Protein AF-A0A538MMV6-F1 (afdb_monomer_lite)

Structure (mmCIF, N/CA/C/O backbone):
data_AF-A0A538MMV6-F1
#
_entry.id   AF-A0A538MMV6-F1
#
loop_
_atom_site.group_PDB
_atom_site.id
_atom_site.type_symbol
_atom_site.label_atom_id
_atom_site.label_alt_id
_atom_site.label_comp_id
_atom_site.label_asym_id
_atom_site.label_entity_id
_atom_site.label_seq_id
_atom_site.pdbx_PDB_ins_code
_atom_site.Cartn_x
_atom_site.Cartn_y
_atom_site.Cartn_z
_atom_site.occupancy
_atom_site.B_iso_or_equiv
_atom_site.auth_seq_id
_atom_site.auth_comp_id
_atom_site.auth_asym_id
_atom_site.auth_atom_id
_atom_site.pdbx_PDB_model_num
ATOM 1 N N . MET A 1 1 ? -11.074 50.858 55.723 1.00 39.66 1 MET A N 1
ATOM 2 C CA . MET A 1 1 ? -10.458 49.585 56.155 1.00 39.66 1 MET A CA 1
ATOM 3 C C . MET A 1 1 ? -10.868 48.507 55.163 1.00 39.66 1 MET A C 1
ATOM 5 O O . MET A 1 1 ? -12.049 48.453 54.868 1.00 39.66 1 MET A O 1
ATOM 9 N N . ALA A 1 2 ? -9.859 47.804 54.623 1.00 41.25 2 ALA A N 1
ATOM 10 C CA . ALA A 1 2 ? -9.795 46.541 53.856 1.00 41.25 2 ALA A CA 1
ATOM 11 C C . ALA A 1 2 ? -11.116 45.850 53.423 1.00 41.25 2 ALA A C 1
ATOM 13 O O . ALA A 1 2 ? -12.067 45.794 54.183 1.00 41.25 2 ALA A O 1
ATOM 14 N N . SER A 1 3 ? -11.226 45.196 52.265 1.00 41.00 3 SER A N 1
ATOM 15 C CA . SER A 1 3 ? -10.270 44.227 51.718 1.00 41.00 3 SER A CA 1
ATOM 16 C C . SER A 1 3 ? -10.620 43.873 50.264 1.00 41.00 3 SER A C 1
ATOM 18 O O . SER A 1 3 ? -11.768 43.563 49.951 1.00 41.00 3 SER A O 1
ATOM 20 N N . THR A 1 4 ? -9.614 43.905 49.395 1.00 45.44 4 THR A N 1
ATOM 21 C CA . THR A 1 4 ? -9.597 43.392 48.024 1.00 45.44 4 THR A CA 1
ATOM 22 C C . THR A 1 4 ? -9.346 41.881 48.038 1.00 45.44 4 THR A C 1
ATOM 24 O O . THR A 1 4 ? -8.308 41.423 48.513 1.00 45.44 4 THR A O 1
ATOM 27 N N . ALA A 1 5 ? -10.276 41.089 47.498 1.00 44.16 5 ALA A N 1
ATOM 28 C CA . ALA A 1 5 ? -10.077 39.656 47.289 1.00 44.16 5 ALA A CA 1
ATOM 29 C C . ALA A 1 5 ? -9.192 39.435 46.050 1.00 44.16 5 ALA A C 1
ATOM 31 O O . ALA A 1 5 ? -9.571 39.778 44.931 1.00 44.16 5 ALA A O 1
ATOM 32 N N . GLY A 1 6 ? -7.987 38.910 46.280 1.00 41.41 6 GLY A N 1
ATOM 33 C CA . GLY A 1 6 ? -6.998 38.602 45.254 1.00 41.41 6 GLY A CA 1
ATOM 34 C C . GLY A 1 6 ? -7.354 37.361 44.437 1.00 41.41 6 GLY A C 1
ATOM 35 O O . GLY A 1 6 ? -7.755 36.329 44.972 1.00 41.41 6 GLY A O 1
ATOM 36 N N . VAL A 1 7 ? -7.157 37.481 43.127 1.00 47.50 7 VAL A N 1
ATOM 37 C CA . VAL A 1 7 ? -7.145 36.392 42.150 1.00 47.50 7 VAL A CA 1
ATOM 38 C C . VAL A 1 7 ? -5.883 35.559 42.387 1.00 47.50 7 VAL A C 1
ATOM 40 O O . VAL A 1 7 ? -4.771 36.050 42.200 1.00 47.50 7 VAL A O 1
ATOM 43 N N . ALA A 1 8 ? -6.041 34.311 42.827 1.00 45.50 8 ALA A N 1
ATOM 44 C CA . ALA A 1 8 ? -4.944 33.353 42.901 1.00 45.50 8 ALA A CA 1
ATOM 45 C C . ALA A 1 8 ? -4.601 32.881 41.480 1.00 45.50 8 ALA A C 1
ATOM 47 O O . ALA A 1 8 ? -5.410 32.228 40.825 1.00 45.50 8 ALA A O 1
ATOM 48 N N . GLY A 1 9 ? -3.418 33.263 40.997 1.00 43.53 9 GLY A N 1
ATOM 49 C CA . GLY A 1 9 ? -2.880 32.808 39.720 1.00 43.53 9 GLY A CA 1
ATOM 50 C C . GLY A 1 9 ? -2.487 31.332 39.772 1.00 43.53 9 GLY A C 1
ATOM 51 O O . GLY A 1 9 ? -1.801 30.895 40.697 1.00 43.53 9 GLY A O 1
ATOM 52 N N . GLU A 1 10 ? -2.903 30.574 38.761 1.00 44.91 10 GLU A N 1
ATOM 53 C CA . GLU A 1 10 ? -2.374 29.245 38.466 1.00 44.91 10 GLU A CA 1
ATOM 54 C C . GLU A 1 10 ? -0.875 29.367 38.155 1.00 44.91 10 GLU A C 1
ATOM 56 O O . GLU A 1 10 ? -0.471 29.925 37.135 1.00 44.91 10 GLU A O 1
ATOM 61 N N . ALA A 1 11 ? -0.031 28.881 39.064 1.00 50.28 11 ALA A N 1
ATOM 62 C CA . ALA A 1 11 ? 1.403 28.804 38.843 1.00 50.28 11 ALA A CA 1
ATOM 63 C C . ALA A 1 11 ? 1.700 27.732 37.781 1.00 50.28 11 ALA A C 1
ATOM 65 O O . ALA A 1 11 ? 1.555 26.534 38.024 1.00 50.28 11 ALA A O 1
ATOM 66 N N . GLU A 1 12 ? 2.126 28.181 36.601 1.00 51.47 12 GLU A N 1
ATOM 67 C CA . GLU A 1 12 ? 2.632 27.361 35.501 1.00 51.47 12 GLU A CA 1
ATOM 68 C C . GLU A 1 12 ? 3.826 26.514 35.992 1.00 51.47 12 GLU A C 1
ATOM 70 O O . GLU A 1 12 ? 4.939 27.012 36.183 1.00 51.47 12 GLU A O 1
ATOM 75 N N . HIS A 1 13 ? 3.593 25.226 36.260 1.00 61.59 13 HIS A N 1
ATOM 76 C CA . HIS A 1 13 ? 4.608 24.301 36.767 1.00 61.59 13 HIS A CA 1
ATOM 77 C C . HIS A 1 13 ? 5.616 23.965 35.656 1.00 61.59 13 HIS A C 1
ATOM 79 O O . HIS A 1 13 ? 5.428 23.028 34.880 1.00 61.59 13 HIS A O 1
ATOM 85 N N . ARG A 1 14 ? 6.683 24.763 35.540 1.00 62.09 14 ARG A N 1
ATOM 86 C CA . ARG A 1 14 ? 7.762 24.525 34.572 1.00 62.09 14 ARG A CA 1
ATOM 87 C C . ARG A 1 14 ? 8.626 23.340 35.019 1.00 62.09 14 ARG A C 1
ATOM 89 O O . ARG A 1 14 ? 9.042 23.308 36.178 1.00 62.09 14 ARG A O 1
ATOM 96 N N . PRO A 1 15 ? 8.926 22.376 34.129 1.00 66.38 15 PRO A N 1
ATOM 97 C CA . PRO A 1 15 ? 9.767 21.239 34.476 1.00 66.38 15 PRO A CA 1
ATOM 98 C C . PRO A 1 15 ? 11.187 21.699 34.861 1.00 66.38 15 PRO A C 1
ATOM 100 O O . PRO A 1 15 ? 11.674 22.699 34.324 1.00 66.38 15 PRO A O 1
ATOM 103 N N . PRO A 1 16 ? 11.878 20.974 35.761 1.00 74.50 16 PRO A N 1
ATOM 104 C CA . PRO A 1 16 ? 13.234 21.322 36.168 1.00 74.50 16 PRO A CA 1
ATOM 105 C C . PRO A 1 16 ? 14.185 21.348 34.963 1.00 74.50 16 PRO A C 1
ATOM 107 O O . PRO A 1 16 ? 14.130 20.467 34.102 1.00 74.50 16 PRO A O 1
ATOM 110 N N . ALA A 1 17 ? 15.103 22.321 34.925 1.00 70.38 17 ALA A N 1
ATOM 111 C CA . ALA A 1 17 ? 16.042 22.523 33.814 1.00 70.38 17 ALA A CA 1
ATOM 112 C C . ALA A 1 17 ? 16.860 21.262 33.458 1.00 70.38 17 ALA A C 1
ATOM 114 O O . ALA A 1 17 ? 17.162 21.030 32.290 1.00 70.38 17 ALA A O 1
ATOM 115 N N . GLU A 1 18 ? 17.158 20.407 34.439 1.00 67.81 18 GLU A N 1
ATOM 116 C CA . GLU A 1 18 ? 17.891 19.149 34.245 1.00 67.81 18 GLU A CA 1
ATOM 117 C C . GLU A 1 18 ? 17.113 18.102 33.420 1.00 67.81 18 GLU A C 1
ATOM 119 O O . GLU A 1 18 ? 17.698 17.310 32.679 1.00 67.81 18 GLU A O 1
ATOM 124 N N . VAL A 1 19 ? 15.778 18.106 33.499 1.00 69.88 19 VAL A N 1
ATOM 125 C CA . VAL A 1 19 ? 14.923 17.216 32.695 1.00 69.88 19 VAL A CA 1
ATOM 126 C C . VAL A 1 19 ? 14.933 17.664 31.232 1.00 69.88 19 VAL A C 1
ATOM 128 O O . VAL A 1 19 ? 15.034 16.835 30.324 1.00 69.88 19 VAL A O 1
ATOM 131 N N . VAL A 1 20 ? 14.905 18.980 31.005 1.00 71.62 20 VAL A N 1
ATOM 132 C CA . VAL A 1 20 ? 14.958 19.580 29.665 1.00 71.62 20 VAL A CA 1
ATOM 133 C C . VAL A 1 20 ? 16.303 19.287 28.992 1.00 71.62 20 VAL A C 1
ATOM 135 O O . VAL A 1 20 ? 16.329 18.827 27.851 1.00 71.62 20 VAL A O 1
ATOM 138 N N . THR A 1 21 ? 17.426 19.461 29.696 1.00 72.69 21 THR A N 1
ATOM 139 C CA . THR A 1 21 ? 18.767 19.212 29.133 1.00 72.69 21 THR A CA 1
ATOM 140 C C . THR A 1 21 ? 19.010 17.738 28.804 1.00 72.69 21 THR A C 1
ATOM 142 O O . THR A 1 21 ? 19.522 17.431 27.725 1.00 72.69 21 THR A O 1
ATOM 145 N N . ARG A 1 22 ? 18.586 16.802 29.668 1.00 73.69 22 ARG A N 1
ATOM 146 C CA . ARG A 1 22 ? 18.668 15.355 29.380 1.00 73.69 22 ARG A CA 1
ATOM 147 C C . ARG A 1 22 ? 17.817 14.955 28.174 1.00 73.69 22 ARG A C 1
ATOM 149 O O . ARG A 1 22 ? 18.241 14.108 27.383 1.00 73.69 22 ARG A O 1
ATOM 156 N N . SER A 1 23 ? 16.638 15.559 28.012 1.00 81.19 23 SER A N 1
ATOM 157 C CA . SER A 1 23 ? 15.776 15.300 26.853 1.00 81.19 23 SER A CA 1
ATOM 158 C C . SER A 1 23 ? 16.416 15.794 25.548 1.00 81.19 23 SER A C 1
ATOM 160 O O . SER A 1 23 ? 16.465 15.039 24.572 1.00 81.19 23 SER A O 1
ATOM 162 N N . LEU A 1 24 ? 17.018 16.991 25.561 1.00 86.00 24 LEU A N 1
ATOM 163 C CA . LEU A 1 24 ? 17.742 17.562 24.418 1.00 86.00 24 LEU A CA 1
ATOM 164 C C . LEU A 1 24 ? 18.958 16.722 24.006 1.00 86.00 24 LEU A C 1
ATOM 166 O O . LEU A 1 24 ? 19.117 16.425 22.823 1.00 86.00 24 LEU A O 1
ATOM 170 N N . TRP A 1 25 ? 19.783 16.278 24.959 1.00 88.50 25 TRP A N 1
ATOM 171 C CA . TRP A 1 25 ? 20.940 15.428 24.650 1.00 88.50 25 TRP A CA 1
ATOM 172 C C . TRP A 1 25 ? 20.519 14.093 24.027 1.00 88.50 25 TRP A C 1
ATOM 174 O O . TRP A 1 25 ? 21.090 13.650 23.030 1.00 88.50 25 TRP A O 1
ATOM 184 N N . GLY A 1 26 ? 19.463 13.477 24.572 1.00 89.81 26 GLY A N 1
ATOM 185 C CA . GLY A 1 26 ? 18.877 12.270 23.996 1.00 89.81 26 GLY A CA 1
ATOM 186 C C . GLY A 1 26 ? 18.377 12.492 22.567 1.00 89.81 26 GLY A C 1
ATOM 187 O O . GLY A 1 26 ? 18.625 11.660 21.699 1.00 89.81 26 GLY A O 1
ATOM 188 N N . TYR A 1 27 ? 17.722 13.623 22.298 1.00 93.06 27 TYR A N 1
ATOM 189 C CA . TYR A 1 27 ? 17.276 13.983 20.953 1.00 93.06 27 TYR A CA 1
ATOM 190 C C . TYR A 1 27 ? 18.454 14.154 19.981 1.00 93.06 27 TYR A C 1
ATOM 192 O O . TYR A 1 27 ? 18.432 13.597 18.882 1.00 93.06 27 TYR A O 1
ATOM 200 N N . MET A 1 28 ? 19.503 14.880 20.385 1.00 94.94 28 MET A N 1
ATOM 201 C CA . MET A 1 28 ? 20.702 15.091 19.567 1.00 94.94 28 MET A CA 1
ATOM 202 C C . MET A 1 28 ? 21.406 13.773 19.242 1.00 94.94 28 MET A C 1
ATOM 204 O O . MET A 1 28 ? 21.697 13.510 18.078 1.00 94.94 28 MET A O 1
ATOM 208 N N . TRP A 1 29 ? 21.627 12.915 20.241 1.00 95.81 29 TRP A N 1
ATOM 209 C CA . TRP A 1 29 ? 22.313 11.638 20.041 1.00 95.81 29 TRP A CA 1
ATOM 210 C C . TRP A 1 29 ? 21.556 10.710 19.086 1.00 95.81 29 TRP A C 1
ATOM 212 O O . TRP A 1 29 ? 22.144 10.118 18.183 1.00 95.81 29 TRP A O 1
ATOM 222 N N . LEU A 1 30 ? 20.233 10.625 19.231 1.00 96.94 30 LEU A N 1
ATOM 223 C CA . LEU A 1 30 ? 19.397 9.825 18.336 1.00 96.94 30 LEU A CA 1
ATOM 224 C C . LEU A 1 30 ? 19.310 10.434 16.925 1.00 96.94 30 LEU A C 1
ATOM 226 O O . LEU A 1 30 ? 19.229 9.701 15.939 1.00 96.94 30 LEU A O 1
ATOM 230 N N . SER A 1 31 ? 19.389 11.761 16.804 1.00 97.00 31 SER A N 1
ATOM 231 C CA . SER A 1 31 ? 19.490 12.433 15.503 1.00 97.00 31 SER A CA 1
ATOM 232 C C . SER A 1 31 ? 20.808 12.083 14.807 1.00 97.00 31 SER A C 1
ATOM 234 O O . SER A 1 31 ? 20.792 11.699 13.641 1.00 97.00 31 SER A O 1
ATOM 236 N N . VAL A 1 32 ? 21.934 12.118 15.531 1.00 97.56 32 VAL A N 1
ATOM 237 C CA . VAL A 1 32 ? 23.245 11.680 15.019 1.00 97.56 32 VAL A CA 1
ATOM 238 C C . VAL A 1 32 ? 23.207 10.211 14.604 1.00 97.56 32 VAL A C 1
ATOM 240 O O . VAL A 1 32 ? 23.690 9.878 13.527 1.00 97.56 32 VAL A O 1
ATOM 243 N N . LEU A 1 33 ? 22.583 9.342 15.404 1.00 97.62 33 LEU A N 1
ATOM 244 C CA . LEU A 1 33 ? 22.427 7.923 15.081 1.00 97.62 33 LEU A CA 1
ATOM 245 C C . LEU A 1 33 ? 21.642 7.711 13.776 1.00 97.62 33 LEU A C 1
ATOM 247 O O . LEU A 1 33 ? 22.056 6.927 12.926 1.00 97.62 33 LEU A O 1
ATOM 251 N N . THR A 1 34 ? 20.536 8.437 13.605 1.00 98.06 34 THR A N 1
ATOM 252 C CA . THR A 1 34 ? 19.690 8.374 12.400 1.00 98.06 34 THR A CA 1
ATOM 253 C C . THR A 1 34 ? 20.449 8.868 11.170 1.00 98.06 34 THR A C 1
ATOM 255 O O . THR A 1 34 ? 20.475 8.196 10.144 1.00 98.06 34 THR A O 1
ATOM 258 N N . THR A 1 35 ? 21.126 10.012 11.276 1.00 98.25 35 THR A N 1
ATOM 259 C CA . THR A 1 35 ? 21.921 10.578 10.178 1.00 98.25 35 THR A CA 1
ATOM 260 C C . THR A 1 35 ? 23.116 9.692 9.828 1.00 98.25 35 THR A C 1
ATOM 262 O O . THR A 1 35 ? 23.382 9.453 8.653 1.00 98.25 35 THR A O 1
ATOM 265 N N . GLY A 1 36 ? 23.811 9.155 10.833 1.00 98.25 36 GLY A N 1
ATOM 266 C CA . GLY A 1 36 ? 24.922 8.225 10.644 1.00 98.25 36 GLY A CA 1
ATOM 267 C C . GLY A 1 36 ? 24.486 6.935 9.952 1.00 98.25 36 GLY A C 1
ATOM 268 O O . GLY A 1 36 ? 25.184 6.452 9.068 1.00 98.25 36 GLY A O 1
ATOM 269 N N . ALA A 1 37 ? 23.301 6.418 10.281 1.00 98.44 37 ALA A N 1
ATOM 270 C CA . ALA A 1 37 ? 22.714 5.279 9.587 1.00 98.44 37 ALA A CA 1
ATOM 271 C C . ALA A 1 37 ? 22.396 5.586 8.116 1.00 98.44 37 ALA A C 1
ATOM 273 O O . ALA A 1 37 ? 22.720 4.778 7.251 1.00 98.44 37 ALA A O 1
ATOM 274 N N . VAL A 1 38 ? 21.831 6.759 7.806 1.00 98.44 38 VAL A N 1
ATOM 275 C CA . VAL A 1 38 ? 21.597 7.182 6.412 1.00 98.44 38 VAL A CA 1
ATOM 276 C C . VAL A 1 38 ? 22.912 7.281 5.640 1.00 98.44 38 VAL A C 1
ATOM 278 O O . VAL A 1 38 ? 22.998 6.796 4.515 1.00 98.44 38 VAL A O 1
ATOM 281 N N . PHE A 1 39 ? 23.947 7.868 6.244 1.00 98.19 39 PHE A N 1
ATOM 282 C CA . PHE A 1 39 ? 25.265 7.985 5.624 1.00 98.19 39 PHE A CA 1
ATOM 283 C C . PHE A 1 39 ? 25.905 6.614 5.374 1.00 98.19 39 PHE A C 1
ATOM 285 O O . PHE A 1 39 ? 26.369 6.341 4.268 1.00 98.19 39 PHE A O 1
ATOM 292 N N . LEU A 1 40 ? 25.861 5.724 6.371 1.00 98.38 40 LEU A N 1
ATOM 293 C CA . LEU A 1 40 ? 26.348 4.352 6.247 1.00 98.38 40 LEU A CA 1
ATOM 294 C C . LEU A 1 40 ? 25.600 3.593 5.145 1.00 98.38 40 LEU A C 1
ATOM 296 O O . LEU A 1 40 ? 26.232 2.937 4.322 1.00 98.38 40 LEU A O 1
ATOM 300 N N . TRP A 1 41 ? 24.272 3.713 5.095 1.00 98.25 41 TRP A N 1
ATOM 301 C CA . TRP A 1 41 ? 23.451 3.117 4.043 1.00 98.25 41 TRP A CA 1
ATOM 302 C C . TRP A 1 41 ? 23.826 3.654 2.661 1.00 98.25 41 TRP A C 1
ATOM 304 O O . TRP A 1 41 ? 24.038 2.861 1.752 1.00 98.25 41 TRP A O 1
ATOM 314 N N . ALA A 1 42 ? 23.983 4.971 2.509 1.00 97.56 42 ALA A N 1
ATOM 315 C CA . ALA A 1 42 ? 24.326 5.590 1.231 1.00 97.56 42 ALA A CA 1
ATOM 316 C C . ALA A 1 42 ? 25.697 5.129 0.711 1.00 97.56 42 ALA A C 1
ATOM 318 O O . ALA A 1 42 ? 25.825 4.819 -0.471 1.00 97.56 42 ALA A O 1
ATOM 319 N N . ILE A 1 43 ? 26.699 5.028 1.592 1.00 97.31 43 ILE A N 1
ATOM 320 C CA . ILE A 1 43 ? 28.010 4.461 1.242 1.00 97.31 43 ILE A CA 1
ATOM 321 C C . ILE A 1 43 ? 27.867 2.991 0.849 1.00 97.31 43 ILE A C 1
ATOM 323 O O . ILE A 1 43 ? 28.411 2.583 -0.168 1.00 97.31 43 ILE A O 1
ATOM 327 N N . SER A 1 44 ? 27.086 2.217 1.604 1.00 97.06 44 SER A N 1
ATOM 328 C CA . SER A 1 44 ? 26.884 0.786 1.344 1.00 97.06 44 SER A CA 1
ATOM 329 C C . SER A 1 44 ? 26.335 0.508 -0.059 1.00 97.06 44 SER A C 1
ATOM 331 O O . SER A 1 44 ? 26.612 -0.542 -0.630 1.00 97.06 44 SER A O 1
ATOM 333 N N . LEU A 1 45 ? 25.568 1.436 -0.645 1.00 96.31 45 LEU A N 1
ATOM 334 C CA . LEU A 1 45 ? 25.033 1.261 -1.997 1.00 96.31 45 LEU A CA 1
ATOM 335 C C . LEU A 1 45 ? 26.112 1.267 -3.088 1.00 96.31 45 LEU A C 1
ATOM 337 O O . LEU A 1 45 ? 25.895 0.664 -4.135 1.00 96.31 45 LEU A O 1
ATOM 341 N N . THR A 1 46 ? 27.260 1.918 -2.868 1.00 95.38 46 THR A N 1
ATOM 342 C CA . THR A 1 46 ? 28.338 1.986 -3.874 1.00 95.38 46 THR A CA 1
ATOM 343 C C . THR A 1 46 ? 29.100 0.668 -4.010 1.00 95.38 46 THR A C 1
ATOM 345 O O . THR A 1 46 ? 29.755 0.436 -5.024 1.00 95.38 46 THR A O 1
ATOM 348 N N . GLU A 1 47 ? 28.984 -0.210 -3.013 1.00 94.75 47 GLU A N 1
ATOM 349 C CA . GLU A 1 47 ? 29.608 -1.533 -2.988 1.00 94.75 47 GLU A CA 1
ATOM 350 C C . GLU A 1 47 ? 28.772 -2.596 -3.724 1.00 94.75 47 GLU A C 1
ATOM 352 O O . GLU A 1 47 ? 29.259 -3.702 -3.973 1.00 94.75 47 GLU A O 1
ATOM 357 N N . ILE A 1 48 ? 27.518 -2.287 -4.079 1.00 95.88 48 ILE A N 1
ATOM 358 C CA . ILE A 1 48 ? 26.605 -3.257 -4.689 1.00 95.88 48 ILE A CA 1
ATOM 359 C C . ILE A 1 48 ? 26.948 -3.448 -6.172 1.00 95.88 48 ILE A C 1
ATOM 361 O O . ILE A 1 48 ? 26.728 -2.566 -7.001 1.00 95.88 48 ILE A O 1
ATOM 365 N N . ASP A 1 49 ? 27.418 -4.647 -6.526 1.00 94.69 49 ASP A N 1
ATOM 366 C CA . ASP A 1 49 ? 27.639 -5.067 -7.914 1.00 94.69 49 ASP A CA 1
ATOM 367 C C . ASP A 1 49 ? 26.569 -6.074 -8.355 1.00 94.69 49 ASP A C 1
ATOM 369 O O . ASP A 1 49 ? 26.673 -7.276 -8.092 1.00 94.69 49 ASP A O 1
ATOM 373 N N . LEU A 1 50 ? 25.555 -5.590 -9.080 1.00 93.81 50 LEU A N 1
ATOM 374 C CA . LEU A 1 50 ? 24.444 -6.414 -9.574 1.00 93.81 50 LEU A CA 1
ATOM 375 C C . LEU A 1 50 ? 24.888 -7.568 -10.488 1.00 93.81 50 LEU A C 1
ATOM 377 O O . LEU A 1 50 ? 24.165 -8.551 -10.611 1.00 93.81 50 LEU A O 1
ATOM 381 N N . ARG A 1 51 ? 26.078 -7.503 -11.101 1.00 94.06 51 ARG A N 1
ATOM 382 C CA . ARG A 1 51 ? 26.596 -8.584 -11.965 1.00 94.06 51 ARG A CA 1
ATOM 383 C C . ARG A 1 51 ? 26.967 -9.840 -11.179 1.00 94.06 51 ARG A C 1
ATOM 385 O O . ARG A 1 51 ? 27.135 -10.901 -11.769 1.00 94.06 51 ARG A O 1
ATOM 392 N N . ARG A 1 52 ? 27.123 -9.712 -9.859 1.00 95.38 52 ARG A N 1
ATOM 393 C CA . ARG A 1 52 ? 27.404 -10.818 -8.933 1.00 95.38 52 ARG A CA 1
ATOM 394 C C . ARG A 1 52 ? 26.138 -11.370 -8.280 1.00 95.38 52 ARG A C 1
ATOM 396 O O . ARG A 1 52 ? 26.235 -12.264 -7.442 1.00 95.38 52 ARG A O 1
ATOM 403 N N . MET A 1 53 ? 24.972 -10.817 -8.615 1.00 95.25 53 MET A N 1
ATOM 404 C CA . MET A 1 53 ? 23.701 -11.262 -8.063 1.00 95.25 53 MET A CA 1
ATOM 405 C C . MET A 1 53 ? 23.409 -12.687 -8.528 1.00 95.25 53 MET A C 1
ATOM 407 O O . MET A 1 53 ? 23.490 -12.985 -9.719 1.00 95.25 53 MET A O 1
ATOM 411 N N . ASN A 1 54 ? 23.088 -13.557 -7.577 1.00 94.81 54 ASN A N 1
ATOM 412 C CA . ASN A 1 54 ? 22.672 -14.925 -7.854 1.00 94.81 54 ASN A CA 1
ATOM 413 C C . ASN A 1 54 ? 21.152 -15.063 -7.674 1.00 94.81 54 ASN A C 1
ATOM 415 O O . ASN A 1 54 ? 20.433 -14.082 -7.472 1.00 94.81 54 ASN A O 1
ATOM 419 N N . ASP A 1 55 ? 20.664 -16.295 -7.717 1.00 93.69 55 ASP A N 1
ATOM 420 C CA . ASP A 1 55 ? 19.237 -16.610 -7.661 1.00 93.69 55 ASP A CA 1
ATOM 421 C C . ASP A 1 55 ? 18.565 -16.334 -6.297 1.00 93.69 55 ASP A C 1
ATOM 423 O O . ASP A 1 55 ? 17.341 -16.421 -6.195 1.00 93.69 55 ASP A O 1
ATOM 427 N N . LEU A 1 56 ? 19.315 -15.943 -5.255 1.00 93.44 56 LEU A N 1
ATOM 428 C CA . LEU A 1 56 ? 18.730 -15.372 -4.029 1.00 93.44 56 LEU A CA 1
ATOM 429 C C . LEU A 1 56 ? 18.191 -13.947 -4.264 1.00 93.44 56 LEU A C 1
ATOM 431 O O . LEU A 1 56 ? 17.457 -13.401 -3.437 1.00 93.44 56 LEU A O 1
ATOM 435 N N . GLY A 1 57 ? 18.552 -13.330 -5.390 1.00 91.69 57 GLY A N 1
ATOM 436 C CA . GLY A 1 57 ? 18.212 -11.958 -5.728 1.00 91.69 57 GLY A CA 1
ATOM 437 C C . GLY A 1 57 ? 19.082 -10.949 -4.985 1.00 91.69 57 GLY A C 1
ATOM 438 O O . GLY A 1 57 ? 20.182 -11.253 -4.530 1.00 91.69 57 GLY A O 1
ATOM 439 N N . LEU A 1 58 ? 18.574 -9.722 -4.855 1.00 91.00 58 LEU A N 1
ATOM 440 C CA . LEU A 1 58 ? 19.351 -8.561 -4.407 1.00 91.00 58 LEU A CA 1
ATOM 441 C C . LEU A 1 58 ? 20.091 -8.787 -3.078 1.00 91.00 58 LEU A C 1
ATOM 443 O O . LEU A 1 58 ? 21.205 -8.302 -2.912 1.00 91.00 58 LEU A O 1
ATOM 447 N N . VAL A 1 59 ? 19.505 -9.571 -2.166 1.00 92.81 59 VAL A N 1
ATOM 448 C CA . VAL A 1 59 ? 20.080 -9.922 -0.856 1.00 92.81 59 VAL A CA 1
ATOM 449 C C . VAL A 1 59 ? 21.486 -10.530 -0.960 1.00 92.81 59 VAL A C 1
ATOM 451 O O . VAL A 1 59 ? 22.292 -10.334 -0.054 1.00 92.81 59 VAL A O 1
ATOM 454 N N . SER A 1 60 ? 21.811 -11.207 -2.070 1.00 95.31 60 SER A N 1
ATOM 455 C CA . SER A 1 60 ? 23.097 -11.884 -2.281 1.00 95.31 60 SER A CA 1
ATOM 456 C C . SER A 1 60 ? 24.275 -10.930 -2.478 1.00 95.31 60 SER A C 1
ATOM 458 O O . SER A 1 60 ? 25.425 -11.352 -2.385 1.00 95.31 60 SER A O 1
ATOM 460 N N . VAL A 1 61 ? 23.995 -9.666 -2.800 1.00 96.25 61 VAL A N 1
ATOM 461 C CA . VAL A 1 61 ? 24.998 -8.627 -3.076 1.00 96.25 61 VAL A CA 1
ATOM 462 C C . VAL A 1 61 ? 24.881 -7.434 -2.129 1.00 96.25 61 VAL A C 1
ATOM 464 O O . VAL A 1 61 ? 25.628 -6.470 -2.277 1.00 96.25 61 VAL A O 1
ATOM 467 N N . LEU A 1 62 ? 23.969 -7.480 -1.148 1.00 95.50 62 LEU A N 1
ATOM 468 C CA . LEU A 1 62 ? 23.868 -6.428 -0.139 1.00 95.50 62 LEU A CA 1
ATOM 469 C C . LEU A 1 62 ? 24.994 -6.575 0.898 1.00 95.50 62 LEU A C 1
ATOM 471 O O . LEU A 1 62 ? 25.089 -7.623 1.544 1.00 95.50 62 LEU A O 1
ATOM 475 N N . PRO A 1 63 ? 25.816 -5.537 1.120 1.00 96.44 63 PRO A N 1
ATOM 476 C CA . PRO A 1 63 ? 26.878 -5.591 2.116 1.00 96.44 63 PRO A CA 1
ATOM 477 C C . PRO A 1 63 ? 26.315 -5.579 3.546 1.00 96.44 63 PRO A C 1
ATOM 479 O O . PRO A 1 63 ? 25.245 -5.030 3.824 1.00 96.44 63 PRO A O 1
ATOM 482 N N . GLY A 1 64 ? 27.068 -6.154 4.491 1.00 96.62 64 GLY A N 1
ATOM 483 C CA . GLY A 1 64 ? 26.695 -6.227 5.914 1.00 96.62 64 GLY A CA 1
ATOM 484 C C . GLY A 1 64 ? 26.401 -4.859 6.553 1.00 96.62 64 GLY A C 1
ATOM 485 O O . GLY A 1 64 ? 25.543 -4.735 7.429 1.00 96.62 64 GLY A O 1
ATOM 486 N N . THR A 1 65 ? 27.077 -3.818 6.069 1.00 97.00 65 THR A N 1
ATOM 487 C CA . THR A 1 65 ? 26.922 -2.412 6.468 1.00 97.00 65 THR A CA 1
ATOM 488 C C . THR A 1 65 ? 25.519 -1.866 6.204 1.00 97.00 65 THR A C 1
ATOM 490 O O . THR A 1 65 ? 25.019 -1.069 7.001 1.00 97.00 65 THR A O 1
ATOM 493 N N . LEU A 1 66 ? 24.830 -2.357 5.171 1.00 97.00 66 LEU A N 1
ATOM 494 C CA . LEU A 1 66 ? 23.449 -1.977 4.876 1.00 97.00 66 LEU A CA 1
ATOM 495 C C . LEU A 1 66 ? 22.490 -2.468 5.970 1.00 97.00 66 LEU A C 1
ATOM 497 O O . LEU A 1 66 ? 21.644 -1.708 6.448 1.00 97.00 66 LEU A O 1
ATOM 501 N N . TYR A 1 67 ? 22.652 -3.713 6.425 1.00 97.06 67 TYR A N 1
ATOM 502 C CA . TYR A 1 67 ? 21.859 -4.267 7.528 1.00 97.06 67 TYR A CA 1
ATOM 503 C C . TYR A 1 67 ? 22.168 -3.571 8.853 1.00 97.06 67 TYR A C 1
ATOM 505 O O . TYR A 1 67 ? 21.253 -3.298 9.632 1.00 97.06 67 TYR A O 1
ATOM 513 N N . LEU A 1 68 ? 23.439 -3.226 9.091 1.00 98.19 68 LEU A N 1
ATOM 514 C CA . LEU A 1 68 ? 23.827 -2.414 10.242 1.00 98.19 68 LEU A CA 1
ATOM 515 C C . LEU A 1 68 ? 23.117 -1.055 10.213 1.00 98.19 68 LEU A C 1
ATOM 517 O O . LEU A 1 68 ? 22.546 -0.649 11.221 1.00 98.19 68 LEU A O 1
ATOM 521 N N . ALA A 1 69 ? 23.071 -0.380 9.065 1.00 98.38 69 ALA A N 1
ATOM 522 C CA . ALA A 1 69 ? 22.367 0.890 8.923 1.00 98.38 69 ALA A CA 1
ATOM 523 C C . ALA A 1 69 ? 20.862 0.774 9.247 1.00 98.38 69 ALA A C 1
ATOM 525 O O . ALA A 1 69 ? 20.330 1.579 10.015 1.00 98.38 69 ALA A O 1
ATOM 526 N N . LEU A 1 70 ? 20.185 -0.266 8.744 1.00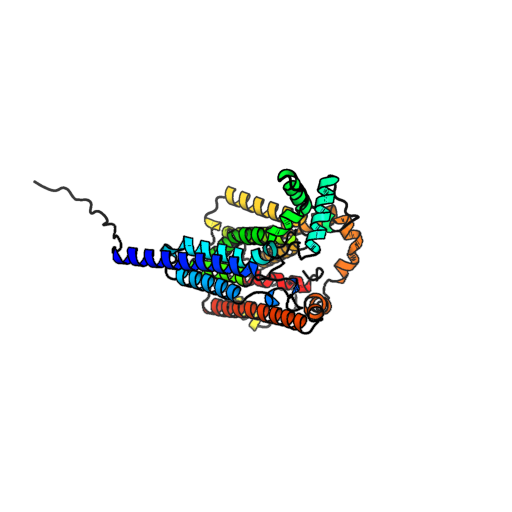 97.75 70 LEU A N 1
ATOM 527 C CA . LEU A 1 70 ? 18.782 -0.550 9.083 1.00 97.75 70 LEU A CA 1
ATOM 528 C C . LEU A 1 70 ? 18.592 -0.826 10.585 1.00 97.75 70 LEU A C 1
ATOM 530 O O . LEU A 1 70 ? 17.625 -0.350 11.190 1.00 97.75 70 LEU A O 1
ATOM 534 N N . ALA A 1 71 ? 19.523 -1.550 11.214 1.00 98.25 71 ALA A N 1
ATOM 535 C CA . ALA A 1 71 ? 19.496 -1.806 12.652 1.00 98.25 71 ALA A CA 1
ATOM 536 C C . ALA A 1 71 ? 19.656 -0.511 13.466 1.00 98.25 71 ALA A C 1
ATOM 538 O O . ALA A 1 71 ? 18.901 -0.290 14.412 1.00 98.25 71 ALA A O 1
ATOM 539 N N . LEU A 1 72 ? 20.574 0.381 13.078 1.00 98.56 72 LEU A N 1
ATOM 540 C CA . LEU A 1 72 ? 20.794 1.668 13.749 1.00 98.56 72 LEU A CA 1
ATOM 541 C C . LEU A 1 72 ? 19.551 2.571 13.680 1.00 98.56 72 LEU A C 1
ATOM 543 O O . LEU A 1 72 ? 19.145 3.131 14.700 1.00 98.56 72 LEU A O 1
ATOM 547 N N . VAL A 1 73 ? 18.895 2.657 12.518 1.00 98.56 73 VAL A N 1
ATOM 548 C CA . VAL A 1 73 ? 17.623 3.388 12.348 1.00 98.56 73 VAL A CA 1
ATOM 549 C C . VAL A 1 73 ? 16.490 2.756 13.161 1.00 98.56 73 VAL A C 1
ATOM 551 O O . VAL A 1 73 ? 15.722 3.467 13.809 1.00 98.56 73 VAL A O 1
ATOM 554 N N . THR A 1 74 ? 16.436 1.425 13.243 1.00 98.50 74 THR A N 1
ATOM 555 C CA . THR A 1 74 ? 15.470 0.717 14.101 1.00 98.50 74 THR A CA 1
ATOM 556 C C . THR A 1 74 ? 15.705 1.001 15.587 1.00 98.50 74 THR A C 1
ATOM 558 O O . THR A 1 74 ? 14.758 1.253 16.335 1.00 98.50 74 THR A O 1
ATOM 561 N N . ILE A 1 75 ? 16.963 1.010 16.036 1.00 98.44 75 ILE A N 1
ATOM 562 C CA . ILE A 1 75 ? 17.332 1.354 17.416 1.00 98.44 75 ILE A CA 1
ATOM 563 C C . ILE A 1 75 ? 16.951 2.808 17.713 1.00 98.44 75 ILE A C 1
ATOM 565 O O . ILE A 1 75 ? 16.322 3.073 18.740 1.00 98.44 75 ILE A O 1
ATOM 569 N N . SER A 1 76 ? 17.273 3.736 16.805 1.00 98.38 76 SER A N 1
ATOM 570 C CA . SER A 1 76 ? 16.897 5.149 16.919 1.00 98.38 76 SER A CA 1
ATOM 571 C C . SER A 1 76 ? 15.386 5.319 17.080 1.00 98.38 76 SER A C 1
ATOM 573 O O . SER A 1 76 ? 14.927 5.991 18.010 1.00 98.38 76 SER A O 1
ATOM 575 N N . PHE A 1 77 ? 14.602 4.641 16.240 1.00 98.50 77 PHE A N 1
ATOM 576 C CA . PHE A 1 77 ? 13.145 4.632 16.316 1.00 98.50 77 PHE A CA 1
ATOM 577 C C . PHE A 1 77 ? 12.644 4.122 17.674 1.00 98.50 77 PHE A C 1
ATOM 579 O O . PHE A 1 77 ? 11.933 4.839 18.381 1.00 98.50 77 PHE A O 1
ATOM 586 N N . CYS A 1 78 ? 13.071 2.929 18.094 1.00 98.06 78 CYS A N 1
ATOM 587 C CA . CYS A 1 78 ? 12.654 2.317 19.357 1.00 98.06 78 CYS A CA 1
ATOM 588 C C . CYS A 1 78 ? 12.995 3.183 20.582 1.00 98.06 78 CYS A C 1
ATOM 590 O O . CYS A 1 78 ? 12.196 3.295 21.515 1.00 98.06 78 CYS A O 1
ATOM 592 N N . LEU A 1 79 ? 14.168 3.824 20.594 1.00 97.31 79 LEU A N 1
ATOM 593 C CA . LEU A 1 79 ? 14.576 4.730 21.672 1.00 97.31 79 LEU A CA 1
ATOM 594 C C . LEU A 1 79 ? 13.829 6.070 21.629 1.00 97.31 79 LEU A C 1
ATOM 596 O O . LEU A 1 79 ? 13.567 6.654 22.685 1.00 97.31 79 LEU A O 1
ATOM 600 N N . SER A 1 80 ? 13.442 6.540 20.442 1.00 97.25 80 SER A N 1
ATOM 601 C CA . SER A 1 80 ? 12.621 7.745 20.274 1.00 97.25 80 SER A CA 1
ATOM 602 C C . SER A 1 80 ? 11.207 7.553 20.826 1.00 97.25 80 SER A C 1
ATOM 604 O O . SER A 1 80 ? 10.652 8.474 21.418 1.00 97.25 80 SER A O 1
ATOM 606 N N . LEU A 1 81 ? 10.652 6.338 20.744 1.00 96.62 81 LEU A N 1
ATOM 607 C CA . LEU A 1 81 ? 9.327 6.025 21.295 1.00 96.62 81 LEU A CA 1
ATOM 608 C C . LEU A 1 81 ? 9.244 6.139 22.827 1.00 96.62 81 LEU A C 1
ATOM 610 O O . LEU A 1 81 ? 8.147 6.317 23.358 1.00 96.62 81 LEU A O 1
ATOM 614 N N . ARG A 1 82 ? 10.369 6.046 23.554 1.00 94.50 82 ARG A N 1
ATOM 615 C CA . ARG A 1 82 ? 10.393 6.123 25.030 1.00 94.50 82 ARG A CA 1
ATOM 616 C C . ARG A 1 82 ? 9.932 7.474 25.574 1.00 94.50 82 ARG A C 1
ATOM 618 O O . ARG A 1 82 ? 9.410 7.514 26.683 1.00 94.50 82 ARG A O 1
ATOM 625 N N . ASP A 1 83 ? 10.097 8.534 24.792 1.00 92.00 83 ASP A N 1
ATOM 626 C CA . ASP A 1 83 ? 9.647 9.892 25.097 1.00 92.00 83 ASP A CA 1
ATOM 627 C C . ASP A 1 83 ? 9.067 10.516 23.822 1.00 92.00 83 ASP A C 1
ATOM 629 O O . ASP A 1 83 ? 9.640 11.402 23.188 1.00 92.00 83 ASP A O 1
ATOM 633 N N . ILE A 1 84 ? 7.954 9.932 23.374 1.00 92.25 84 ILE A N 1
ATOM 634 C CA . ILE A 1 84 ? 7.346 10.268 22.088 1.00 92.25 84 ILE A CA 1
ATOM 635 C C . ILE A 1 84 ? 6.854 11.714 22.022 1.00 92.25 84 ILE A C 1
ATOM 637 O O . ILE A 1 84 ? 6.858 12.291 20.942 1.00 92.25 84 ILE A O 1
ATOM 641 N N . GLU A 1 85 ? 6.447 12.306 23.145 1.00 90.62 85 GLU A N 1
ATOM 642 C CA . GLU A 1 85 ? 5.955 13.685 23.177 1.00 90.62 85 GLU A CA 1
ATOM 643 C C . GLU A 1 85 ? 7.078 14.665 22.835 1.00 90.62 85 GLU A C 1
ATOM 645 O O . GLU A 1 85 ? 6.906 15.499 21.947 1.00 90.62 85 GLU A O 1
ATOM 650 N N . ALA A 1 86 ? 8.262 14.490 23.429 1.00 91.94 86 ALA A N 1
ATOM 651 C CA . ALA A 1 86 ? 9.428 15.309 23.111 1.00 91.94 86 ALA A CA 1
ATOM 652 C C . ALA A 1 86 ? 10.071 14.950 21.757 1.00 91.94 86 ALA A C 1
ATOM 654 O O . ALA A 1 86 ? 10.675 15.798 21.103 1.00 91.94 86 ALA A O 1
ATOM 655 N N . ARG A 1 87 ? 9.970 13.686 21.318 1.00 95.12 87 ARG A N 1
ATOM 656 C CA . ARG A 1 87 ? 10.744 13.146 20.178 1.00 95.12 87 ARG A CA 1
ATOM 657 C C . ARG A 1 87 ? 9.905 12.826 18.948 1.00 95.12 87 ARG A C 1
ATOM 659 O O . ARG A 1 87 ? 10.396 12.178 18.025 1.00 95.12 87 ARG A O 1
ATOM 666 N N . LYS A 1 88 ? 8.654 13.285 18.892 1.00 95.38 88 LYS A N 1
ATOM 667 C CA . LYS A 1 88 ? 7.742 13.019 17.768 1.00 95.38 88 LYS A CA 1
ATOM 668 C C . LYS A 1 88 ? 8.343 13.351 16.395 1.00 95.38 88 LYS A C 1
ATOM 670 O O . LYS A 1 88 ? 8.210 12.507 15.509 1.00 95.38 88 LYS A O 1
ATOM 675 N N . PRO A 1 89 ? 9.041 14.489 16.192 1.00 97.00 89 PRO A N 1
ATOM 676 C CA . PRO A 1 89 ? 9.670 14.775 14.903 1.00 97.00 89 PRO A CA 1
ATOM 677 C C . PRO A 1 89 ? 10.697 13.714 14.497 1.00 97.00 89 PRO A C 1
ATOM 679 O O . PRO A 1 89 ? 10.760 13.332 13.333 1.00 97.00 89 PRO A O 1
ATOM 682 N N . LEU A 1 90 ? 11.446 13.172 15.460 1.00 97.56 90 LEU A N 1
ATOM 683 C CA . LEU A 1 90 ? 12.441 12.135 15.207 1.00 97.56 90 LEU A CA 1
ATOM 684 C C . LEU A 1 90 ? 11.807 10.764 14.936 1.00 97.56 90 LEU A C 1
ATOM 686 O O . LEU A 1 90 ? 12.319 9.999 14.125 1.00 97.56 90 LEU A O 1
ATOM 690 N N . VAL A 1 91 ? 10.665 10.451 15.557 1.00 98.25 91 VAL A N 1
ATOM 691 C CA . VAL A 1 91 ? 9.870 9.258 15.210 1.00 98.25 91 VAL A CA 1
ATOM 692 C C . VAL A 1 91 ? 9.391 9.338 13.757 1.00 98.25 91 VAL A C 1
ATOM 694 O O . VAL A 1 91 ? 9.546 8.372 13.012 1.00 98.25 91 VAL A O 1
ATOM 697 N N . VAL A 1 92 ? 8.874 10.500 13.338 1.00 98.31 92 VAL A N 1
ATOM 698 C CA . VAL A 1 92 ? 8.474 10.752 11.942 1.00 98.31 92 VAL A CA 1
ATOM 699 C C . VAL A 1 92 ? 9.678 10.608 11.012 1.00 98.31 92 VAL A C 1
ATOM 701 O O . VAL A 1 92 ? 9.599 9.873 10.032 1.00 98.31 92 VAL A O 1
ATOM 704 N N . ALA A 1 93 ? 10.800 11.258 11.337 1.00 98.31 93 ALA A N 1
ATOM 705 C CA . ALA A 1 93 ? 12.018 11.199 10.537 1.00 98.31 93 ALA A CA 1
ATOM 706 C C . ALA A 1 93 ? 12.516 9.759 10.362 1.00 98.31 93 ALA A C 1
ATOM 708 O O . ALA A 1 93 ? 12.783 9.351 9.240 1.00 98.31 93 ALA A O 1
ATOM 709 N N . ASN A 1 94 ? 12.559 8.963 11.434 1.00 98.56 94 ASN A N 1
ATOM 710 C CA . ASN A 1 94 ? 12.955 7.557 11.365 1.00 98.56 94 ASN A CA 1
ATOM 711 C C . ASN A 1 94 ? 12.039 6.730 10.447 1.00 98.56 94 ASN A C 1
ATOM 713 O O . ASN A 1 94 ? 12.537 5.899 9.696 1.00 98.56 94 ASN A O 1
ATOM 717 N N . VAL A 1 95 ? 10.719 6.951 10.470 1.00 98.56 95 VAL A N 1
ATOM 718 C CA . VAL A 1 95 ? 9.788 6.260 9.555 1.00 98.56 95 VAL A CA 1
ATOM 719 C C . VAL A 1 95 ? 10.036 6.667 8.105 1.00 98.56 95 VAL A C 1
ATOM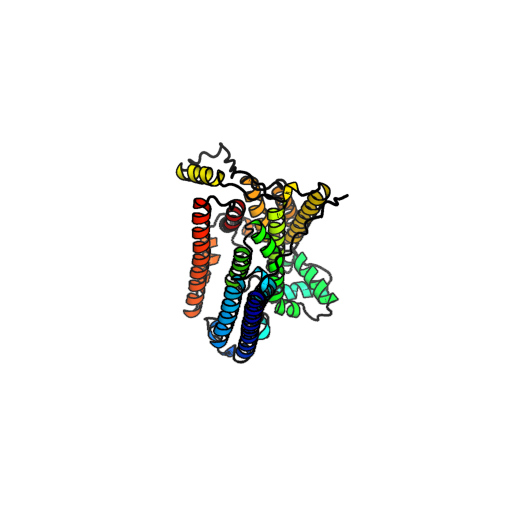 721 O O . VAL A 1 95 ? 10.093 5.805 7.233 1.00 98.56 95 VAL A O 1
ATOM 724 N N . LEU A 1 96 ? 10.213 7.962 7.836 1.00 98.56 96 LEU A N 1
ATOM 725 C CA . LEU A 1 96 ? 10.507 8.444 6.484 1.00 98.56 96 LEU A CA 1
ATOM 726 C C . LEU A 1 96 ? 11.845 7.900 5.973 1.00 98.56 96 LEU A C 1
ATOM 728 O O . LEU A 1 96 ? 11.939 7.484 4.821 1.00 98.56 96 LEU A O 1
ATOM 732 N N . VAL A 1 97 ? 12.853 7.854 6.845 1.00 98.38 97 VAL A N 1
ATOM 733 C CA . VAL A 1 97 ? 14.164 7.265 6.566 1.00 98.38 97 VAL A CA 1
ATOM 734 C C . VAL A 1 97 ? 14.046 5.767 6.308 1.00 98.38 97 VAL A C 1
ATOM 736 O O . VAL A 1 97 ? 14.624 5.300 5.338 1.00 98.38 97 VAL A O 1
ATOM 739 N N . LEU A 1 98 ? 13.264 5.017 7.093 1.00 98.06 98 LEU A N 1
ATOM 740 C CA . LEU A 1 98 ? 13.018 3.594 6.841 1.00 98.06 98 LEU A CA 1
ATOM 741 C C . LEU A 1 98 ? 12.392 3.373 5.459 1.00 98.06 98 LEU A C 1
ATOM 743 O O . LEU A 1 98 ? 12.876 2.540 4.697 1.00 98.06 98 LEU A O 1
ATOM 747 N N . ILE A 1 99 ? 11.335 4.126 5.128 1.00 96.94 99 ILE A N 1
ATOM 748 C CA . ILE A 1 99 ? 10.686 4.058 3.811 1.00 96.94 99 ILE A CA 1
ATOM 749 C C . ILE A 1 99 ? 11.724 4.331 2.720 1.00 96.94 99 ILE A C 1
ATOM 751 O O . ILE A 1 99 ? 11.863 3.559 1.775 1.00 96.94 99 ILE A O 1
ATOM 755 N N . PHE A 1 100 ? 12.503 5.397 2.862 1.00 96.94 100 PHE A N 1
ATOM 756 C CA . PHE A 1 100 ? 13.526 5.715 1.880 1.00 96.94 100 PHE A CA 1
ATOM 757 C C . PHE A 1 100 ? 14.569 4.591 1.762 1.00 96.94 100 PHE A C 1
ATOM 759 O O . PHE A 1 100 ? 14.795 4.080 0.673 1.00 96.94 100 PHE A O 1
ATOM 766 N N . MET A 1 101 ? 15.140 4.129 2.874 1.00 96.62 101 MET A N 1
ATOM 767 C CA . MET A 1 101 ? 16.191 3.108 2.889 1.00 96.62 101 MET A CA 1
ATOM 768 C C . MET A 1 101 ? 15.744 1.758 2.323 1.00 96.62 101 MET A C 1
ATOM 770 O O . MET A 1 101 ? 16.569 1.063 1.741 1.00 96.62 101 MET A O 1
ATOM 774 N N . LEU A 1 102 ? 14.473 1.373 2.481 1.00 94.50 102 LEU A N 1
ATOM 775 C CA . LEU A 1 102 ? 13.948 0.115 1.941 1.00 94.50 102 LEU A CA 1
ATOM 776 C C . LEU A 1 102 ? 13.573 0.230 0.459 1.00 94.50 102 LEU A C 1
ATOM 778 O O . LEU A 1 102 ? 13.913 -0.645 -0.337 1.00 94.50 102 LEU A O 1
ATOM 782 N N . TYR A 1 103 ? 12.884 1.307 0.076 1.00 93.81 103 TYR A N 1
ATOM 783 C CA . TYR A 1 103 ? 12.266 1.424 -1.248 1.00 93.81 103 TYR A CA 1
ATOM 784 C C . TYR A 1 103 ? 13.127 2.192 -2.265 1.00 93.81 103 TYR A C 1
ATOM 786 O O . TYR A 1 103 ? 12.825 2.162 -3.458 1.00 93.81 103 TYR A O 1
ATOM 794 N N . ALA A 1 104 ? 14.218 2.836 -1.831 1.00 93.50 104 ALA A N 1
ATOM 795 C CA . ALA A 1 104 ? 15.154 3.537 -2.712 1.00 93.50 104 ALA A CA 1
ATOM 796 C C . ALA A 1 104 ? 16.322 2.678 -3.221 1.00 93.50 104 ALA A C 1
ATOM 798 O O . ALA A 1 104 ? 17.008 3.104 -4.145 1.00 93.50 104 ALA A O 1
ATOM 799 N N . ILE A 1 105 ? 16.549 1.476 -2.674 1.00 92.81 105 ILE A N 1
ATOM 800 C CA . ILE A 1 105 ? 17.690 0.632 -3.082 1.00 92.81 105 ILE A CA 1
ATOM 801 C C . ILE A 1 105 ? 17.609 0.315 -4.578 1.00 92.81 105 ILE A C 1
ATOM 803 O O . ILE A 1 105 ? 18.523 0.643 -5.328 1.00 92.81 105 ILE A O 1
ATOM 807 N N . ALA A 1 106 ? 16.488 -0.267 -5.017 1.00 88.88 106 ALA A N 1
ATOM 808 C CA . ALA A 1 106 ? 16.281 -0.634 -6.415 1.00 88.88 106 ALA A CA 1
ATOM 809 C C . ALA A 1 106 ? 16.447 0.564 -7.368 1.00 88.88 106 ALA A C 1
ATOM 811 O O . ALA A 1 106 ? 17.294 0.481 -8.247 1.00 88.88 106 ALA A O 1
ATOM 812 N N . PRO A 1 107 ? 15.758 1.712 -7.200 1.00 89.38 107 PRO A N 1
ATOM 813 C CA . PRO A 1 107 ? 15.932 2.825 -8.131 1.00 89.38 107 PRO A CA 1
ATOM 814 C C . PRO A 1 107 ? 17.312 3.485 -8.109 1.00 89.38 107 PRO A C 1
ATOM 816 O O . PRO A 1 107 ? 17.632 4.192 -9.062 1.00 89.38 107 PRO A O 1
ATOM 819 N N . ILE A 1 108 ? 18.120 3.317 -7.061 1.00 92.56 108 ILE A N 1
ATOM 820 C CA . ILE A 1 108 ? 19.483 3.864 -7.025 1.00 92.56 108 ILE A CA 1
ATOM 821 C C . ILE A 1 108 ? 20.470 2.911 -7.702 1.00 92.56 108 ILE A C 1
ATOM 823 O O . ILE A 1 108 ? 21.314 3.361 -8.472 1.00 92.56 108 ILE A O 1
ATOM 827 N N . VAL A 1 109 ? 20.356 1.613 -7.423 1.00 92.25 109 VAL A N 1
ATOM 828 C CA . VAL A 1 109 ? 21.333 0.597 -7.841 1.00 92.25 109 VAL A CA 1
ATOM 829 C C . VAL A 1 109 ? 20.999 0.015 -9.220 1.00 92.25 109 VAL A C 1
ATOM 831 O O . VAL A 1 109 ? 21.890 -0.276 -10.018 1.00 92.25 109 VAL A O 1
ATOM 834 N N . GLU A 1 110 ? 19.714 -0.149 -9.529 1.00 87.94 110 GLU A N 1
ATOM 835 C CA . GLU A 1 110 ? 19.241 -0.646 -10.819 1.00 87.94 110 GLU A CA 1
ATOM 836 C C . GLU A 1 110 ? 19.107 0.516 -11.813 1.00 87.94 110 GLU A C 1
ATOM 838 O O . GLU A 1 110 ? 18.606 1.599 -11.496 1.00 87.94 110 GLU A O 1
ATOM 843 N N . HIS A 1 111 ? 19.553 0.287 -13.049 1.00 83.38 111 HIS A N 1
ATOM 844 C CA . HIS A 1 111 ? 19.482 1.295 -14.110 1.00 83.38 111 HIS A CA 1
ATOM 845 C C . HIS A 1 111 ? 18.086 1.361 -14.743 1.00 83.38 111 HIS A C 1
ATOM 847 O O . HIS A 1 111 ? 17.660 2.425 -15.184 1.00 83.38 111 HIS A O 1
ATOM 853 N N . GLU A 1 112 ? 17.372 0.235 -14.737 1.00 84.00 112 GLU A N 1
ATOM 854 C CA . GLU A 1 112 ? 16.104 0.035 -15.429 1.00 84.00 112 GLU A CA 1
ATOM 855 C C . GLU A 1 112 ? 15.046 -0.553 -14.486 1.00 84.00 112 GLU A C 1
ATOM 857 O O . GLU A 1 112 ? 15.398 -1.287 -13.560 1.00 84.00 112 GLU A O 1
ATOM 862 N N . PRO A 1 113 ? 13.741 -0.302 -14.709 1.00 83.75 113 PRO A N 1
ATOM 863 C CA . PRO A 1 113 ? 12.690 -0.952 -13.936 1.00 83.75 113 PRO A CA 1
ATOM 864 C C . PRO A 1 113 ? 12.745 -2.481 -14.069 1.00 83.75 113 PRO A C 1
ATOM 866 O O . PRO A 1 113 ? 12.541 -3.026 -15.156 1.00 83.75 113 PRO A O 1
ATOM 869 N N . LYS A 1 114 ? 12.929 -3.185 -12.945 1.00 81.25 114 LYS A N 1
ATOM 870 C CA . LYS A 1 114 ? 12.984 -4.660 -12.904 1.00 81.25 114 LYS A CA 1
ATOM 871 C C . LYS A 1 114 ? 11.708 -5.378 -13.347 1.00 81.25 114 LYS A C 1
ATOM 873 O O . LYS A 1 114 ? 11.758 -6.518 -13.797 1.00 81.25 114 LYS A O 1
ATOM 878 N N . LEU A 1 115 ? 10.540 -4.756 -13.168 1.00 85.06 115 LEU A N 1
ATOM 879 C CA . LEU A 1 115 ? 9.259 -5.411 -13.434 1.00 85.06 115 LEU A CA 1
ATOM 880 C C . LEU A 1 115 ? 8.855 -5.223 -14.895 1.00 85.06 115 LEU A C 1
ATOM 882 O O . LEU A 1 115 ? 8.541 -4.113 -15.320 1.00 85.06 115 LEU A O 1
ATOM 886 N N . ALA A 1 116 ? 8.739 -6.327 -15.635 1.00 87.56 116 ALA A N 1
ATOM 887 C CA . ALA A 1 116 ? 8.250 -6.325 -17.018 1.00 87.56 116 ALA A CA 1
ATOM 888 C C . ALA A 1 116 ? 6.868 -5.652 -17.171 1.00 87.56 116 ALA A C 1
ATOM 890 O O . ALA A 1 116 ? 6.560 -5.064 -18.207 1.00 87.56 116 ALA A O 1
ATOM 891 N N . ALA A 1 117 ? 6.028 -5.697 -16.132 1.00 88.56 117 ALA A N 1
ATOM 892 C CA . ALA A 1 117 ? 4.746 -4.993 -16.111 1.00 88.56 117 ALA A CA 1
ATOM 893 C C . ALA A 1 117 ? 4.902 -3.463 -16.222 1.00 88.56 117 ALA A C 1
ATOM 895 O O . ALA A 1 117 ? 4.116 -2.832 -16.924 1.00 88.56 117 ALA A O 1
ATOM 896 N N . ALA A 1 118 ? 5.941 -2.870 -15.621 1.00 89.44 118 ALA A N 1
ATOM 897 C CA . ALA A 1 118 ? 6.191 -1.429 -15.704 1.00 89.44 118 ALA A CA 1
ATOM 898 C C . ALA A 1 118 ? 6.466 -0.974 -17.148 1.00 89.44 118 ALA A C 1
ATOM 900 O O . ALA A 1 118 ? 5.985 0.078 -17.567 1.00 89.44 118 ALA A O 1
ATOM 901 N N . TRP A 1 119 ? 7.168 -1.796 -17.931 1.00 91.81 119 TRP A N 1
ATOM 902 C CA . TRP A 1 119 ? 7.417 -1.543 -19.352 1.00 91.81 119 TRP A CA 1
ATOM 903 C C . TRP A 1 119 ? 6.140 -1.615 -20.190 1.00 91.81 119 TRP A C 1
ATOM 905 O O . TRP A 1 119 ? 5.906 -0.744 -21.027 1.00 91.81 119 TRP A O 1
ATOM 915 N N . ARG A 1 120 ? 5.267 -2.594 -19.918 1.00 92.50 120 ARG A N 1
ATOM 916 C CA . ARG A 1 120 ? 3.938 -2.659 -20.549 1.00 92.50 120 ARG A CA 1
ATOM 917 C C . ARG A 1 120 ? 3.109 -1.414 -20.230 1.00 92.50 120 ARG A C 1
ATOM 919 O O . ARG A 1 120 ? 2.566 -0.802 -21.144 1.00 92.50 120 ARG A O 1
ATOM 926 N N . HIS A 1 121 ? 3.079 -0.981 -18.967 1.00 94.69 121 HIS A N 1
ATOM 927 C CA . HIS A 1 121 ? 2.383 0.246 -18.566 1.00 94.69 121 HIS A CA 1
ATOM 928 C C . HIS A 1 121 ? 2.934 1.490 -19.274 1.00 94.69 121 HIS A C 1
ATOM 930 O O . HIS A 1 121 ? 2.157 2.315 -19.754 1.00 94.69 121 HIS A O 1
ATOM 936 N N . ALA A 1 122 ? 4.261 1.611 -19.382 1.00 94.75 122 ALA A N 1
ATOM 937 C CA . ALA A 1 122 ? 4.896 2.704 -20.112 1.00 94.75 122 ALA A CA 1
ATOM 938 C C . ALA A 1 122 ? 4.513 2.701 -21.602 1.00 94.75 122 ALA A C 1
ATOM 940 O O . ALA A 1 122 ? 4.237 3.766 -22.148 1.00 94.75 122 ALA A O 1
ATOM 941 N N . GLY A 1 123 ? 4.420 1.528 -22.236 1.00 95.56 123 GLY A N 1
ATOM 942 C CA . GLY A 1 123 ? 3.959 1.393 -23.622 1.00 95.56 123 GLY A CA 1
ATOM 943 C C . GLY A 1 123 ? 2.502 1.824 -23.827 1.00 95.56 123 GLY A C 1
ATOM 944 O O . GLY A 1 123 ? 2.200 2.550 -24.772 1.00 95.56 123 GLY A O 1
ATOM 945 N N . VAL A 1 124 ? 1.598 1.452 -22.914 1.00 96.75 124 VAL A N 1
ATOM 946 C CA . VAL A 1 124 ? 0.194 1.909 -22.950 1.00 96.75 124 VAL A CA 1
ATOM 947 C C . VAL A 1 124 ? 0.115 3.433 -22.784 1.00 96.75 124 VAL A C 1
ATOM 949 O O . VAL A 1 124 ? -0.613 4.101 -23.519 1.00 96.75 124 VAL A O 1
ATOM 952 N N . ILE A 1 125 ? 0.900 4.005 -21.864 1.00 97.38 125 ILE A N 1
ATOM 953 C CA . ILE A 1 125 ? 0.971 5.460 -21.652 1.00 97.38 125 ILE A CA 1
ATOM 954 C C . ILE A 1 125 ? 1.535 6.183 -22.878 1.00 97.38 125 ILE A C 1
ATOM 956 O O . ILE A 1 125 ? 0.996 7.220 -23.267 1.00 97.38 125 ILE A O 1
ATOM 960 N N . GLU A 1 126 ? 2.588 5.654 -23.505 1.00 96.81 126 GLU A N 1
ATOM 961 C CA . GLU A 1 126 ? 3.155 6.199 -24.745 1.00 96.81 126 GLU A CA 1
ATOM 962 C C . GLU A 1 126 ? 2.094 6.248 -25.844 1.00 96.81 126 GLU A C 1
ATOM 964 O O . GLU A 1 126 ? 1.880 7.306 -26.436 1.00 96.81 126 GLU A O 1
ATOM 969 N N . TYR A 1 127 ? 1.361 5.148 -26.047 1.00 97.44 127 TYR A N 1
ATOM 970 C CA . TYR A 1 127 ? 0.309 5.076 -27.056 1.00 97.44 127 TYR A CA 1
ATOM 971 C C . TYR A 1 127 ? -0.746 6.167 -26.847 1.00 97.44 127 TYR A C 1
ATOM 973 O O . TYR A 1 127 ? -1.115 6.864 -27.795 1.00 97.44 127 TYR A O 1
ATOM 981 N N . ILE A 1 128 ? -1.214 6.352 -25.609 1.00 97.50 128 ILE A N 1
ATOM 982 C CA . ILE A 1 128 ? -2.195 7.395 -25.273 1.00 97.50 128 ILE A CA 1
ATOM 983 C C . ILE A 1 128 ? -1.588 8.785 -25.482 1.00 97.50 128 ILE A C 1
ATOM 985 O O . ILE A 1 128 ? -2.241 9.660 -26.043 1.00 97.50 128 ILE A O 1
ATOM 989 N N . THR A 1 129 ? -0.333 8.990 -25.081 1.00 97.00 129 THR A N 1
ATOM 990 C CA . THR A 1 129 ? 0.366 10.279 -25.208 1.00 97.00 129 THR A CA 1
ATOM 991 C C . THR A 1 129 ? 0.521 10.689 -26.673 1.00 97.00 129 THR A C 1
ATOM 993 O O . THR A 1 129 ? 0.286 11.849 -27.014 1.00 97.00 129 THR A O 1
ATOM 996 N N . ARG A 1 130 ? 0.886 9.740 -27.544 1.00 96.31 130 ARG A N 1
ATOM 997 C CA . ARG A 1 130 ? 1.115 9.967 -28.975 1.00 96.31 130 ARG A CA 1
ATOM 998 C C . ARG A 1 130 ? -0.177 10.064 -29.777 1.00 96.31 130 ARG A C 1
ATOM 1000 O O . ARG A 1 130 ? -0.258 10.882 -30.687 1.00 96.31 130 ARG A O 1
ATOM 1007 N N . THR A 1 131 ? -1.168 9.222 -29.485 1.00 96.56 131 THR A N 1
ATOM 1008 C CA . THR A 1 131 ? -2.390 9.136 -30.305 1.00 96.56 131 THR A CA 1
ATOM 1009 C C . THR A 1 131 ? -3.567 9.924 -29.744 1.00 96.56 131 THR A C 1
ATOM 1011 O O . THR A 1 131 ? -4.478 10.249 -30.497 1.00 96.56 131 THR A O 1
ATOM 1014 N N . GLY A 1 132 ? -3.590 10.207 -28.440 1.00 95.56 132 GLY A N 1
ATOM 1015 C CA . GLY A 1 132 ? -4.746 10.780 -27.747 1.00 95.56 132 GLY A CA 1
ATOM 1016 C C . GLY A 1 132 ? -5.924 9.815 -27.564 1.00 95.56 132 GLY A C 1
ATOM 1017 O O . GLY A 1 132 ? -6.988 10.247 -27.133 1.00 95.56 132 GLY A O 1
ATOM 1018 N N . HIS A 1 133 ? -5.761 8.528 -27.890 1.00 94.88 133 HIS A N 1
ATOM 1019 C CA . HIS A 1 133 ? -6.843 7.542 -27.896 1.00 94.88 133 HIS A CA 1
ATOM 1020 C C . HIS A 1 133 ? -6.491 6.293 -27.078 1.00 94.88 133 HIS A C 1
ATOM 1022 O O . HIS A 1 133 ? -5.324 5.981 -26.841 1.00 94.88 133 HIS A O 1
ATOM 1028 N N . VAL A 1 134 ? -7.523 5.545 -26.687 1.00 94.94 134 VAL A N 1
ATOM 1029 C CA . VAL A 1 134 ? -7.415 4.196 -26.110 1.00 94.94 134 VAL A CA 1
ATOM 1030 C C . VAL A 1 134 ? -7.781 3.155 -27.168 1.00 94.94 134 VAL A C 1
ATOM 1032 O O . VAL A 1 134 ? -8.600 3.434 -28.045 1.00 94.94 134 VAL A O 1
ATOM 1035 N N . ASN A 1 135 ? -7.186 1.961 -27.114 1.00 94.38 135 ASN A N 1
ATOM 1036 C CA . ASN A 1 135 ? -7.472 0.901 -28.082 1.00 94.38 135 ASN A CA 1
ATOM 1037 C C . ASN A 1 135 ? -7.595 -0.483 -27.415 1.00 94.38 135 ASN A C 1
ATOM 1039 O O . ASN A 1 135 ? -6.606 -1.216 -27.339 1.00 94.38 135 ASN A O 1
ATOM 1043 N N . PRO A 1 136 ? -8.817 -0.880 -27.008 1.00 91.94 136 PRO A N 1
ATOM 1044 C CA . PRO A 1 136 ? -9.096 -2.171 -26.363 1.00 91.94 136 PRO A CA 1
ATOM 1045 C C . PRO A 1 136 ? -8.756 -3.424 -27.188 1.00 91.94 136 PRO A C 1
ATOM 1047 O O . PRO A 1 136 ? -8.865 -4.539 -26.694 1.00 91.94 136 PRO A O 1
ATOM 1050 N N . ARG A 1 137 ? -8.358 -3.283 -28.462 1.00 90.06 137 ARG A N 1
ATOM 1051 C CA . ARG A 1 137 ? -7.931 -4.419 -29.299 1.00 90.06 137 ARG A CA 1
ATOM 1052 C C . ARG A 1 137 ? -6.454 -4.780 -29.143 1.00 90.06 137 ARG A C 1
ATOM 1054 O O . ARG A 1 137 ? -6.044 -5.803 -29.677 1.00 90.06 137 ARG A O 1
ATOM 1061 N N . ILE A 1 138 ? -5.657 -3.931 -28.490 1.00 90.38 138 ILE A N 1
ATOM 1062 C CA . ILE A 1 138 ? -4.213 -4.148 -28.318 1.00 90.38 138 ILE A CA 1
ATOM 1063 C C . ILE A 1 138 ? -3.932 -4.876 -27.005 1.00 90.38 138 ILE A C 1
ATOM 1065 O O . ILE A 1 138 ? -3.218 -5.873 -26.994 1.00 90.38 138 ILE A O 1
ATOM 1069 N N . ASP A 1 139 ? -4.472 -4.358 -25.904 1.00 89.06 139 ASP A N 1
ATOM 1070 C CA . ASP A 1 139 ? -4.204 -4.854 -24.557 1.00 89.06 139 ASP A CA 1
ATOM 1071 C C . ASP A 1 139 ? -5.393 -4.527 -23.639 1.00 89.06 139 ASP A C 1
ATOM 1073 O O . ASP A 1 139 ? -6.015 -3.469 -23.776 1.00 89.06 139 ASP A O 1
ATOM 1077 N N . ALA A 1 140 ? -5.679 -5.419 -22.690 1.00 88.25 140 ALA A N 1
ATOM 1078 C CA . ALA A 1 140 ? -6.748 -5.276 -21.703 1.00 88.25 140 ALA A CA 1
ATOM 1079 C C . ALA A 1 140 ? -6.607 -4.013 -20.839 1.00 88.25 140 ALA A C 1
ATOM 1081 O O . ALA A 1 140 ? -7.597 -3.486 -20.338 1.00 88.25 140 ALA A O 1
ATOM 1082 N N . TYR A 1 141 ? -5.395 -3.476 -20.679 1.00 92.56 141 TYR A N 1
ATOM 1083 C CA . TYR A 1 141 ? -5.182 -2.222 -19.955 1.00 92.56 141 TYR A CA 1
ATOM 1084 C C . TYR A 1 141 ? -5.957 -1.031 -20.539 1.00 92.56 141 TYR A C 1
ATOM 1086 O O . TYR A 1 141 ? -6.281 -0.094 -19.807 1.00 92.56 141 TYR A O 1
ATOM 1094 N N . PHE A 1 142 ? -6.310 -1.060 -21.827 1.00 94.75 142 PHE A N 1
ATOM 1095 C CA . PHE A 1 142 ? -7.128 -0.012 -22.439 1.00 94.75 142 PHE A CA 1
ATOM 1096 C C . PHE A 1 142 ? -8.609 -0.058 -22.030 1.00 94.75 142 PHE A C 1
ATOM 1098 O O . PHE A 1 142 ? -9.293 0.952 -22.192 1.00 94.75 142 PHE A O 1
ATOM 1105 N N . ASP A 1 143 ? -9.097 -1.170 -21.474 1.00 94.31 143 ASP A N 1
ATOM 1106 C CA . ASP A 1 143 ? -10.448 -1.291 -20.907 1.00 94.31 143 ASP A CA 1
ATOM 1107 C C . ASP A 1 143 ? -10.548 -0.680 -19.485 1.00 94.31 143 ASP A C 1
ATOM 1109 O O . ASP A 1 143 ? -11.635 -0.309 -19.027 1.00 94.31 143 ASP A O 1
ATOM 1113 N N . TRP A 1 144 ? -9.404 -0.476 -18.814 1.00 95.88 144 TRP A N 1
ATOM 1114 C CA . TRP A 1 144 ? -9.256 0.280 -17.557 1.00 95.88 144 TRP A CA 1
ATOM 1115 C C . TRP A 1 144 ? -8.232 1.416 -17.714 1.00 95.88 144 TRP A C 1
ATOM 1117 O O . TRP A 1 144 ? -7.182 1.436 -17.065 1.00 95.88 144 TRP A O 1
ATOM 1127 N N . PRO A 1 145 ? -8.504 2.392 -18.599 1.00 96.19 145 PRO A N 1
ATOM 1128 C CA . PRO A 1 145 ? -7.488 3.314 -19.079 1.00 96.19 145 PRO A CA 1
ATOM 1129 C C . PRO A 1 145 ? -7.125 4.404 -18.069 1.00 96.19 145 PRO A C 1
ATOM 1131 O O . PRO A 1 145 ? -6.198 5.170 -18.320 1.00 96.19 145 PRO A O 1
ATOM 1134 N N . GLY A 1 146 ? -7.847 4.523 -16.951 1.00 96.69 146 GLY A N 1
ATOM 1135 C CA . GLY A 1 146 ? -7.765 5.680 -16.069 1.00 96.69 146 GLY A CA 1
ATOM 1136 C C . GLY A 1 146 ? -6.338 5.996 -15.611 1.00 96.69 146 GLY A C 1
ATOM 1137 O O . GLY A 1 146 ? -5.904 7.147 -15.691 1.00 96.69 146 GLY A O 1
ATOM 1138 N N . PHE A 1 147 ? -5.591 4.975 -15.181 1.00 96.94 147 PHE A N 1
ATOM 1139 C CA . PHE A 1 147 ? -4.235 5.163 -14.657 1.00 96.94 147 PHE A CA 1
ATOM 1140 C C . PHE A 1 147 ? -3.286 5.596 -15.770 1.00 96.94 147 PHE A C 1
ATOM 1142 O O . PHE A 1 147 ? -2.449 6.474 -15.579 1.00 96.94 147 PHE A O 1
ATOM 1149 N N . PHE A 1 148 ? -3.459 5.018 -16.955 1.00 97.44 148 PHE A N 1
ATOM 1150 C CA . PHE A 1 148 ? -2.620 5.288 -18.113 1.00 97.44 148 PHE A CA 1
ATOM 1151 C C . PHE A 1 148 ? -2.906 6.666 -18.721 1.00 97.44 148 PHE A C 1
ATOM 1153 O O . PHE A 1 148 ? -1.977 7.355 -19.130 1.00 97.44 148 PHE A O 1
ATOM 1160 N N . ILE A 1 149 ? -4.163 7.121 -18.706 1.00 97.38 149 ILE A N 1
ATOM 1161 C CA . ILE A 1 149 ? -4.531 8.492 -19.088 1.00 97.38 149 ILE A CA 1
ATOM 1162 C C . ILE A 1 149 ? -3.904 9.498 -18.115 1.00 97.38 149 ILE A C 1
ATOM 1164 O O . ILE A 1 149 ? -3.295 10.476 -18.550 1.00 97.38 149 ILE A O 1
ATOM 1168 N N . ALA A 1 150 ? -4.003 9.251 -16.805 1.00 96.94 150 ALA A N 1
ATOM 1169 C CA . ALA A 1 150 ? -3.366 10.100 -15.800 1.00 96.94 150 ALA A CA 1
ATOM 1170 C C . ALA A 1 150 ? -1.834 10.104 -15.950 1.00 96.94 150 ALA A C 1
ATOM 1172 O O . ALA A 1 150 ? -1.212 11.164 -15.897 1.00 96.94 150 ALA A O 1
ATOM 1173 N N . GLY A 1 151 ? -1.233 8.940 -16.210 1.00 96.88 151 GLY A N 1
ATOM 1174 C CA . GLY A 1 151 ? 0.190 8.800 -16.509 1.00 96.88 151 GLY A CA 1
ATOM 1175 C C . GLY A 1 151 ? 0.609 9.618 -17.730 1.00 96.88 151 GLY A C 1
ATOM 1176 O O . GLY A 1 151 ? 1.550 10.397 -17.633 1.00 96.88 151 GLY A O 1
ATOM 1177 N N . ALA A 1 152 ? -0.131 9.526 -18.839 1.00 97.44 152 ALA A N 1
ATOM 1178 C CA . ALA A 1 152 ? 0.118 10.311 -20.051 1.00 97.44 152 ALA A CA 1
ATOM 1179 C C . ALA A 1 152 ? 0.052 11.820 -19.784 1.00 97.44 152 ALA A C 1
ATOM 1181 O O . ALA A 1 152 ? 0.928 12.574 -20.213 1.00 97.44 152 ALA A O 1
ATOM 1182 N N . PHE A 1 153 ? -0.955 12.263 -19.026 1.00 97.06 153 PHE A N 1
ATOM 1183 C CA . PHE A 1 153 ? -1.089 13.660 -18.622 1.00 97.06 153 PHE A CA 1
ATOM 1184 C C . PHE A 1 153 ? 0.111 14.133 -17.790 1.00 97.06 153 PHE A C 1
ATOM 1186 O O . PHE A 1 153 ? 0.722 15.146 -18.127 1.00 97.06 153 PHE A O 1
ATOM 1193 N N . VAL A 1 154 ? 0.489 13.386 -16.746 1.00 96.75 154 VAL A N 1
ATOM 1194 C CA . VAL A 1 154 ? 1.619 13.736 -15.870 1.00 96.75 154 VAL A CA 1
ATOM 1195 C C . VAL A 1 154 ? 2.936 13.740 -16.643 1.00 96.75 154 VAL A C 1
ATOM 1197 O O . VAL A 1 154 ? 3.688 14.704 -16.533 1.00 96.75 154 VAL A O 1
ATOM 1200 N N . THR A 1 155 ? 3.204 12.717 -17.460 1.00 96.12 155 THR A N 1
ATOM 1201 C CA . THR A 1 155 ? 4.407 12.644 -18.304 1.00 96.12 155 THR A CA 1
ATOM 1202 C C . THR A 1 155 ? 4.504 13.859 -19.227 1.00 96.12 155 THR A C 1
ATOM 1204 O O . THR A 1 155 ? 5.557 14.492 -19.287 1.00 96.12 155 THR A O 1
ATOM 1207 N N . LYS A 1 156 ? 3.399 14.240 -19.880 1.00 95.88 156 LYS A N 1
ATOM 1208 C CA . LYS A 1 156 ? 3.358 15.381 -20.802 1.00 95.88 156 LYS A CA 1
ATOM 1209 C C . LYS A 1 156 ? 3.538 16.726 -20.092 1.00 95.88 156 LYS A C 1
ATOM 1211 O O . LYS A 1 156 ? 4.330 17.543 -20.550 1.00 95.88 156 LYS A O 1
ATOM 1216 N N . VAL A 1 157 ? 2.831 16.963 -18.984 1.00 97.12 157 VAL A N 1
ATOM 1217 C CA . VAL A 1 157 ? 2.910 18.232 -18.231 1.00 97.12 157 VAL A CA 1
ATOM 1218 C C . VAL A 1 157 ? 4.271 18.406 -17.558 1.00 97.12 157 VAL A C 1
ATOM 1220 O O . VAL A 1 157 ? 4.789 19.517 -17.512 1.00 97.12 157 VAL A O 1
ATOM 1223 N N . ALA A 1 158 ? 4.881 17.318 -17.084 1.00 95.62 158 ALA A N 1
ATOM 1224 C CA . ALA A 1 158 ? 6.226 17.342 -16.516 1.00 95.62 158 ALA A CA 1
ATOM 1225 C C . ALA A 1 158 ? 7.340 17.460 -17.578 1.00 95.62 158 ALA A C 1
ATOM 1227 O O . ALA A 1 158 ? 8.512 17.512 -17.215 1.00 95.62 158 ALA A O 1
ATOM 1228 N N . GLY A 1 159 ? 7.003 17.476 -18.876 1.00 95.50 159 GLY A N 1
ATOM 1229 C CA . GLY A 1 159 ? 7.983 17.541 -19.964 1.00 95.50 159 GLY A CA 1
ATOM 1230 C C . GLY A 1 159 ? 8.889 16.308 -20.049 1.00 95.50 159 GLY A C 1
ATOM 1231 O O . GLY A 1 159 ? 10.010 16.398 -20.543 1.00 95.50 159 GLY A O 1
ATOM 1232 N N . LEU A 1 160 ? 8.433 15.159 -19.539 1.00 94.44 160 LEU A N 1
ATOM 1233 C CA . LEU A 1 160 ? 9.209 13.923 -19.534 1.00 94.44 160 LEU A CA 1
ATOM 1234 C C . LEU A 1 160 ? 9.110 13.233 -20.897 1.00 94.44 160 LEU A C 1
ATOM 1236 O O . LEU A 1 160 ? 8.022 13.073 -21.444 1.00 94.44 160 LEU A O 1
ATOM 1240 N N . GLY A 1 161 ? 10.241 12.748 -21.416 1.00 91.50 161 GLY A N 1
ATOM 1241 C CA . GLY A 1 161 ? 10.266 11.983 -22.669 1.00 91.50 161 GLY A CA 1
ATOM 1242 C C . GLY A 1 161 ? 9.639 10.587 -22.560 1.00 91.50 161 GLY A C 1
ATOM 1243 O O . GLY A 1 161 ? 9.301 9.987 -23.574 1.00 91.50 161 GLY A O 1
ATOM 1244 N N . SER A 1 162 ? 9.484 10.054 -21.342 1.00 92.69 162 SER A N 1
ATOM 1245 C CA . SER A 1 162 ? 8.903 8.731 -21.104 1.00 92.69 162 SER A CA 1
ATOM 1246 C C . SER A 1 162 ? 8.339 8.593 -19.689 1.00 92.69 162 SER A C 1
ATOM 1248 O O . SER A 1 162 ? 8.868 9.152 -18.726 1.00 92.69 162 SER A O 1
ATOM 1250 N N . ALA A 1 163 ? 7.293 7.775 -19.545 1.00 93.88 163 ALA A N 1
ATOM 1251 C CA . ALA A 1 163 ? 6.748 7.377 -18.248 1.00 93.88 163 ALA A CA 1
ATOM 1252 C C . ALA A 1 163 ? 7.685 6.439 -17.459 1.00 93.88 163 ALA A C 1
ATOM 1254 O O . ALA A 1 163 ? 7.509 6.271 -16.254 1.00 93.88 163 ALA A O 1
ATOM 1255 N N . VAL A 1 164 ? 8.719 5.873 -18.095 1.00 92.38 164 VAL A N 1
ATOM 1256 C CA . VAL A 1 164 ? 9.746 5.050 -17.424 1.00 92.38 164 VAL A CA 1
ATOM 1257 C C . VAL A 1 164 ? 10.454 5.834 -16.311 1.00 92.38 164 VAL A C 1
ATOM 1259 O O . VAL A 1 164 ? 10.741 5.281 -15.250 1.00 92.38 164 VAL A O 1
ATOM 1262 N N . THR A 1 165 ? 10.651 7.145 -16.485 1.00 89.69 165 THR A N 1
ATOM 1263 C CA . THR A 1 165 ? 11.229 8.010 -15.444 1.00 89.69 165 THR A CA 1
ATOM 1264 C C . THR A 1 165 ? 10.354 8.065 -14.189 1.00 89.69 165 THR A C 1
ATOM 1266 O O . THR A 1 165 ? 10.878 8.043 -13.076 1.00 89.69 165 THR A O 1
ATOM 1269 N N . LEU A 1 166 ? 9.025 8.076 -14.354 1.00 91.62 166 LEU A N 1
ATOM 1270 C CA . LEU A 1 166 ? 8.082 7.973 -13.235 1.00 91.62 166 LEU A CA 1
ATOM 1271 C C . LEU A 1 166 ? 8.156 6.583 -12.597 1.00 91.62 166 LEU A C 1
ATOM 1273 O O . LEU A 1 166 ? 8.106 6.457 -11.374 1.00 91.62 166 LEU A O 1
ATOM 1277 N N . ALA A 1 167 ? 8.326 5.546 -13.424 1.00 90.56 167 ALA A N 1
ATOM 1278 C CA . ALA A 1 167 ? 8.362 4.167 -12.965 1.00 90.56 167 ALA A CA 1
ATOM 1279 C C . ALA A 1 167 ? 9.496 3.872 -11.987 1.00 90.56 167 ALA A C 1
ATOM 1281 O O . ALA A 1 167 ? 9.288 3.139 -11.019 1.00 90.56 167 ALA A O 1
ATOM 1282 N N . ARG A 1 168 ? 10.656 4.500 -12.200 1.00 88.88 168 ARG A N 1
ATOM 1283 C CA . ARG A 1 168 ? 11.820 4.394 -11.317 1.00 88.88 168 ARG A CA 1
ATOM 1284 C C . ARG A 1 168 ? 11.487 4.802 -9.879 1.00 88.88 168 ARG A C 1
ATOM 1286 O O . ARG A 1 168 ? 11.768 4.059 -8.949 1.00 88.88 168 ARG A O 1
ATOM 1293 N N . TRP A 1 169 ? 10.843 5.949 -9.685 1.00 91.19 169 TRP A N 1
ATOM 1294 C CA . TRP A 1 169 ? 10.619 6.526 -8.351 1.00 91.19 169 TRP A CA 1
ATOM 1295 C C . TRP A 1 169 ? 9.271 6.162 -7.715 1.00 91.19 169 TRP A C 1
ATOM 1297 O O . TRP A 1 169 ? 9.005 6.534 -6.569 1.00 91.19 169 TRP A O 1
ATOM 1307 N N . ALA A 1 170 ? 8.428 5.413 -8.428 1.00 93.31 170 ALA A N 1
ATOM 1308 C CA . ALA A 1 170 ? 7.094 5.043 -7.971 1.00 93.31 170 ALA A CA 1
ATOM 1309 C C . ALA A 1 170 ? 7.053 4.303 -6.617 1.00 93.31 170 ALA A C 1
ATOM 1311 O O . ALA A 1 170 ? 6.224 4.704 -5.800 1.00 93.31 170 ALA A O 1
ATOM 1312 N N . PRO A 1 171 ? 7.936 3.325 -6.312 1.00 93.56 171 PRO A N 1
ATOM 1313 C CA . PRO A 1 171 ? 7.937 2.649 -5.010 1.00 93.56 171 PRO A CA 1
ATOM 1314 C C . PRO A 1 171 ? 8.024 3.624 -3.834 1.00 93.56 171 PRO A C 1
ATOM 1316 O O . PRO A 1 171 ? 7.195 3.603 -2.925 1.00 93.56 17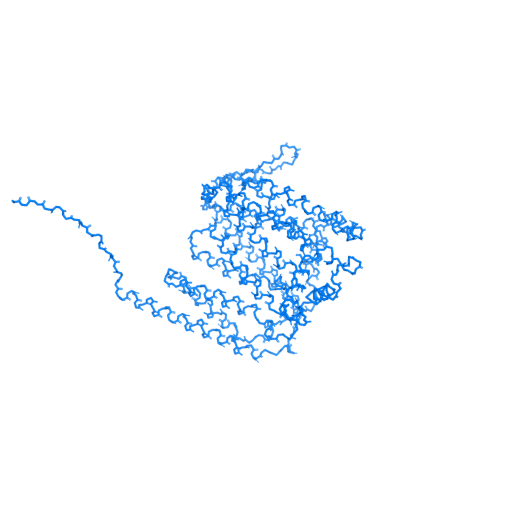1 PRO A O 1
ATOM 1319 N N . ILE A 1 172 ? 8.973 4.561 -3.884 1.00 94.25 172 ILE A N 1
ATOM 1320 C CA . ILE A 1 172 ? 9.143 5.573 -2.837 1.00 94.25 172 ILE A CA 1
ATOM 1321 C C . ILE A 1 172 ? 7.905 6.471 -2.756 1.00 94.25 172 ILE A C 1
ATOM 1323 O O . ILE A 1 172 ? 7.367 6.700 -1.671 1.00 94.25 172 ILE A O 1
ATOM 1327 N N . PHE A 1 173 ? 7.439 6.961 -3.907 1.00 95.50 173 PHE A N 1
ATOM 1328 C CA . PHE A 1 173 ? 6.283 7.848 -3.988 1.00 95.50 173 PHE A CA 1
ATOM 1329 C C . PHE A 1 173 ? 5.030 7.218 -3.368 1.00 95.50 173 PHE A C 1
ATOM 1331 O O . PHE A 1 173 ? 4.402 7.821 -2.496 1.00 95.50 173 PHE A O 1
ATOM 1338 N N . PHE A 1 174 ? 4.689 5.990 -3.762 1.00 96.31 174 PHE A N 1
ATOM 1339 C CA . PHE A 1 174 ? 3.514 5.298 -3.244 1.00 96.31 174 PHE A CA 1
ATOM 1340 C C . PHE A 1 174 ? 3.650 4.967 -1.761 1.00 96.31 174 PHE A C 1
ATOM 1342 O O . PHE A 1 174 ? 2.706 5.203 -1.010 1.00 96.31 174 PHE A O 1
ATOM 1349 N N . ASN A 1 175 ? 4.821 4.521 -1.298 1.00 96.56 175 ASN A N 1
ATOM 1350 C CA . ASN A 1 175 ? 5.003 4.259 0.128 1.00 96.56 175 ASN A CA 1
ATOM 1351 C C . ASN A 1 175 ? 4.873 5.529 0.971 1.00 96.56 175 ASN A C 1
ATOM 1353 O O . ASN A 1 175 ? 4.249 5.470 2.029 1.00 96.56 175 ASN A O 1
ATOM 1357 N N . PHE A 1 176 ? 5.354 6.688 0.510 1.00 97.12 176 PHE A N 1
ATOM 1358 C CA . PHE A 1 176 ? 5.070 7.949 1.201 1.00 97.12 176 PHE A CA 1
ATOM 1359 C C . PHE A 1 176 ? 3.582 8.308 1.175 1.00 97.12 176 PHE A C 1
ATOM 1361 O O . PHE A 1 176 ? 3.044 8.719 2.204 1.00 97.12 176 PHE A O 1
ATOM 1368 N N . LEU A 1 177 ? 2.889 8.103 0.051 1.00 97.19 177 LEU A N 1
ATOM 1369 C CA . LEU A 1 177 ? 1.443 8.327 -0.026 1.00 97.19 177 LEU A CA 1
ATOM 1370 C C . LEU A 1 177 ? 0.651 7.430 0.932 1.00 97.19 177 LEU A C 1
ATOM 1372 O O . LEU A 1 177 ? -0.334 7.890 1.508 1.00 97.19 177 LEU A O 1
ATOM 1376 N N . PHE A 1 178 ? 1.070 6.179 1.138 1.00 97.81 178 PHE A N 1
ATOM 1377 C CA . PHE A 1 178 ? 0.401 5.253 2.058 1.00 97.81 178 PHE A CA 1
ATOM 1378 C C . PHE A 1 178 ? 0.475 5.714 3.523 1.00 97.81 178 PHE A C 1
ATOM 1380 O O . PHE A 1 178 ? -0.404 5.367 4.313 1.00 97.81 178 PHE A O 1
ATOM 1387 N N . LEU A 1 179 ? 1.465 6.535 3.898 1.00 98.12 179 LEU A N 1
ATOM 1388 C CA . LEU A 1 179 ? 1.718 6.908 5.294 1.00 98.12 179 LEU A CA 1
ATOM 1389 C C . LEU A 1 179 ? 0.521 7.621 5.927 1.00 98.12 179 LEU A C 1
ATOM 1391 O O . LEU A 1 179 ? 0.117 7.305 7.047 1.00 98.12 179 LEU A O 1
ATOM 1395 N N . LEU A 1 180 ? -0.063 8.580 5.207 1.00 97.44 180 LEU A N 1
ATOM 1396 C CA . LEU A 1 180 ? -1.173 9.381 5.711 1.00 97.44 180 LEU A CA 1
ATOM 1397 C C . LEU A 1 180 ? -2.432 8.541 6.005 1.00 97.44 180 LEU A C 1
ATOM 1399 O O . LEU A 1 180 ? -2.906 8.590 7.144 1.00 97.44 180 LEU A O 1
ATOM 1403 N N . PRO A 1 181 ? -2.988 7.759 5.055 1.00 98.06 181 PRO A N 1
ATOM 1404 C CA . PRO A 1 181 ? -4.151 6.932 5.347 1.00 98.06 181 PRO A CA 1
ATOM 1405 C C . PRO A 1 181 ? -3.855 5.867 6.409 1.00 98.06 181 PRO A C 1
ATOM 1407 O O . PRO A 1 181 ? -4.704 5.646 7.270 1.00 98.06 181 PRO A O 1
ATOM 1410 N N . LEU A 1 182 ? -2.653 5.275 6.443 1.00 97.69 182 LEU A N 1
ATOM 1411 C CA . LEU A 1 182 ? -2.270 4.330 7.501 1.00 97.69 182 LEU A CA 1
ATOM 1412 C C . LEU A 1 182 ? -2.285 4.977 8.890 1.00 97.69 182 LEU A C 1
ATOM 1414 O O . LEU A 1 182 ? -2.846 4.408 9.826 1.00 97.69 182 LEU A O 1
ATOM 1418 N N . LEU A 1 183 ? -1.737 6.188 9.031 1.00 97.44 183 LEU A N 1
ATOM 1419 C CA . LEU A 1 183 ? -1.785 6.934 10.292 1.00 97.44 183 LEU A CA 1
ATOM 1420 C C . LEU A 1 183 ? -3.224 7.190 10.747 1.00 97.44 183 LEU A C 1
ATOM 1422 O O . LEU A 1 183 ? -3.516 7.071 11.937 1.00 97.44 183 LEU A O 1
ATOM 1426 N N . VAL A 1 184 ? -4.128 7.526 9.822 1.00 95.69 184 VAL A N 1
ATOM 1427 C CA . VAL A 1 184 ? -5.550 7.711 10.144 1.00 95.69 184 VAL A CA 1
ATOM 1428 C C . VAL A 1 184 ? -6.176 6.390 10.596 1.00 95.69 184 VAL A C 1
ATOM 1430 O O . VAL A 1 184 ? -6.786 6.362 11.664 1.00 95.69 184 VAL A O 1
ATOM 1433 N N . ILE A 1 185 ? -5.973 5.298 9.851 1.00 94.62 185 ILE A N 1
ATOM 1434 C CA . ILE A 1 185 ? -6.495 3.956 10.175 1.00 94.62 185 ILE A CA 1
ATOM 1435 C C . ILE A 1 185 ? -6.010 3.482 11.553 1.00 94.62 185 ILE A C 1
ATOM 1437 O O . ILE A 1 185 ? -6.789 2.976 12.361 1.00 94.62 185 ILE A O 1
ATOM 1441 N N . PHE A 1 186 ? -4.726 3.638 11.870 1.00 94.00 186 PHE A N 1
ATOM 1442 C CA . PHE A 1 186 ? -4.208 3.183 13.160 1.00 94.00 186 PHE A CA 1
ATOM 1443 C C . PHE A 1 186 ? -4.663 4.079 14.318 1.00 94.00 186 PHE A C 1
ATOM 1445 O O . PHE A 1 186 ? -4.978 3.571 15.396 1.00 94.00 186 PHE A O 1
ATOM 1452 N N . ARG A 1 187 ? -4.809 5.392 14.097 1.00 92.31 187 ARG A N 1
ATOM 1453 C CA . ARG A 1 187 ? -5.374 6.314 15.100 1.00 92.31 187 ARG A CA 1
ATOM 1454 C C . ARG A 1 187 ? -6.864 6.104 15.354 1.00 92.31 187 ARG A C 1
ATOM 1456 O O . ARG A 1 187 ? -7.347 6.471 16.423 1.00 92.31 187 ARG A O 1
ATOM 1463 N N . THR A 1 188 ? -7.611 5.507 14.423 1.00 88.81 188 THR A N 1
ATOM 1464 C CA . THR A 1 188 ? -8.988 5.074 14.712 1.00 88.81 188 THR A CA 1
ATOM 1465 C C . THR A 1 188 ? -9.022 3.815 15.579 1.00 88.81 188 THR A C 1
ATOM 1467 O O . THR A 1 188 ? -10.044 3.535 16.205 1.00 88.81 188 THR A O 1
ATOM 1470 N N . ALA A 1 189 ? -7.930 3.044 15.637 1.00 86.12 189 ALA A N 1
ATOM 1471 C CA . ALA A 1 189 ? -7.847 1.818 16.428 1.00 86.12 189 ALA A CA 1
ATOM 1472 C C . ALA A 1 189 ? -7.366 2.077 17.863 1.00 86.12 189 ALA A C 1
ATOM 1474 O O . ALA A 1 189 ? -7.820 1.424 18.802 1.00 86.12 189 AL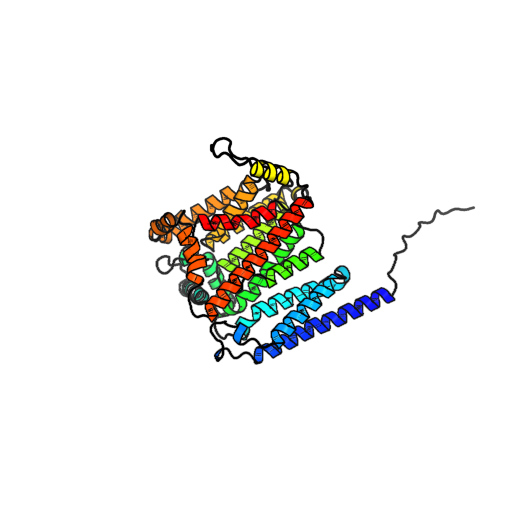A A O 1
ATOM 1475 N N . THR A 1 190 ? -6.441 3.013 18.065 1.00 86.38 190 THR A N 1
ATOM 1476 C CA . THR A 1 190 ? -5.860 3.281 19.385 1.00 86.38 190 THR A CA 1
ATOM 1477 C C . THR A 1 190 ? -5.486 4.749 19.560 1.00 86.38 190 THR A C 1
ATOM 1479 O O . THR A 1 190 ? -5.119 5.427 18.606 1.00 86.38 190 THR A O 1
ATOM 1482 N N . ARG A 1 191 ? -5.568 5.228 20.807 1.00 87.19 191 ARG A N 1
ATOM 1483 C CA . ARG A 1 191 ? -5.077 6.555 21.218 1.00 87.19 191 ARG A CA 1
ATOM 1484 C C . ARG A 1 191 ? -3.609 6.539 21.643 1.00 87.19 191 ARG A C 1
ATOM 1486 O O . ARG A 1 191 ? -3.017 7.597 21.811 1.00 87.19 191 ARG A O 1
ATOM 1493 N N . ASP A 1 192 ? -3.038 5.353 21.838 1.00 91.38 192 ASP A N 1
ATOM 1494 C CA . ASP A 1 192 ? -1.623 5.200 22.157 1.00 91.38 192 ASP A CA 1
ATOM 1495 C C . ASP A 1 192 ? -0.782 5.503 20.910 1.00 91.38 192 ASP A C 1
ATOM 1497 O O . ASP A 1 192 ? -0.680 4.678 19.999 1.00 91.38 192 ASP A O 1
ATOM 1501 N N . GLU A 1 193 ? -0.184 6.696 20.869 1.00 93.19 193 GLU A N 1
ATOM 1502 C CA . GLU A 1 193 ? 0.674 7.122 19.762 1.00 93.19 193 GLU A CA 1
ATOM 1503 C C . GLU A 1 193 ? 1.852 6.158 19.557 1.00 93.19 193 GLU A C 1
ATOM 1505 O O . GLU A 1 193 ? 2.228 5.914 18.413 1.00 93.19 193 GLU A O 1
ATOM 1510 N N . ARG A 1 194 ? 2.404 5.535 20.611 1.00 96.31 194 ARG A N 1
ATOM 1511 C CA . ARG A 1 194 ? 3.502 4.567 20.441 1.00 96.31 194 ARG A CA 1
ATOM 1512 C C . ARG A 1 194 ? 3.032 3.368 19.633 1.00 96.31 194 ARG A C 1
ATOM 1514 O O . ARG A 1 194 ? 3.700 2.976 18.682 1.00 96.31 194 ARG A O 1
ATOM 1521 N N . ALA A 1 195 ? 1.865 2.824 19.970 1.00 94.75 195 ALA A N 1
ATOM 1522 C CA . ALA A 1 195 ? 1.274 1.710 19.238 1.00 94.75 195 ALA A CA 1
ATOM 1523 C C . ALA A 1 195 ? 0.962 2.075 17.776 1.00 94.75 195 ALA A C 1
ATOM 1525 O O . ALA A 1 195 ? 1.197 1.256 16.891 1.00 94.75 195 ALA A O 1
ATOM 1526 N N . VAL A 1 196 ? 0.493 3.303 17.508 1.00 96.56 196 VAL A N 1
ATOM 1527 C CA . VAL A 1 196 ? 0.276 3.806 16.137 1.00 96.56 196 VAL A CA 1
ATOM 1528 C C . VAL A 1 196 ? 1.577 3.790 15.341 1.00 96.56 196 VAL A C 1
ATOM 1530 O O . VAL A 1 196 ? 1.625 3.216 14.256 1.00 96.56 196 VAL A O 1
ATOM 1533 N N . TRP A 1 197 ? 2.644 4.387 15.872 1.00 98.19 197 TRP A N 1
ATOM 1534 C CA . TRP A 1 197 ? 3.916 4.475 15.156 1.00 98.19 197 TRP A CA 1
ATOM 1535 C C . TRP A 1 197 ? 4.601 3.117 15.005 1.00 98.19 197 TRP A C 1
ATOM 1537 O O . TRP A 1 197 ? 5.175 2.853 13.953 1.00 98.19 197 TRP A O 1
ATOM 1547 N N . VAL A 1 198 ? 4.487 2.224 15.994 1.00 97.94 198 VAL A N 1
ATOM 1548 C CA . VAL A 1 198 ? 4.945 0.830 15.867 1.00 97.94 198 VAL A CA 1
ATOM 1549 C C . VAL A 1 198 ? 4.168 0.094 14.775 1.00 97.94 198 VAL A C 1
ATOM 1551 O O . VAL A 1 198 ? 4.779 -0.628 13.995 1.00 97.94 198 VAL A O 1
ATOM 1554 N N . ALA A 1 199 ? 2.851 0.292 14.667 1.00 96.56 199 ALA A N 1
ATOM 1555 C CA . ALA A 1 199 ? 2.053 -0.317 13.604 1.00 96.56 199 ALA A CA 1
ATOM 1556 C C . ALA A 1 199 ? 2.449 0.202 12.211 1.00 96.56 199 ALA A C 1
ATOM 1558 O O . ALA A 1 199 ? 2.565 -0.592 11.281 1.00 96.56 199 ALA A O 1
ATOM 1559 N N . VAL A 1 200 ? 2.721 1.506 12.074 1.00 98.12 200 VAL A N 1
ATOM 1560 C CA . VAL A 1 200 ? 3.252 2.101 10.834 1.00 98.12 200 VAL A CA 1
ATOM 1561 C C . VAL A 1 200 ? 4.621 1.519 10.486 1.00 98.12 200 VAL A C 1
ATOM 1563 O O . VAL A 1 200 ? 4.837 1.098 9.353 1.00 98.12 200 VAL A O 1
ATOM 1566 N N . TRP A 1 201 ? 5.534 1.458 11.457 1.00 98.19 201 TRP A N 1
ATOM 1567 C CA . TRP A 1 201 ? 6.855 0.862 11.269 1.00 98.19 201 TRP A CA 1
ATOM 1568 C C . TRP A 1 201 ? 6.753 -0.588 10.800 1.00 98.19 201 TRP A C 1
ATOM 1570 O O . TRP A 1 201 ? 7.376 -0.977 9.815 1.00 98.19 201 TRP A O 1
ATOM 1580 N N . PHE A 1 202 ? 5.924 -1.376 11.486 1.00 96.38 202 PHE A N 1
ATOM 1581 C CA . PHE A 1 202 ? 5.707 -2.778 11.168 1.00 96.38 202 PHE A CA 1
ATOM 1582 C C . PHE A 1 202 ? 5.064 -2.953 9.792 1.00 96.38 202 PHE A C 1
ATOM 1584 O O . PHE A 1 202 ? 5.472 -3.849 9.063 1.00 96.38 202 PHE A O 1
ATOM 1591 N N . PHE A 1 203 ? 4.125 -2.083 9.399 1.00 96.00 203 PHE A N 1
ATOM 1592 C CA . PHE A 1 203 ? 3.577 -2.077 8.044 1.00 96.00 203 PHE A CA 1
ATOM 1593 C C . PHE A 1 203 ? 4.706 -1.980 7.018 1.00 96.00 203 PHE A C 1
ATOM 1595 O O . PHE A 1 203 ? 4.867 -2.906 6.241 1.00 96.00 203 PHE A O 1
ATOM 1602 N N . TYR A 1 204 ? 5.550 -0.946 7.054 1.00 96.50 204 TYR A N 1
ATOM 1603 C CA . TYR A 1 204 ? 6.605 -0.794 6.042 1.00 96.50 204 TYR A CA 1
ATOM 1604 C C . TYR A 1 204 ? 7.684 -1.871 6.099 1.00 96.50 204 TYR A C 1
ATOM 1606 O O . TYR A 1 204 ? 8.151 -2.297 5.046 1.00 96.50 204 TYR A O 1
ATOM 1614 N N . ALA A 1 205 ? 8.054 -2.320 7.301 1.00 94.31 205 ALA A N 1
ATOM 1615 C CA . ALA A 1 205 ? 9.045 -3.377 7.488 1.00 94.31 205 ALA A CA 1
ATOM 1616 C C . ALA A 1 205 ? 8.545 -4.754 7.024 1.00 94.31 205 ALA A C 1
ATOM 1618 O O . ALA A 1 205 ? 9.357 -5.633 6.749 1.00 94.31 205 ALA A O 1
ATOM 1619 N N . THR A 1 206 ? 7.225 -4.955 6.960 1.00 92.88 206 THR A N 1
ATOM 1620 C CA . THR A 1 206 ? 6.620 -6.230 6.545 1.00 92.88 206 THR A CA 1
ATOM 1621 C C . THR A 1 206 ? 5.854 -6.173 5.234 1.00 92.88 206 THR A C 1
ATOM 1623 O O . THR A 1 206 ? 5.378 -7.200 4.746 1.00 92.88 206 THR A O 1
ATOM 1626 N N . ASN A 1 207 ? 5.765 -4.990 4.636 1.00 89.56 207 ASN A N 1
ATOM 1627 C CA . ASN A 1 207 ? 5.115 -4.794 3.363 1.00 89.56 207 ASN A CA 1
ATOM 1628 C C . ASN A 1 207 ? 5.953 -5.425 2.249 1.00 89.56 207 ASN A C 1
ATOM 1630 O O . ASN A 1 207 ? 7.170 -5.259 2.170 1.00 89.56 207 ASN A O 1
ATOM 1634 N N . TRP A 1 208 ? 5.283 -6.174 1.379 1.00 77.44 208 TRP A N 1
ATOM 1635 C CA . TRP A 1 208 ? 5.948 -6.876 0.296 1.00 77.44 208 TRP A CA 1
ATOM 1636 C C . TRP A 1 208 ? 6.451 -5.883 -0.759 1.00 77.44 208 TRP A C 1
ATOM 1638 O O . TRP A 1 208 ? 5.669 -5.122 -1.331 1.00 77.44 208 TRP A O 1
ATOM 1648 N N . VAL A 1 209 ? 7.758 -5.901 -1.022 1.00 70.38 209 VAL A N 1
ATOM 1649 C CA . VAL A 1 209 ? 8.391 -5.075 -2.058 1.00 70.38 209 VAL A CA 1
ATOM 1650 C C . VAL A 1 209 ? 7.946 -5.544 -3.444 1.00 70.38 209 VAL A C 1
ATOM 1652 O O . VAL A 1 209 ? 8.071 -6.725 -3.768 1.00 70.38 209 VAL A O 1
ATOM 1655 N N . GLY A 1 210 ? 7.496 -4.614 -4.289 1.00 77.00 210 GLY A N 1
ATOM 1656 C CA . GLY A 1 210 ? 7.124 -4.888 -5.679 1.00 77.00 210 GLY A CA 1
ATOM 1657 C C . GLY A 1 210 ? 5.628 -4.814 -5.980 1.00 77.00 210 GLY A C 1
ATOM 1658 O O . GLY A 1 210 ? 5.268 -4.966 -7.140 1.00 77.00 210 GLY A O 1
ATOM 1659 N N . GLN A 1 211 ? 4.769 -4.539 -4.993 1.00 83.88 211 GLN A N 1
ATOM 1660 C CA . GLN A 1 211 ? 3.342 -4.208 -5.204 1.00 83.88 211 GLN A CA 1
ATOM 1661 C C . GLN A 1 211 ? 3.102 -2.702 -5.442 1.00 83.88 211 GLN A C 1
ATOM 1663 O O . GLN A 1 211 ? 2.035 -2.264 -5.856 1.00 83.88 211 GLN A O 1
ATOM 1668 N N . ASP A 1 212 ? 4.123 -1.909 -5.149 1.00 90.75 212 ASP A N 1
ATOM 1669 C CA . ASP A 1 212 ? 4.207 -0.451 -5.107 1.00 90.75 212 ASP A CA 1
ATOM 1670 C C . ASP A 1 212 ? 4.909 0.131 -6.347 1.00 90.75 212 ASP A C 1
ATOM 1672 O O . ASP A 1 212 ? 5.275 1.303 -6.399 1.00 90.75 212 ASP A O 1
ATOM 1676 N N . TYR A 1 213 ? 5.102 -0.696 -7.372 1.00 92.00 213 TYR A N 1
ATOM 1677 C CA . TYR A 1 213 ? 5.617 -0.272 -8.666 1.00 92.00 213 TYR A CA 1
ATOM 1678 C C . TYR A 1 213 ? 4.608 0.592 -9.425 1.00 92.00 213 TYR A C 1
ATOM 1680 O O . TYR A 1 213 ? 3.415 0.614 -9.117 1.00 92.00 213 TYR A O 1
ATOM 1688 N N . PHE A 1 214 ? 5.081 1.285 -10.461 1.00 93.50 214 PHE A N 1
ATOM 1689 C CA . PHE A 1 214 ? 4.257 2.169 -11.283 1.00 93.50 214 PHE A CA 1
ATOM 1690 C C . PHE A 1 214 ? 3.184 1.403 -12.046 1.00 93.50 214 PHE A C 1
ATOM 1692 O O . PHE A 1 214 ? 3.412 0.855 -13.127 1.00 93.50 214 PHE A O 1
ATOM 1699 N N . SER A 1 215 ? 2.017 1.331 -11.419 1.00 93.62 215 SER A N 1
ATOM 1700 C CA . SER A 1 215 ? 0.925 0.461 -11.806 1.00 93.62 215 SER A CA 1
ATOM 1701 C C . SER A 1 215 ? -0.416 1.033 -11.359 1.00 93.62 215 SER A C 1
ATOM 1703 O O . SER A 1 215 ? -0.486 1.742 -10.345 1.00 93.62 215 SER A O 1
ATOM 1705 N N . PRO A 1 216 ? -1.506 0.656 -12.047 1.00 94.88 216 PRO A N 1
ATOM 1706 C CA . PRO A 1 216 ? -2.841 0.950 -11.554 1.00 94.88 216 PRO A CA 1
ATOM 1707 C C . PRO A 1 216 ? -3.113 0.301 -10.188 1.00 94.88 216 PRO A C 1
ATOM 1709 O O . PRO A 1 216 ? -3.919 0.823 -9.415 1.00 94.88 216 PRO A O 1
ATOM 1712 N N . GLN A 1 217 ? -2.432 -0.810 -9.872 1.00 93.12 217 GLN A N 1
ATOM 1713 C CA . GLN A 1 217 ? -2.560 -1.546 -8.611 1.00 93.12 217 GLN A CA 1
ATOM 1714 C C . GLN A 1 217 ? -2.104 -0.694 -7.427 1.00 93.12 217 GLN A C 1
ATOM 1716 O O . GLN A 1 217 ? -2.872 -0.504 -6.485 1.00 93.12 217 GLN A O 1
ATOM 1721 N N . ALA A 1 218 ? -0.898 -0.125 -7.493 1.00 94.75 218 ALA A N 1
ATOM 1722 C CA . ALA A 1 218 ? -0.339 0.687 -6.415 1.00 94.75 218 ALA A CA 1
ATOM 1723 C C . ALA A 1 218 ? -1.196 1.933 -6.124 1.00 94.75 218 ALA A C 1
ATOM 1725 O O . ALA A 1 218 ? -1.501 2.231 -4.964 1.00 94.75 218 ALA A O 1
ATOM 1726 N N . LEU A 1 219 ? -1.664 2.624 -7.173 1.00 96.31 219 LEU A N 1
ATOM 1727 C CA . LEU A 1 219 ? -2.555 3.776 -7.011 1.00 96.31 219 LEU A CA 1
ATOM 1728 C C . LEU A 1 219 ? -3.915 3.368 -6.431 1.00 96.31 219 LEU A C 1
ATOM 1730 O O . LEU A 1 219 ? -4.437 4.034 -5.537 1.00 96.31 219 LEU A O 1
ATOM 1734 N N . SER A 1 220 ? -4.479 2.256 -6.899 1.00 95.81 220 SER A N 1
ATOM 1735 C CA . SER A 1 220 ? -5.758 1.756 -6.389 1.00 95.81 220 SER A CA 1
ATOM 1736 C C . SER A 1 220 ? -5.647 1.267 -4.947 1.00 95.81 220 SER A C 1
ATOM 1738 O O . SER A 1 220 ? -6.589 1.438 -4.177 1.00 95.81 220 SER A O 1
ATOM 1740 N N . PHE A 1 221 ? -4.493 0.734 -4.539 1.00 95.38 221 PHE A N 1
ATOM 1741 C CA . PHE A 1 221 ? -4.221 0.380 -3.150 1.00 95.38 221 PHE A CA 1
ATOM 1742 C C . PHE A 1 221 ? -4.142 1.618 -2.246 1.00 95.38 221 PHE A C 1
ATOM 1744 O O . PHE A 1 221 ? -4.756 1.627 -1.181 1.00 95.38 221 PHE A O 1
ATOM 1751 N N . PHE A 1 222 ? -3.501 2.708 -2.690 1.00 97.50 222 PHE A N 1
ATOM 1752 C CA . PHE A 1 222 ? -3.567 3.994 -1.981 1.00 97.50 222 PHE A CA 1
ATOM 1753 C C . PHE A 1 222 ? -5.017 4.467 -1.804 1.00 97.50 222 PHE A C 1
ATOM 1755 O O . PHE A 1 222 ? -5.431 4.798 -0.692 1.00 97.50 222 PHE A O 1
ATOM 1762 N N . LEU A 1 223 ? -5.803 4.462 -2.884 1.00 98.12 223 LEU A N 1
ATOM 1763 C CA . LEU A 1 223 ? -7.208 4.877 -2.853 1.00 98.12 223 LEU A CA 1
ATOM 1764 C C . LEU A 1 223 ? -8.060 3.965 -1.958 1.00 98.12 223 LEU A C 1
ATOM 1766 O O . LEU A 1 223 ? -8.935 4.453 -1.243 1.00 98.12 223 LEU A O 1
ATOM 1770 N N . TYR A 1 224 ? -7.769 2.664 -1.934 1.00 97.31 224 TYR A N 1
ATOM 1771 C CA . TYR A 1 224 ? -8.376 1.711 -1.010 1.00 97.31 224 TYR A CA 1
ATOM 1772 C C . TYR A 1 224 ? -8.065 2.061 0.448 1.00 97.31 224 TYR A C 1
ATOM 1774 O O . TYR A 1 224 ? -8.989 2.172 1.254 1.00 97.31 224 TYR A O 1
ATOM 1782 N N . LEU A 1 225 ? -6.797 2.308 0.791 1.00 97.50 225 LEU A N 1
ATOM 1783 C CA . LEU A 1 225 ? -6.399 2.726 2.138 1.00 97.50 225 LEU A CA 1
ATOM 1784 C C . LEU A 1 225 ? -7.042 4.063 2.530 1.00 97.50 225 LEU A C 1
ATOM 1786 O O . LEU A 1 225 ? -7.524 4.204 3.651 1.00 97.50 225 LEU A O 1
ATOM 1790 N N . ALA A 1 226 ? -7.106 5.033 1.616 1.00 98.31 226 ALA A N 1
ATOM 1791 C CA . ALA A 1 226 ? -7.765 6.317 1.852 1.00 98.31 226 ALA A CA 1
ATOM 1792 C C . ALA A 1 226 ? -9.275 6.157 2.093 1.00 98.31 226 ALA A C 1
ATOM 1794 O O . ALA A 1 226 ? -9.826 6.768 3.013 1.00 98.31 226 ALA A O 1
ATOM 1795 N N . LEU A 1 227 ? -9.941 5.291 1.325 1.00 97.94 227 LEU A N 1
ATOM 1796 C CA . LEU A 1 227 ? -11.345 4.958 1.537 1.00 97.94 227 LEU A CA 1
ATOM 1797 C C . LEU A 1 227 ? -11.552 4.262 2.888 1.00 97.94 227 LEU A C 1
ATOM 1799 O O . LEU A 1 227 ? -12.458 4.639 3.628 1.00 97.94 227 LEU A O 1
ATOM 1803 N N . LEU A 1 228 ? -10.705 3.296 3.255 1.00 96.12 228 LEU A N 1
ATOM 1804 C CA . LEU A 1 228 ? -10.772 2.653 4.570 1.00 96.12 228 LEU A CA 1
ATOM 1805 C C . LEU A 1 228 ? -10.548 3.654 5.704 1.00 96.12 228 LEU A C 1
ATOM 1807 O O . LEU A 1 228 ? -11.311 3.645 6.664 1.00 96.12 228 LEU A O 1
ATOM 1811 N N . ALA A 1 229 ? -9.559 4.541 5.587 1.00 95.81 229 ALA A N 1
ATOM 1812 C CA . ALA A 1 229 ? -9.314 5.613 6.546 1.00 95.81 229 ALA A CA 1
ATOM 1813 C C . ALA A 1 229 ? -10.564 6.483 6.739 1.00 95.81 229 ALA A C 1
ATOM 1815 O O . ALA A 1 229 ? -10.977 6.739 7.871 1.00 95.81 229 ALA A O 1
ATOM 1816 N N . LEU A 1 230 ? -11.210 6.870 5.634 1.00 95.56 230 LEU A N 1
ATOM 1817 C CA . LEU A 1 230 ? -12.442 7.651 5.649 1.00 95.56 230 LEU A CA 1
ATOM 1818 C C . LEU A 1 230 ? -13.590 6.894 6.332 1.00 95.56 230 LEU A C 1
ATOM 1820 O O . LEU A 1 230 ? -14.267 7.423 7.216 1.00 95.56 230 LEU A O 1
ATOM 1824 N N . LEU A 1 231 ? -13.801 5.632 5.971 1.00 93.38 231 LEU A N 1
ATOM 1825 C CA . LEU A 1 231 ? -14.886 4.830 6.528 1.00 93.38 231 LEU A CA 1
ATOM 1826 C C . LEU A 1 231 ? -14.678 4.530 8.010 1.00 93.38 231 LEU A C 1
ATOM 1828 O O . LEU A 1 231 ? -15.607 4.697 8.798 1.00 93.38 231 LEU A O 1
ATOM 1832 N N . LEU A 1 232 ? -13.469 4.127 8.398 1.00 91.19 232 LEU A N 1
ATOM 1833 C CA . LEU A 1 232 ? -13.121 3.809 9.781 1.00 91.19 232 LEU A CA 1
ATOM 1834 C C . LEU A 1 232 ? -13.217 5.032 10.691 1.00 91.19 232 LEU A C 1
ATOM 1836 O O . LEU A 1 232 ? -13.646 4.907 11.837 1.00 91.19 232 LEU A O 1
ATOM 1840 N N . ARG A 1 233 ? -12.876 6.220 10.180 1.00 90.88 233 ARG A N 1
ATOM 1841 C CA . ARG A 1 233 ? -12.940 7.457 10.958 1.00 90.88 233 ARG A CA 1
ATOM 1842 C C . ARG A 1 233 ? -14.364 7.971 11.147 1.00 90.88 233 ARG A C 1
ATOM 1844 O O . ARG A 1 233 ? -14.704 8.390 12.252 1.00 90.88 233 ARG A O 1
ATOM 1851 N N . TRP A 1 234 ? -15.177 7.955 10.092 1.00 90.81 234 TRP A N 1
ATOM 1852 C CA . TRP A 1 234 ? -16.429 8.724 10.052 1.00 90.81 234 TRP A CA 1
ATOM 1853 C C . TRP A 1 234 ? -17.700 7.894 9.871 1.00 90.81 234 TRP A C 1
ATOM 1855 O O . TRP A 1 234 ? -18.785 8.378 10.183 1.00 90.81 234 TRP A O 1
ATOM 1865 N N . PHE A 1 235 ? -17.594 6.656 9.386 1.00 89.50 235 PHE A N 1
ATOM 1866 C CA . PHE A 1 235 ? -18.754 5.817 9.068 1.00 89.50 235 PHE A CA 1
ATOM 1867 C C . PHE A 1 235 ? -18.778 4.482 9.811 1.00 89.50 235 PHE A C 1
ATOM 1869 O O . PHE A 1 235 ? -19.741 3.732 9.644 1.00 89.50 235 PHE A O 1
ATOM 1876 N N . VAL A 1 236 ? -17.771 4.139 10.617 1.00 83.44 236 VAL A N 1
ATOM 1877 C CA . VAL A 1 236 ? -17.836 2.952 11.476 1.00 83.44 236 VAL A CA 1
ATOM 1878 C C . VAL A 1 236 ? -18.824 3.185 12.605 1.00 83.44 236 VAL A C 1
ATOM 1880 O O . VAL A 1 236 ? -18.786 4.197 13.298 1.00 83.44 236 VAL A O 1
ATOM 1883 N N . ARG A 1 237 ? -19.715 2.210 12.789 1.00 73.62 237 ARG A N 1
ATOM 1884 C CA . ARG A 1 237 ? -20.716 2.220 13.848 1.00 73.62 237 ARG A CA 1
ATOM 1885 C C . ARG A 1 237 ? -20.259 1.404 15.036 1.00 73.62 237 ARG A C 1
ATOM 1887 O O . ARG A 1 237 ? -19.918 0.230 14.914 1.00 73.62 237 ARG A O 1
ATOM 1894 N N . SER A 1 238 ? -20.423 2.007 16.201 1.00 60.16 238 SER A N 1
ATOM 1895 C CA . SER A 1 238 ? -20.165 1.406 17.500 1.00 60.16 238 SER A CA 1
ATOM 1896 C C . SER A 1 238 ? -21.298 0.473 17.937 1.00 60.16 238 SER A C 1
ATOM 1898 O O . SER A 1 238 ? -22.041 0.779 18.866 1.00 60.16 238 SER A O 1
ATOM 1900 N N . ARG A 1 239 ? -21.493 -0.653 17.234 1.00 61.16 239 ARG A N 1
ATOM 1901 C CA . ARG A 1 239 ? -22.509 -1.665 17.581 1.00 61.16 239 ARG A CA 1
ATOM 1902 C C . ARG A 1 239 ? -21.890 -3.054 17.781 1.00 61.16 239 ARG A C 1
ATOM 1904 O O . ARG A 1 239 ? -20.964 -3.406 17.049 1.00 61.16 239 ARG A O 1
ATOM 1911 N N . PRO A 1 240 ? -22.441 -3.870 18.705 1.00 59.16 240 PRO A N 1
ATOM 1912 C CA . PRO A 1 240 ? -22.188 -5.308 18.768 1.00 59.16 240 PRO A CA 1
ATOM 1913 C C . PRO A 1 240 ? -22.176 -5.945 17.381 1.00 59.16 240 PRO A C 1
ATOM 1915 O O . PRO A 1 240 ? -23.049 -5.626 16.567 1.00 59.16 240 PRO A O 1
ATOM 1918 N N . LEU A 1 241 ? -21.223 -6.851 17.130 1.00 61.94 241 LEU A N 1
ATOM 1919 C CA . LEU A 1 241 ? -21.212 -7.709 15.940 1.00 61.94 241 LEU A CA 1
ATOM 1920 C C . LEU A 1 241 ? -22.595 -8.347 15.772 1.00 61.94 241 LEU A C 1
ATOM 1922 O O . LEU A 1 241 ? -22.985 -9.247 16.514 1.00 61.94 241 LEU A O 1
ATOM 1926 N N . GLY A 1 242 ? -23.349 -7.833 14.807 1.00 56.16 242 GLY A N 1
ATOM 1927 C CA . GLY A 1 242 ? -24.712 -8.243 14.522 1.00 56.16 242 GLY A CA 1
ATOM 1928 C C . GLY A 1 242 ? -24.736 -9.013 13.220 1.00 56.16 242 GLY A C 1
ATOM 1929 O O . GLY A 1 242 ? -25.330 -8.535 12.260 1.00 56.16 242 GLY A O 1
ATOM 1930 N N . LEU A 1 243 ? -24.061 -10.166 13.171 1.00 57.25 243 LEU A N 1
ATOM 1931 C CA . LEU A 1 243 ? -24.174 -11.088 12.042 1.00 57.25 243 LEU A CA 1
ATOM 1932 C C . LEU A 1 243 ? -25.630 -11.557 11.963 1.00 57.25 243 LEU A C 1
ATOM 1934 O O . LEU A 1 243 ? -26.064 -12.429 12.717 1.00 57.25 243 LEU A O 1
ATOM 1938 N N . ARG A 1 244 ? -26.404 -10.937 11.069 1.00 52.84 244 ARG A N 1
ATOM 1939 C CA . ARG A 1 244 ? -27.736 -11.412 10.692 1.00 52.84 244 ARG A CA 1
ATOM 1940 C C . ARG A 1 244 ? -27.546 -12.649 9.821 1.00 52.84 244 ARG A C 1
ATOM 1942 O O . ARG A 1 244 ? -27.564 -12.545 8.601 1.00 52.84 244 ARG A O 1
ATOM 1949 N N . LEU A 1 245 ? -27.306 -13.805 10.439 1.00 52.75 245 LEU A N 1
ATOM 1950 C CA . LEU A 1 245 ? -27.348 -15.074 9.717 1.00 52.75 245 LEU A CA 1
ATOM 1951 C C . LEU A 1 245 ? -28.785 -15.252 9.197 1.00 52.75 245 LEU A C 1
ATOM 1953 O O . LEU A 1 245 ? -29.712 -15.248 10.013 1.00 52.75 245 LEU A O 1
ATOM 1957 N N . PRO A 1 246 ? -29.015 -15.338 7.874 1.00 47.34 246 PRO A N 1
ATOM 1958 C CA . PRO A 1 246 ? -30.348 -15.594 7.356 1.00 47.34 246 PRO A CA 1
ATOM 1959 C C . PRO A 1 246 ? -30.832 -16.953 7.891 1.00 47.34 246 PRO A C 1
ATOM 1961 O O . PRO A 1 246 ? -30.118 -17.944 7.744 1.00 47.34 246 PRO A O 1
ATOM 1964 N N . PRO A 1 247 ? -32.039 -17.046 8.477 1.00 47.44 247 PRO A N 1
ATOM 1965 C CA . PRO A 1 247 ? -32.539 -18.277 9.099 1.00 47.44 247 PRO A CA 1
ATOM 1966 C C . PRO A 1 247 ? -32.868 -19.404 8.097 1.00 47.44 247 PRO A C 1
ATOM 1968 O O . PRO A 1 247 ? -33.495 -20.385 8.474 1.00 47.44 247 PRO A O 1
ATOM 1971 N N . ARG A 1 248 ? -32.497 -19.267 6.814 1.00 45.66 248 ARG A N 1
ATOM 1972 C CA . ARG A 1 248 ? -33.007 -20.091 5.704 1.00 45.66 248 ARG A CA 1
ATOM 1973 C C . ARG A 1 248 ? -31.990 -20.995 5.009 1.00 45.66 248 ARG A C 1
ATOM 1975 O O . ARG A 1 248 ? -32.391 -21.763 4.146 1.00 45.66 248 ARG A O 1
ATOM 1982 N N . PHE A 1 249 ? -30.717 -20.970 5.392 1.00 44.97 249 PHE A N 1
ATOM 1983 C CA . PHE A 1 249 ? -29.768 -21.983 4.926 1.00 44.97 249 PHE A CA 1
ATOM 1984 C C . PHE A 1 249 ? -29.585 -22.997 6.050 1.00 44.97 249 PHE A C 1
ATOM 1986 O O . PHE A 1 249 ? -29.025 -22.657 7.088 1.00 44.97 249 PHE A O 1
ATOM 1993 N N . GLY A 1 250 ? -30.107 -24.214 5.859 1.00 46.25 250 GLY A N 1
ATOM 1994 C CA . GLY A 1 250 ? -30.107 -25.339 6.808 1.00 46.25 250 GLY A CA 1
ATOM 1995 C C . GLY A 1 250 ? -28.723 -25.909 7.139 1.00 46.25 250 GLY A C 1
ATOM 1996 O O . GLY A 1 250 ? -28.564 -27.113 7.297 1.00 46.25 250 GLY A O 1
ATOM 1997 N N . ILE A 1 251 ? -27.710 -25.053 7.231 1.00 54.31 251 ILE A N 1
ATOM 1998 C CA . ILE A 1 251 ? -26.369 -25.397 7.670 1.00 54.31 251 ILE A CA 1
ATOM 1999 C C . ILE A 1 251 ? -26.390 -25.329 9.196 1.00 54.31 251 ILE A C 1
ATOM 2001 O O . ILE A 1 251 ? -26.530 -24.253 9.783 1.00 54.31 251 ILE A O 1
ATOM 2005 N N . SER A 1 252 ? -26.265 -26.485 9.846 1.00 54.06 252 SER A N 1
ATOM 2006 C CA . SER A 1 252 ? -26.089 -26.600 11.292 1.00 54.06 252 SER A CA 1
ATOM 2007 C C . SER A 1 252 ? -24.797 -25.889 11.697 1.00 54.06 252 SER A C 1
ATOM 2009 O O . SER A 1 252 ? -23.714 -26.472 11.682 1.00 54.06 252 SER A O 1
ATOM 2011 N N . THR A 1 253 ? -24.890 -24.598 12.012 1.00 58.19 253 THR A N 1
ATOM 2012 C CA . THR A 1 253 ? -23.743 -23.820 12.480 1.00 58.19 253 THR A CA 1
ATOM 2013 C C . THR A 1 253 ? -23.321 -24.371 13.841 1.00 58.19 253 THR A C 1
ATOM 2015 O O . THR A 1 253 ? -24.129 -24.376 14.775 1.00 58.19 253 THR A O 1
ATOM 2018 N N . PRO A 1 254 ? -22.078 -24.866 13.990 1.00 65.12 254 PRO A N 1
ATOM 2019 C CA . PRO A 1 254 ? -21.650 -25.484 15.235 1.00 65.12 254 PRO A CA 1
ATOM 2020 C C . PRO A 1 254 ? -21.821 -24.527 16.420 1.00 65.12 254 PRO A C 1
ATOM 2022 O O . PRO A 1 254 ? -21.490 -23.342 16.337 1.00 65.12 254 PRO A O 1
ATOM 2025 N N . ALA A 1 255 ? -22.293 -25.038 17.559 1.00 62.47 255 ALA A N 1
ATOM 2026 C CA . ALA A 1 255 ? -22.595 -24.220 18.738 1.00 62.47 255 ALA A CA 1
ATOM 2027 C C . ALA A 1 255 ? -21.391 -23.397 19.244 1.00 62.47 255 ALA A C 1
ATOM 2029 O O . ALA A 1 255 ? -21.569 -22.328 19.834 1.00 62.47 255 ALA A O 1
ATOM 2030 N N . TRP A 1 256 ? -20.162 -23.864 18.996 1.00 59.88 256 TRP A N 1
ATOM 2031 C CA . TRP A 1 256 ? -18.941 -23.127 19.320 1.00 59.88 256 TRP A CA 1
ATOM 2032 C C . TRP A 1 256 ? -18.774 -21.867 18.456 1.00 59.88 256 TRP A C 1
ATOM 2034 O O . TRP A 1 256 ? -18.398 -20.829 18.994 1.00 59.88 256 TRP A O 1
ATOM 2044 N N . VAL A 1 257 ? -19.147 -21.904 17.170 1.00 58.78 257 VAL A N 1
ATOM 2045 C CA . VAL A 1 257 ? -19.140 -20.737 16.268 1.00 58.78 257 VAL A CA 1
ATOM 2046 C C . VAL A 1 257 ? -20.132 -19.696 16.773 1.00 58.78 257 VAL A C 1
ATOM 2048 O O . VAL A 1 257 ? -19.779 -18.532 16.957 1.00 58.78 257 VAL A O 1
ATOM 2051 N N . VAL A 1 258 ? -21.354 -20.125 17.101 1.00 59.78 258 VAL A N 1
ATOM 2052 C CA . VAL A 1 258 ? -22.401 -19.241 17.636 1.00 59.78 258 VAL A CA 1
ATOM 2053 C C . VAL A 1 258 ? -21.971 -18.608 18.966 1.00 59.78 258 VAL A C 1
ATOM 2055 O O . VAL A 1 258 ? -22.181 -17.410 19.175 1.00 59.78 258 VAL A O 1
ATOM 2058 N N . ARG A 1 259 ? -21.326 -19.368 19.866 1.00 61.72 259 ARG A N 1
ATOM 2059 C CA . ARG A 1 259 ? -20.777 -18.830 21.126 1.00 61.72 259 ARG A CA 1
ATOM 2060 C C . ARG A 1 259 ? -19.646 -17.836 20.888 1.00 61.72 259 ARG A C 1
ATOM 2062 O O . ARG A 1 259 ? -19.642 -16.790 21.533 1.00 61.72 259 ARG A O 1
ATOM 2069 N N . SER A 1 260 ? -18.720 -18.131 19.981 1.00 60.75 260 SER A N 1
ATOM 2070 C CA . SER A 1 260 ? -17.604 -17.241 19.646 1.00 60.75 260 SER A CA 1
ATOM 2071 C C . SER A 1 260 ? -18.097 -15.928 19.042 1.00 60.75 260 SER A C 1
ATOM 2073 O O . SER A 1 260 ? -17.691 -14.863 19.502 1.00 60.75 260 SER A O 1
ATOM 2075 N N . VAL A 1 261 ? -19.062 -15.982 18.116 1.00 61.34 261 VAL A N 1
ATOM 2076 C CA . VAL A 1 261 ? -19.712 -14.794 17.534 1.00 61.34 261 VAL A CA 1
ATOM 2077 C C . VAL A 1 261 ? -20.451 -13.989 18.606 1.00 61.34 261 VAL A C 1
ATOM 2079 O O . VAL A 1 261 ? -20.274 -12.776 18.697 1.00 61.34 261 VAL A O 1
ATOM 2082 N N . ARG A 1 262 ? -21.224 -14.642 19.486 1.00 61.38 262 ARG A N 1
ATOM 2083 C CA . ARG A 1 262 ? -21.912 -13.964 20.602 1.00 61.38 262 ARG A CA 1
ATOM 2084 C C . ARG A 1 262 ? -20.944 -13.339 21.608 1.00 61.38 262 ARG A C 1
ATOM 2086 O O . ARG A 1 262 ? -21.262 -12.302 22.182 1.00 61.38 262 ARG A O 1
ATOM 2093 N N . ARG A 1 263 ? -19.784 -13.955 21.844 1.00 61.78 263 ARG A N 1
ATOM 2094 C CA . ARG A 1 263 ? -18.738 -13.416 22.726 1.00 61.78 263 ARG A CA 1
ATOM 2095 C C . ARG A 1 263 ? -18.041 -12.218 22.072 1.00 61.78 263 ARG A C 1
ATOM 2097 O O . ARG A 1 263 ? -17.846 -11.212 22.744 1.00 61.78 263 ARG A O 1
ATOM 2104 N N . ALA A 1 264 ? -17.772 -12.287 20.768 1.00 58.06 264 ALA A N 1
ATOM 2105 C CA . ALA A 1 264 ? -17.257 -11.175 19.971 1.00 58.06 264 ALA A CA 1
ATOM 2106 C C . ALA A 1 264 ? -18.238 -9.989 19.905 1.00 58.06 264 ALA A C 1
ATOM 2108 O O . ALA A 1 264 ? -17.825 -8.835 19.941 1.00 58.06 264 ALA A O 1
ATOM 2109 N N . ALA A 1 265 ? -19.547 -10.255 19.899 1.00 56.78 265 ALA A N 1
ATOM 2110 C CA . ALA A 1 265 ? -20.583 -9.225 19.921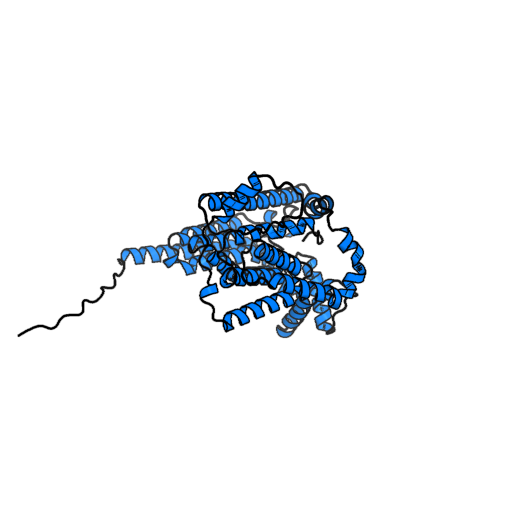 1.00 56.78 265 ALA A CA 1
ATOM 2111 C C . ALA A 1 265 ? -20.639 -8.411 21.230 1.00 56.78 265 ALA A C 1
ATOM 2113 O O . ALA A 1 265 ? -21.238 -7.344 21.252 1.00 56.78 265 ALA A O 1
ATOM 2114 N N . ARG A 1 266 ? -20.008 -8.863 22.321 1.00 54.69 266 ARG A N 1
ATOM 2115 C CA . ARG A 1 266 ? -20.016 -8.159 23.622 1.00 54.69 266 ARG A CA 1
ATOM 2116 C C . ARG A 1 266 ? -18.833 -7.215 23.826 1.00 54.69 266 ARG A C 1
ATOM 2118 O O . ARG A 1 266 ? -18.645 -6.701 24.926 1.00 54.69 266 ARG A O 1
ATOM 2125 N N . ILE A 1 267 ? -18.011 -7.035 22.804 1.00 55.16 267 ILE A N 1
ATOM 2126 C CA . ILE A 1 267 ? -16.824 -6.197 22.876 1.00 55.16 267 ILE A CA 1
ATOM 2127 C C . ILE A 1 267 ? -17.253 -4.715 22.867 1.00 55.16 267 ILE A C 1
ATOM 2129 O O . ILE A 1 267 ? -17.910 -4.296 21.910 1.00 55.16 267 ILE A O 1
ATOM 2133 N N . PRO A 1 268 ? -16.918 -3.923 23.909 1.00 48.72 268 PRO A N 1
ATOM 2134 C CA . PRO A 1 268 ? -17.171 -2.483 23.942 1.00 48.72 268 PRO A CA 1
ATOM 2135 C C . PRO A 1 268 ? -16.445 -1.795 22.790 1.00 48.72 268 PRO A C 1
ATOM 2137 O O . PRO A 1 268 ? -15.378 -2.251 22.392 1.00 48.72 268 PRO A O 1
ATOM 2140 N N . VAL A 1 269 ? -17.029 -0.721 22.252 1.00 55.34 269 VAL A N 1
ATOM 2141 C CA . VAL A 1 269 ? -16.576 -0.080 21.008 1.00 55.34 269 VAL A CA 1
ATOM 2142 C C . VAL A 1 269 ? -15.914 1.279 21.275 1.00 55.34 269 VAL A C 1
ATOM 2144 O O . VAL A 1 269 ? -16.292 1.973 22.216 1.00 55.34 269 VAL A O 1
ATOM 2147 N N . ALA A 1 270 ? -14.939 1.676 20.450 1.00 54.34 270 ALA A N 1
ATOM 2148 C CA . ALA A 1 270 ? -14.381 3.027 20.479 1.00 54.34 270 ALA A CA 1
ATOM 2149 C C . ALA A 1 270 ? -15.452 4.070 20.070 1.00 54.34 270 ALA A C 1
ATOM 2151 O O . ALA A 1 270 ? -16.329 3.750 19.260 1.00 54.34 270 ALA A O 1
ATOM 2152 N N . PRO A 1 271 ? -15.412 5.307 20.599 1.00 55.88 271 PRO A N 1
ATOM 2153 C CA . PRO A 1 271 ? -16.292 6.383 20.144 1.00 55.88 271 PRO A CA 1
ATOM 2154 C C . PRO A 1 271 ? -16.043 6.677 18.658 1.00 55.88 271 PRO A C 1
ATOM 2156 O O . PRO A 1 271 ? -14.903 6.927 18.265 1.00 55.88 271 PRO A O 1
ATOM 2159 N N . SER A 1 272 ? -17.089 6.634 17.832 1.00 63.06 272 SER A N 1
ATOM 2160 C CA . SER A 1 272 ? -17.015 7.045 16.426 1.00 63.06 272 SER A CA 1
ATOM 2161 C C . SER A 1 272 ? -17.115 8.566 16.316 1.00 63.06 272 SER A C 1
ATOM 2163 O O . SER A 1 272 ? -18.013 9.142 16.928 1.00 63.06 272 SER A O 1
ATOM 2165 N N . ALA A 1 273 ? -16.318 9.197 15.450 1.00 69.62 273 ALA A N 1
ATOM 2166 C CA . ALA A 1 273 ? -16.468 10.623 15.134 1.00 69.62 273 ALA A CA 1
ATOM 2167 C C . ALA A 1 273 ? -17.744 10.931 14.309 1.00 69.62 273 ALA A C 1
ATOM 2169 O O . ALA A 1 273 ? -17.966 12.072 13.921 1.00 69.62 273 ALA A O 1
ATOM 2170 N N . GLU A 1 274 ? -18.601 9.934 14.024 1.00 68.06 274 GLU A N 1
ATOM 2171 C CA . GLU A 1 274 ? -19.861 10.120 13.280 1.00 68.06 274 GLU A CA 1
ATOM 2172 C C . GLU A 1 274 ? -20.781 11.149 13.960 1.00 68.06 274 GLU A C 1
ATOM 2174 O O . GLU A 1 274 ? -21.419 11.938 13.268 1.00 68.06 274 GLU A O 1
ATOM 2179 N N . SER A 1 275 ? -20.833 11.180 15.299 1.00 66.38 275 SER A N 1
ATOM 2180 C CA . SER A 1 275 ? -21.674 12.131 16.044 1.00 66.38 275 SER A CA 1
ATOM 2181 C C . SER A 1 275 ? -21.186 13.579 15.967 1.00 66.38 275 SER A C 1
ATOM 2183 O O . SER A 1 275 ? -21.934 14.482 16.321 1.00 66.38 275 SER A O 1
ATOM 2185 N N . GLU A 1 276 ? -19.948 13.799 15.524 1.00 79.19 276 GLU A N 1
ATOM 2186 C CA . GLU A 1 276 ? -19.334 15.125 15.394 1.00 79.19 276 GLU A CA 1
ATOM 2187 C C . GLU A 1 276 ? -19.589 15.746 14.008 1.00 79.19 276 GLU A C 1
ATOM 2189 O O . GLU A 1 276 ? -19.261 16.909 13.782 1.00 79.19 276 GLU A O 1
ATOM 2194 N N . LEU A 1 277 ? -20.166 14.990 13.063 1.00 84.44 277 LEU A N 1
ATOM 2195 C CA . LEU A 1 277 ? -20.348 15.436 11.683 1.00 84.44 277 LEU A CA 1
ATOM 2196 C C . LEU A 1 277 ? -21.624 16.251 11.489 1.00 84.44 277 LEU A C 1
ATOM 2198 O O . LEU A 1 277 ? -22.738 15.781 11.732 1.00 84.44 277 LEU A O 1
ATOM 2202 N N . LEU A 1 278 ? -21.466 17.426 10.883 1.00 90.62 278 LEU A N 1
ATOM 2203 C CA . LEU A 1 278 ? -22.583 18.168 10.311 1.00 90.62 278 LEU A CA 1
ATOM 2204 C C . LEU A 1 278 ? -23.171 17.405 9.106 1.00 90.62 278 LEU A C 1
ATOM 2206 O O . LEU A 1 278 ? -22.428 16.740 8.371 1.00 90.62 278 LEU A O 1
ATOM 2210 N N . PRO A 1 279 ? -24.481 17.541 8.814 1.00 90.94 279 PRO A N 1
ATOM 2211 C CA . PRO A 1 279 ? -25.109 16.872 7.672 1.00 90.94 279 PRO A CA 1
ATOM 2212 C C . PRO A 1 279 ? -24.396 17.132 6.337 1.00 90.94 279 PRO A C 1
ATOM 2214 O O . PRO A 1 279 ? -24.171 16.201 5.566 1.00 90.94 279 PRO A O 1
ATOM 2217 N N . ALA A 1 280 ? -23.962 18.373 6.093 1.00 93.25 280 ALA A N 1
ATOM 2218 C CA . ALA A 1 280 ? -23.230 18.743 4.881 1.00 93.25 280 ALA A CA 1
ATOM 2219 C C . ALA A 1 280 ? -21.860 18.045 4.779 1.00 93.25 280 ALA A C 1
ATOM 2221 O O . ALA A 1 280 ? -21.501 17.549 3.713 1.00 93.25 280 ALA A O 1
ATOM 2222 N N . GLN A 1 281 ? -21.121 17.934 5.890 1.00 93.94 281 GLN A N 1
ATOM 2223 C CA . GLN A 1 281 ? -19.837 17.221 5.925 1.00 93.94 281 GLN A CA 1
ATOM 2224 C C . GLN A 1 281 ? -20.028 15.733 5.629 1.00 93.94 281 GLN A C 1
ATOM 2226 O O . GLN A 1 281 ? -19.266 15.147 4.865 1.00 93.94 281 GLN A O 1
ATOM 2231 N N . ARG A 1 282 ? -21.085 15.125 6.178 1.00 92.44 282 ARG A N 1
ATOM 2232 C CA . ARG A 1 282 ? -21.432 13.729 5.899 1.00 92.44 282 ARG A CA 1
ATOM 2233 C C . ARG A 1 282 ? -21.727 13.499 4.416 1.00 92.44 282 ARG A C 1
ATOM 2235 O O . ARG A 1 282 ? -21.259 12.507 3.859 1.00 92.44 282 ARG A O 1
ATOM 2242 N N . VAL A 1 283 ? -22.487 14.398 3.786 1.00 94.88 283 VAL A N 1
ATOM 2243 C CA . VAL A 1 283 ? -22.770 14.343 2.342 1.00 94.88 283 VAL A CA 1
ATOM 2244 C C . VAL A 1 283 ? -21.481 14.495 1.537 1.00 94.88 283 VAL A C 1
ATOM 2246 O O . VAL A 1 283 ? -21.230 13.679 0.655 1.00 94.88 283 VAL A O 1
ATOM 2249 N N . GLY A 1 284 ? -20.629 15.464 1.883 1.00 96.75 284 GLY A N 1
ATOM 2250 C CA . GLY A 1 284 ? -19.335 15.668 1.228 1.00 96.75 284 GLY A CA 1
ATOM 2251 C C . GLY A 1 284 ? -18.429 14.436 1.308 1.00 96.75 284 GLY A C 1
ATOM 2252 O O . GLY A 1 284 ? -17.922 13.977 0.289 1.00 96.75 284 GLY A O 1
ATOM 2253 N N . LEU A 1 285 ? -18.288 13.830 2.491 1.00 95.94 285 LEU A N 1
ATOM 2254 C CA . LEU A 1 285 ? -17.492 12.610 2.669 1.00 95.94 285 LEU A CA 1
ATOM 2255 C C . LEU A 1 285 ? -18.066 11.413 1.896 1.00 95.94 285 LEU A C 1
ATOM 2257 O O . LEU A 1 285 ? -17.308 10.615 1.349 1.00 95.94 285 LEU A O 1
ATOM 2261 N N . MET A 1 286 ? -19.395 11.289 1.821 1.00 96.69 286 MET A N 1
ATOM 2262 C CA . MET A 1 286 ? -20.042 10.257 1.007 1.00 96.69 286 MET A CA 1
ATOM 2263 C C . MET A 1 286 ? -19.782 10.480 -0.486 1.00 96.69 286 MET A C 1
ATOM 2265 O O . MET A 1 286 ? -19.456 9.531 -1.194 1.00 96.69 286 MET A O 1
ATOM 2269 N N . ALA A 1 287 ? -19.871 11.724 -0.960 1.00 97.88 287 ALA A N 1
ATOM 2270 C CA . ALA A 1 287 ? -19.550 12.072 -2.340 1.00 97.88 287 ALA A CA 1
ATOM 2271 C C . ALA A 1 287 ? -18.091 11.728 -2.672 1.00 97.88 287 ALA A C 1
ATOM 2273 O O . ALA A 1 287 ? -17.837 11.085 -3.687 1.00 97.88 287 ALA A O 1
ATOM 2274 N N . VAL A 1 288 ? -17.146 12.052 -1.780 1.00 98.25 288 VAL A N 1
ATOM 2275 C CA . VAL A 1 288 ? -15.734 11.659 -1.921 1.00 98.25 288 VAL A CA 1
ATOM 2276 C C . VAL A 1 288 ? -15.592 10.139 -2.014 1.00 98.25 288 VAL A C 1
ATOM 2278 O O . VAL A 1 288 ? -14.920 9.653 -2.919 1.00 98.25 288 VAL A O 1
ATOM 2281 N N . ALA A 1 289 ? -16.254 9.373 -1.140 1.00 98.19 289 ALA A N 1
ATOM 2282 C CA . ALA A 1 289 ? -16.214 7.911 -1.197 1.00 98.19 289 ALA A CA 1
ATOM 2283 C C . ALA A 1 289 ? -16.733 7.365 -2.540 1.00 98.19 289 ALA A C 1
ATOM 2285 O O . ALA A 1 289 ? -16.110 6.479 -3.119 1.00 98.19 289 ALA A O 1
ATOM 2286 N N . ILE A 1 290 ? -17.831 7.914 -3.065 1.00 98.44 290 ILE A N 1
ATOM 2287 C CA . ILE A 1 290 ? -18.401 7.513 -4.361 1.00 98.44 290 ILE A CA 1
ATOM 2288 C C . ILE A 1 290 ? -17.460 7.870 -5.519 1.00 98.44 290 ILE A C 1
ATOM 2290 O O . ILE A 1 290 ? -17.263 7.050 -6.414 1.00 98.44 290 ILE A O 1
ATOM 2294 N N . VAL A 1 291 ? -16.838 9.052 -5.490 1.00 98.44 291 VAL A N 1
ATOM 2295 C CA . VAL A 1 291 ? -15.834 9.453 -6.489 1.00 98.44 291 VAL A CA 1
ATOM 2296 C C . VAL A 1 291 ? -14.641 8.504 -6.458 1.00 98.44 291 VAL A C 1
ATOM 2298 O O . VAL A 1 291 ? -14.220 8.033 -7.509 1.00 98.44 291 VAL A O 1
ATOM 2301 N N . VAL A 1 292 ? -14.134 8.156 -5.273 1.00 98.31 292 VAL A N 1
ATOM 2302 C CA . VAL A 1 292 ? -13.040 7.184 -5.136 1.00 98.31 292 VAL A CA 1
ATOM 2303 C C . VAL A 1 292 ? -13.433 5.827 -5.725 1.00 98.31 292 VAL A C 1
ATOM 2305 O O . VAL A 1 292 ? -12.645 5.250 -6.468 1.00 98.31 292 VAL A O 1
ATOM 2308 N N . LEU A 1 293 ? -14.649 5.334 -5.464 1.00 98.25 293 LEU A N 1
ATOM 2309 C CA . LEU A 1 293 ? -15.147 4.086 -6.059 1.00 98.25 293 LEU A CA 1
ATOM 2310 C C . LEU A 1 293 ? -15.174 4.142 -7.591 1.00 98.25 293 LEU A C 1
ATOM 2312 O O . LEU A 1 293 ? -14.715 3.205 -8.241 1.00 98.25 293 LEU A O 1
ATOM 2316 N N . ALA A 1 294 ? -15.686 5.235 -8.161 1.00 97.88 294 ALA A N 1
ATOM 2317 C CA . ALA A 1 294 ? -15.751 5.421 -9.609 1.00 97.88 294 ALA A CA 1
ATOM 2318 C C . ALA A 1 294 ? -14.350 5.500 -10.235 1.00 97.88 294 ALA A C 1
ATOM 2320 O O . ALA A 1 294 ? -14.095 4.870 -11.259 1.00 97.88 294 ALA A O 1
ATOM 2321 N N . VAL A 1 295 ? -13.427 6.220 -9.590 1.00 97.56 295 VAL A N 1
ATOM 2322 C CA . VAL A 1 295 ? -12.026 6.302 -10.017 1.00 97.56 295 VAL A CA 1
ATOM 2323 C C . VAL A 1 295 ? -11.387 4.919 -9.982 1.00 97.56 295 VAL A C 1
ATOM 2325 O O . VAL A 1 295 ? -10.856 4.488 -10.994 1.00 97.56 295 VAL A O 1
ATOM 2328 N N . VAL A 1 296 ? -11.474 4.179 -8.874 1.00 97.50 296 VAL A N 1
ATOM 2329 C CA . VAL A 1 296 ? -10.862 2.843 -8.782 1.00 97.50 296 VAL A CA 1
ATOM 2330 C C . VAL A 1 296 ? -11.444 1.884 -9.828 1.00 97.50 296 VAL A C 1
ATOM 2332 O O . VAL A 1 296 ? -10.680 1.151 -10.453 1.00 97.50 296 VAL A O 1
ATOM 2335 N N . ALA A 1 297 ? -12.756 1.943 -10.092 1.00 96.38 297 ALA A N 1
ATOM 2336 C CA . ALA A 1 297 ? -13.398 1.163 -11.154 1.00 96.38 297 ALA A CA 1
ATOM 2337 C C . ALA A 1 297 ? -12.837 1.464 -12.552 1.00 96.38 297 ALA A C 1
ATOM 2339 O O . ALA A 1 297 ? -12.750 0.554 -13.367 1.00 96.38 297 ALA A O 1
ATOM 2340 N N . ALA A 1 298 ? -12.407 2.702 -12.808 1.00 95.94 298 ALA A N 1
ATOM 2341 C CA . ALA A 1 298 ? -11.783 3.104 -14.067 1.00 95.94 298 ALA A CA 1
ATOM 2342 C C . ALA A 1 298 ? -10.282 2.788 -14.165 1.00 95.94 298 ALA A C 1
ATOM 2344 O O . ALA A 1 298 ? -9.720 2.793 -15.263 1.00 95.94 298 ALA A O 1
ATOM 2345 N N . MET A 1 299 ? -9.620 2.574 -13.025 1.00 93.31 299 MET A N 1
ATOM 2346 C CA . MET A 1 299 ? -8.166 2.411 -12.929 1.00 93.31 299 MET A CA 1
ATOM 2347 C C . MET A 1 299 ? -7.760 0.941 -12.915 1.00 93.31 299 MET A C 1
ATOM 2349 O O . MET A 1 299 ? -6.735 0.594 -13.488 1.00 93.31 299 MET A O 1
ATOM 2353 N N . HIS A 1 300 ? -8.521 0.085 -12.230 1.00 92.00 300 HIS A N 1
ATOM 2354 C CA . HIS A 1 300 ? -8.077 -1.267 -11.919 1.00 92.00 300 HIS A CA 1
ATOM 2355 C C . HIS A 1 300 ? -9.198 -2.292 -12.012 1.00 92.00 300 HIS A C 1
ATOM 2357 O O . HIS A 1 300 ? -10.282 -2.113 -11.462 1.00 92.00 300 HIS A O 1
ATOM 2363 N N . GLN A 1 301 ? -8.882 -3.428 -12.623 1.00 89.12 301 GLN A N 1
ATOM 2364 C CA . GLN A 1 301 ? -9.817 -4.533 -12.828 1.00 89.12 301 GLN A CA 1
ATOM 2365 C C . GLN A 1 301 ? -10.250 -5.227 -11.519 1.00 89.12 301 GLN A C 1
ATOM 2367 O O . GLN A 1 301 ? -11.415 -5.571 -11.368 1.00 89.12 301 GLN A O 1
ATOM 2372 N N . LEU A 1 302 ? -9.339 -5.397 -10.547 1.00 86.38 302 LEU A N 1
ATOM 2373 C CA . LEU A 1 302 ? -9.594 -6.144 -9.296 1.00 86.38 302 LEU A CA 1
ATOM 2374 C C . LEU A 1 302 ? -10.006 -5.333 -8.071 1.00 86.38 302 LEU A C 1
ATOM 2376 O O . LEU A 1 302 ? -10.923 -5.728 -7.354 1.00 86.38 302 LEU A O 1
ATOM 2380 N N . THR A 1 303 ? -9.309 -4.234 -7.770 1.00 91.94 303 THR A N 1
ATOM 2381 C CA . THR A 1 303 ? -9.505 -3.484 -6.525 1.00 91.94 303 THR A CA 1
ATOM 2382 C C . THR A 1 303 ? -10.961 -3.078 -6.251 1.00 91.94 303 THR A C 1
ATOM 2384 O O . THR A 1 303 ? -11.340 -3.112 -5.078 1.00 91.94 303 THR A O 1
ATOM 2387 N N . PRO A 1 304 ? -11.825 -2.786 -7.250 1.00 93.75 304 PRO A N 1
ATOM 2388 C CA . PRO A 1 304 ? -13.251 -2.573 -6.998 1.00 93.75 304 PRO A CA 1
ATOM 2389 C C . PRO A 1 304 ? -13.935 -3.749 -6.284 1.00 93.75 304 PRO A C 1
ATOM 2391 O O . PRO A 1 304 ? -14.744 -3.528 -5.383 1.00 93.75 304 PRO A O 1
ATOM 2394 N N . PHE A 1 305 ? -13.570 -4.995 -6.604 1.00 91.50 305 PHE A N 1
ATOM 2395 C CA . PHE A 1 305 ? -14.093 -6.191 -5.935 1.00 91.50 305 PHE A CA 1
ATOM 2396 C C . PHE A 1 305 ? -13.565 -6.329 -4.504 1.00 91.50 305 PHE A C 1
ATOM 2398 O O . PHE A 1 305 ? -14.329 -6.667 -3.599 1.00 91.50 305 PHE A O 1
ATOM 2405 N N . ALA A 1 306 ? -12.289 -6.008 -4.271 1.00 92.31 306 ALA A N 1
ATOM 2406 C CA . ALA A 1 306 ? -11.717 -5.976 -2.924 1.00 92.31 306 ALA A CA 1
ATOM 2407 C C . ALA A 1 306 ? -12.420 -4.927 -2.040 1.00 92.31 306 ALA A C 1
ATOM 2409 O O . ALA A 1 306 ? -12.799 -5.221 -0.904 1.00 92.31 306 ALA A O 1
ATOM 2410 N N . ILE A 1 307 ? -12.673 -3.731 -2.586 1.00 95.38 307 ILE A N 1
ATOM 2411 C CA . ILE A 1 307 ? -13.450 -2.682 -1.915 1.00 95.38 307 ILE A CA 1
ATOM 2412 C C . ILE A 1 307 ? -14.880 -3.154 -1.644 1.00 95.38 307 ILE A C 1
ATOM 2414 O O . ILE A 1 307 ? -15.370 -3.011 -0.523 1.00 95.38 307 ILE A O 1
ATOM 2418 N N . LEU A 1 308 ? -15.552 -3.726 -2.646 1.00 95.06 308 LEU A N 1
ATOM 2419 C CA . LEU A 1 308 ? -16.914 -4.237 -2.511 1.00 95.06 308 LEU A CA 1
ATOM 2420 C C . LEU A 1 308 ? -17.010 -5.267 -1.382 1.00 95.06 308 LEU A C 1
ATOM 2422 O O . LEU A 1 308 ? -17.921 -5.188 -0.560 1.00 95.06 308 LEU A O 1
ATOM 2426 N N . LEU A 1 309 ? -16.055 -6.191 -1.301 1.00 93.06 309 LEU A N 1
ATOM 2427 C CA . LEU A 1 309 ? -15.997 -7.212 -0.263 1.00 93.06 309 LEU A CA 1
ATOM 2428 C C . LEU A 1 309 ? -15.761 -6.608 1.127 1.00 93.06 309 LEU A C 1
ATOM 2430 O O . LEU A 1 309 ? -16.488 -6.931 2.067 1.00 93.06 309 LEU A O 1
ATOM 2434 N N . ALA A 1 310 ? -14.814 -5.676 1.252 1.00 94.12 310 ALA A N 1
ATOM 2435 C CA . ALA A 1 310 ? -14.563 -4.941 2.491 1.00 94.12 310 ALA A CA 1
ATOM 2436 C C . ALA A 1 310 ? -15.824 -4.195 2.977 1.00 94.12 310 ALA A C 1
ATOM 2438 O O . ALA A 1 310 ? -16.225 -4.317 4.139 1.00 94.12 310 ALA A O 1
ATOM 2439 N N . LEU A 1 311 ? -16.501 -3.479 2.074 1.00 95.00 311 LEU A N 1
ATOM 2440 C CA . LEU A 1 311 ? -17.756 -2.778 2.352 1.00 95.00 311 LEU A CA 1
ATOM 2441 C C . LEU A 1 311 ? -18.878 -3.747 2.744 1.00 95.00 311 LEU A C 1
ATOM 2443 O O . LEU A 1 311 ? -19.586 -3.510 3.725 1.00 95.00 311 LEU A O 1
ATOM 2447 N N . ALA A 1 312 ? -19.045 -4.838 1.995 1.00 93.12 312 ALA A N 1
ATOM 2448 C CA . ALA A 1 312 ? -20.080 -5.834 2.235 1.00 93.12 312 ALA A CA 1
ATOM 2449 C C . ALA A 1 312 ? -19.915 -6.476 3.613 1.00 93.12 312 ALA A C 1
ATOM 2451 O O . ALA A 1 312 ? -20.881 -6.532 4.372 1.00 93.12 312 ALA A O 1
ATOM 2452 N N . VAL A 1 313 ? -18.699 -6.884 3.985 1.00 90.69 313 VAL A N 1
ATOM 2453 C CA . VAL A 1 313 ? -18.428 -7.472 5.303 1.00 90.69 313 VAL A CA 1
ATOM 2454 C C . VAL A 1 313 ? -18.744 -6.475 6.423 1.00 90.69 313 VAL A C 1
ATOM 2456 O O . VAL A 1 313 ? -19.409 -6.845 7.394 1.00 90.69 313 VAL A O 1
ATOM 2459 N N . LEU A 1 314 ? -18.357 -5.200 6.287 1.00 89.94 314 LEU A N 1
ATOM 2460 C CA . LEU A 1 314 ? -18.704 -4.169 7.273 1.00 89.94 314 LEU A CA 1
ATOM 2461 C C . LEU A 1 314 ? -20.223 -3.961 7.393 1.00 89.94 314 LEU A C 1
ATOM 2463 O O . LEU A 1 314 ? -20.735 -3.796 8.503 1.00 89.94 314 LEU A O 1
ATOM 2467 N N . VAL A 1 315 ? -20.965 -3.982 6.282 1.00 90.88 315 VAL A N 1
ATOM 2468 C CA . VAL A 1 315 ? -22.430 -3.825 6.286 1.00 90.88 315 VAL A CA 1
ATOM 2469 C C . VAL A 1 315 ? -23.131 -5.052 6.872 1.00 90.88 315 VAL A C 1
ATOM 2471 O O . VAL A 1 315 ? -23.996 -4.893 7.737 1.00 90.88 315 VAL A O 1
ATOM 2474 N N . LEU A 1 316 ? -22.735 -6.262 6.468 1.00 88.31 316 LEU A N 1
ATOM 2475 C CA . LEU A 1 316 ? -23.296 -7.531 6.950 1.00 88.31 316 LEU A CA 1
ATOM 2476 C C . LEU A 1 316 ? -23.047 -7.741 8.447 1.00 88.31 316 LEU A C 1
ATOM 2478 O O . LEU A 1 316 ? -23.919 -8.235 9.161 1.00 88.31 316 LEU A O 1
ATOM 2482 N N . ALA A 1 317 ? -21.887 -7.306 8.940 1.00 83.38 317 ALA A N 1
ATOM 2483 C CA . ALA A 1 317 ? -21.553 -7.309 10.361 1.00 83.38 317 ALA A CA 1
ATOM 2484 C C . ALA A 1 317 ? -22.149 -6.118 11.139 1.00 83.38 317 ALA A C 1
ATOM 2486 O O . ALA A 1 317 ? -21.949 -6.001 12.355 1.00 83.38 317 ALA A O 1
ATOM 2487 N N . ASN A 1 318 ? -22.879 -5.231 10.450 1.00 82.38 318 ASN A N 1
ATOM 2488 C CA . ASN A 1 318 ? -23.488 -4.017 10.990 1.00 82.38 318 ASN A CA 1
ATOM 2489 C C . ASN A 1 318 ? -22.470 -3.081 11.683 1.00 82.38 318 ASN A C 1
ATOM 2491 O O . ASN A 1 318 ? -22.782 -2.433 12.682 1.00 82.38 318 ASN A O 1
ATOM 2495 N N . GLN A 1 319 ? -21.258 -3.014 11.130 1.00 84.75 319 GLN A N 1
ATOM 2496 C CA . GLN A 1 319 ? -20.129 -2.215 11.613 1.00 84.75 319 GLN A CA 1
ATOM 2497 C C . GLN A 1 319 ? -20.001 -0.858 10.905 1.00 84.75 319 GLN A C 1
ATOM 2499 O O . GLN A 1 319 ? -19.093 -0.098 11.216 1.00 84.75 319 GLN A O 1
ATOM 2504 N N . THR A 1 320 ? -20.897 -0.512 9.973 1.00 88.56 320 THR A N 1
ATOM 2505 C CA . THR A 1 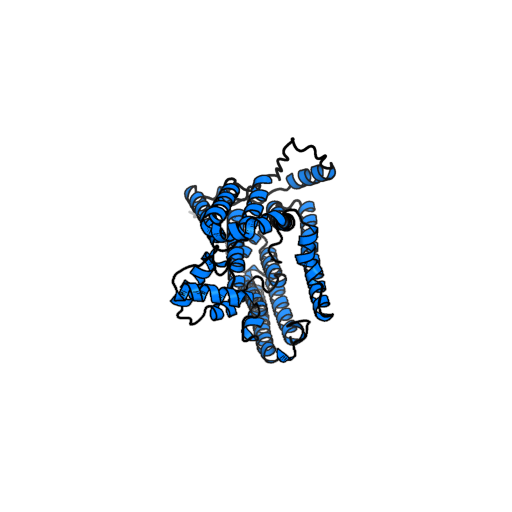320 ? -20.875 0.791 9.284 1.00 88.56 320 THR A CA 1
ATOM 2506 C C . THR A 1 320 ? -22.262 1.419 9.114 1.00 88.56 320 THR A C 1
ATOM 2508 O O . THR A 1 320 ? -23.286 0.730 9.028 1.00 88.56 320 THR A O 1
ATOM 2511 N N . SER A 1 321 ? -22.306 2.752 9.084 1.00 89.19 321 SER A N 1
ATOM 2512 C CA . SER A 1 321 ? -23.477 3.557 8.742 1.00 89.19 321 SER A CA 1
ATOM 2513 C C . SER A 1 321 ? -23.668 3.723 7.235 1.00 89.19 321 SER A C 1
ATOM 2515 O O . SER A 1 321 ? -24.797 3.944 6.795 1.00 89.19 321 SER A O 1
ATOM 2517 N N . ALA A 1 322 ? -22.612 3.538 6.440 1.00 91.81 322 ALA A N 1
ATOM 2518 C CA . ALA A 1 322 ? -22.599 3.689 4.988 1.00 91.81 322 ALA A CA 1
ATOM 2519 C C . ALA A 1 322 ? -23.182 2.463 4.254 1.00 91.81 322 ALA A C 1
ATOM 2521 O O . ALA A 1 322 ? -22.563 1.875 3.371 1.00 91.81 322 ALA A O 1
ATOM 2522 N N . ARG A 1 323 ? -24.402 2.056 4.624 1.00 92.62 323 ARG A N 1
ATOM 2523 C CA . ARG A 1 323 ? -25.020 0.795 4.169 1.00 92.62 323 ARG A CA 1
ATOM 2524 C C . ARG A 1 323 ? -25.293 0.710 2.667 1.00 92.62 323 ARG A C 1
ATOM 2526 O O . ARG A 1 323 ? -25.419 -0.394 2.155 1.00 92.62 323 ARG A O 1
ATOM 2533 N N . GLY A 1 324 ? -25.396 1.851 1.985 1.00 95.19 324 GLY A N 1
ATOM 2534 C CA . GLY A 1 324 ? -25.600 1.909 0.537 1.00 95.19 324 GLY A CA 1
ATOM 2535 C C . GLY A 1 324 ? -24.320 1.732 -0.284 1.00 95.19 324 GLY A C 1
ATOM 2536 O O . GLY A 1 324 ? -24.411 1.391 -1.458 1.00 95.19 324 GLY A O 1
ATOM 2537 N N . LEU A 1 325 ? -23.132 1.916 0.309 1.00 96.19 325 LEU A N 1
ATOM 2538 C CA . LEU A 1 325 ? -21.872 1.880 -0.441 1.00 96.19 325 LEU A CA 1
ATOM 2539 C C . LEU A 1 325 ? -21.574 0.545 -1.137 1.00 96.19 325 LEU A C 1
ATOM 2541 O O . LEU A 1 325 ? -21.106 0.612 -2.269 1.00 96.19 325 LEU A O 1
ATOM 2545 N N . PRO A 1 326 ? -21.852 -0.648 -0.564 1.00 96.81 326 PRO A N 1
ATOM 2546 C CA . PRO A 1 326 ? -21.670 -1.893 -1.308 1.00 96.81 326 PRO A CA 1
ATOM 2547 C C . PRO A 1 326 ? -22.499 -1.928 -2.596 1.00 96.81 326 PRO A C 1
ATOM 2549 O O . PRO A 1 326 ? -21.999 -2.346 -3.632 1.00 96.81 326 PRO A O 1
ATOM 2552 N N . LEU A 1 327 ? -23.749 -1.448 -2.558 1.00 97.56 327 LEU A N 1
ATOM 2553 C CA . LEU A 1 327 ? -24.597 -1.400 -3.750 1.00 97.56 327 LEU A CA 1
ATOM 2554 C C . LEU A 1 327 ? -24.032 -0.425 -4.785 1.00 97.56 327 LEU A C 1
ATOM 2556 O O . LEU A 1 327 ? -23.948 -0.771 -5.956 1.00 97.56 327 LEU A O 1
ATOM 2560 N N . VAL A 1 328 ? -23.599 0.764 -4.358 1.00 97.88 328 VAL A N 1
ATOM 2561 C CA . VAL A 1 328 ? -22.978 1.745 -5.261 1.00 97.88 328 VAL A CA 1
ATOM 2562 C C . VAL A 1 328 ? -21.698 1.186 -5.883 1.00 97.88 328 VAL A C 1
ATOM 2564 O O . VAL A 1 328 ? -21.532 1.267 -7.095 1.00 97.88 328 VAL A O 1
ATOM 2567 N N . ALA A 1 329 ? -20.823 0.569 -5.086 1.00 97.44 329 ALA A N 1
ATOM 2568 C CA . ALA A 1 329 ? -19.603 -0.069 -5.573 1.00 97.44 329 ALA A CA 1
ATOM 2569 C C . ALA A 1 329 ? -19.915 -1.182 -6.586 1.00 97.44 329 ALA A C 1
ATOM 2571 O O . ALA A 1 329 ? -19.291 -1.233 -7.644 1.00 97.44 329 ALA A O 1
ATOM 2572 N N . ALA A 1 330 ? -20.908 -2.030 -6.300 1.00 96.75 330 ALA A N 1
ATOM 2573 C CA . ALA A 1 330 ? -21.343 -3.088 -7.207 1.00 96.75 330 ALA A CA 1
ATOM 2574 C C . ALA A 1 330 ? -21.895 -2.524 -8.523 1.00 96.75 330 ALA A C 1
ATOM 2576 O O . ALA A 1 330 ? -21.505 -2.990 -9.588 1.00 96.75 330 ALA A O 1
ATOM 2577 N N . VAL A 1 331 ? -22.750 -1.498 -8.461 1.00 97.81 331 VAL A N 1
ATOM 2578 C CA . VAL A 1 331 ? -23.327 -0.851 -9.648 1.00 97.81 331 VAL A CA 1
ATOM 2579 C C . VAL A 1 331 ? -22.249 -0.179 -10.490 1.00 97.81 331 VAL A C 1
ATOM 2581 O O . VAL A 1 331 ? -22.222 -0.396 -11.693 1.00 97.81 331 VAL A O 1
ATOM 2584 N N . LEU A 1 332 ? -21.338 0.590 -9.884 1.00 97.50 332 LEU A N 1
ATOM 2585 C CA . LEU A 1 332 ? -20.245 1.245 -10.611 1.00 97.50 332 LEU A CA 1
ATOM 2586 C C . LEU A 1 332 ? -19.314 0.224 -11.271 1.00 97.50 332 LEU A C 1
ATOM 2588 O O . LEU A 1 332 ? -18.974 0.374 -12.441 1.00 97.50 332 LEU A O 1
ATOM 2592 N N . THR A 1 333 ? -18.949 -0.834 -10.544 1.00 94.88 333 THR A N 1
ATOM 2593 C CA . THR A 1 333 ? -18.087 -1.906 -11.064 1.00 94.88 333 THR A CA 1
ATOM 2594 C C . THR A 1 333 ? -18.771 -2.646 -12.211 1.00 94.88 333 THR A C 1
ATOM 2596 O O . THR A 1 333 ? -18.176 -2.821 -13.272 1.00 94.88 333 THR A O 1
ATOM 2599 N N . ALA A 1 334 ? -20.036 -3.038 -12.031 1.00 94.12 334 ALA A N 1
ATOM 2600 C CA . ALA A 1 334 ? -20.812 -3.715 -13.063 1.00 94.12 334 ALA A CA 1
ATOM 2601 C C . ALA A 1 334 ? -20.981 -2.825 -14.297 1.00 94.12 334 ALA A C 1
ATOM 2603 O O . ALA A 1 334 ? -20.672 -3.266 -15.398 1.00 94.12 334 ALA A O 1
ATOM 2604 N N . ALA A 1 335 ? -21.381 -1.564 -14.112 1.00 95.94 335 ALA A N 1
ATOM 2605 C CA . ALA A 1 335 ? -21.544 -0.605 -15.197 1.00 95.94 335 ALA A CA 1
ATOM 2606 C C . ALA A 1 335 ? -20.242 -0.420 -15.985 1.00 95.94 335 ALA A C 1
ATOM 2608 O O . ALA A 1 335 ? -20.273 -0.474 -17.214 1.00 95.94 335 ALA A O 1
ATOM 2609 N N . TRP A 1 336 ? -19.099 -0.277 -15.302 1.00 96.06 336 TRP A N 1
ATOM 2610 C CA . TRP A 1 336 ? -17.803 -0.168 -15.971 1.00 96.06 336 TRP A CA 1
ATOM 2611 C C . TRP A 1 336 ? -17.495 -1.410 -16.807 1.00 96.06 336 TRP A C 1
ATOM 2613 O O . TRP A 1 336 ? -17.172 -1.293 -17.987 1.00 96.06 336 TRP A O 1
ATOM 2623 N N . ILE A 1 337 ? -17.662 -2.602 -16.228 1.00 91.56 337 ILE A N 1
ATOM 2624 C CA . ILE A 1 337 ? -17.367 -3.864 -16.913 1.00 91.56 337 ILE A CA 1
ATOM 2625 C C . ILE A 1 337 ? -18.282 -4.076 -18.128 1.00 91.56 337 ILE A C 1
ATOM 2627 O O . ILE A 1 337 ? -17.818 -4.490 -19.186 1.00 91.56 337 ILE A O 1
ATOM 2631 N N . THR A 1 338 ? -19.576 -3.777 -17.995 1.00 91.12 338 THR A N 1
ATOM 2632 C CA . THR A 1 338 ? -20.571 -4.019 -19.054 1.00 91.12 338 THR A CA 1
ATOM 2633 C C . THR A 1 338 ? -20.623 -2.941 -20.129 1.00 91.12 338 THR A C 1
ATOM 2635 O O . THR A 1 338 ? -21.251 -3.166 -21.159 1.00 91.12 338 THR A O 1
ATOM 2638 N N . PHE A 1 339 ? -20.037 -1.767 -19.882 1.00 91.75 339 PHE A N 1
ATOM 2639 C CA . PHE A 1 339 ? -20.052 -0.651 -20.824 1.00 91.75 339 PHE A CA 1
ATOM 2640 C C . PHE A 1 339 ? -18.648 -0.355 -21.347 1.00 91.75 339 PHE A C 1
ATOM 2642 O O . PHE A 1 339 ? -18.376 -0.577 -22.528 1.00 91.75 339 PHE A O 1
ATOM 2649 N N . MET A 1 340 ? -17.736 0.066 -20.467 1.00 93.25 340 MET A N 1
ATOM 2650 C CA . MET A 1 340 ? -16.377 0.466 -20.844 1.00 93.25 340 MET A CA 1
ATOM 2651 C C . MET A 1 340 ? -15.495 -0.734 -21.198 1.00 93.25 340 MET A C 1
ATOM 2653 O O . MET A 1 340 ? -14.847 -0.709 -22.239 1.00 93.25 340 MET A O 1
ATOM 2657 N N . ALA A 1 341 ? -15.525 -1.804 -20.396 1.00 91.81 341 ALA A N 1
ATOM 2658 C CA . ALA A 1 341 ? -14.690 -2.995 -20.599 1.00 91.81 341 ALA A CA 1
ATOM 2659 C C . ALA A 1 341 ? -15.364 -4.094 -21.445 1.00 91.81 341 ALA A C 1
ATOM 2661 O O . ALA A 1 341 ? -15.050 -5.283 -21.332 1.00 91.81 341 ALA A O 1
ATOM 2662 N N . THR A 1 342 ? -16.333 -3.723 -22.288 1.00 90.44 342 THR A N 1
ATOM 2663 C CA . THR A 1 342 ? -17.110 -4.688 -23.085 1.00 90.44 342 THR A CA 1
ATOM 2664 C C . THR A 1 342 ? -16.227 -5.482 -24.047 1.00 90.44 342 THR A C 1
ATOM 2666 O O . THR A 1 342 ? -16.497 -6.659 -24.303 1.00 90.44 342 THR A O 1
ATOM 2669 N N . ALA A 1 343 ? -15.187 -4.849 -24.601 1.00 88.06 343 ALA A N 1
ATOM 2670 C CA . ALA A 1 343 ? -14.253 -5.504 -25.511 1.00 88.06 343 ALA A CA 1
ATOM 2671 C C . ALA A 1 343 ? -13.493 -6.622 -24.787 1.00 88.06 343 ALA A C 1
ATOM 2673 O O . ALA A 1 343 ? -13.488 -7.759 -25.265 1.00 88.06 343 ALA A O 1
ATOM 2674 N N . TYR A 1 344 ? -12.970 -6.334 -23.591 1.00 87.06 344 TYR A N 1
ATOM 2675 C CA . TYR A 1 344 ? -12.373 -7.348 -22.731 1.00 87.06 344 TYR A CA 1
ATOM 2676 C C . TYR A 1 344 ? -13.356 -8.466 -22.365 1.00 87.06 344 TYR A C 1
ATOM 2678 O O . TYR A 1 344 ? -13.046 -9.646 -22.554 1.00 87.06 344 TYR A O 1
ATOM 2686 N N . LEU A 1 345 ? -14.556 -8.111 -21.886 1.00 86.38 345 LEU A N 1
ATOM 2687 C CA . LEU A 1 345 ? -15.546 -9.075 -21.400 1.00 86.38 345 LEU A CA 1
ATOM 2688 C C . LEU A 1 345 ? -15.951 -10.081 -22.485 1.00 86.38 345 LEU A C 1
ATOM 2690 O O . LEU A 1 345 ? -16.000 -11.278 -22.214 1.00 86.38 345 LEU A O 1
ATOM 2694 N N . LYS A 1 346 ? -16.188 -9.625 -23.722 1.00 86.25 346 LYS A N 1
ATOM 2695 C CA . LYS A 1 346 ? -16.543 -10.510 -24.846 1.00 86.25 346 LYS A CA 1
ATOM 2696 C C . LYS A 1 346 ? -15.444 -11.522 -25.172 1.00 86.25 346 LYS A C 1
ATOM 2698 O O . LYS A 1 346 ? -15.763 -12.652 -25.525 1.00 86.25 346 LYS A O 1
ATOM 2703 N N . GLY A 1 347 ? -14.176 -11.130 -25.045 1.00 82.06 347 GLY A N 1
ATOM 2704 C CA . GLY A 1 347 ? -13.033 -12.010 -25.305 1.00 82.06 347 GLY A CA 1
ATOM 2705 C C . GLY A 1 347 ? -12.707 -12.982 -24.165 1.00 82.06 347 GLY A C 1
ATOM 2706 O O . GLY A 1 347 ? -12.077 -14.005 -24.411 1.00 82.06 347 GLY A O 1
ATOM 2707 N N . HIS A 1 348 ? -13.135 -12.685 -22.932 1.00 81.94 348 HIS A N 1
ATOM 2708 C CA . HIS A 1 348 ? -12.663 -13.384 -21.727 1.00 81.94 348 HIS A CA 1
ATOM 2709 C C . HIS A 1 348 ? -13.779 -13.955 -20.841 1.00 81.94 348 HIS A C 1
ATOM 2711 O O . HIS A 1 348 ? -13.487 -14.464 -19.759 1.00 81.94 348 HIS A O 1
ATOM 2717 N N . LEU A 1 349 ? -15.046 -13.908 -21.268 1.00 80.25 349 LEU A N 1
ATOM 2718 C CA . LEU A 1 349 ? -16.188 -14.346 -20.455 1.00 80.25 349 LEU A CA 1
ATOM 2719 C C . LEU A 1 349 ? -16.043 -15.790 -19.947 1.00 80.25 349 LEU A C 1
ATOM 2721 O O . LEU A 1 349 ? -16.275 -16.047 -18.767 1.00 80.25 349 LEU A O 1
ATOM 2725 N N . SER A 1 350 ? -15.626 -16.719 -20.813 1.00 73.94 350 SER A N 1
ATOM 2726 C CA . SER A 1 350 ? -15.409 -18.126 -20.451 1.00 73.94 350 SER A CA 1
ATOM 2727 C C . SER A 1 350 ? -14.257 -18.296 -19.459 1.00 73.94 350 SER A C 1
ATOM 2729 O O . SER A 1 350 ? -14.387 -19.052 -18.502 1.00 73.94 350 SER A O 1
ATOM 2731 N N . THR A 1 351 ? -13.166 -17.548 -19.630 1.00 73.12 351 THR A N 1
ATOM 2732 C CA . THR A 1 351 ? -12.012 -17.547 -18.719 1.00 73.12 351 THR A CA 1
ATOM 2733 C C . THR A 1 351 ? -12.359 -16.969 -17.347 1.00 73.12 351 THR A C 1
ATOM 2735 O O . THR A 1 351 ? -11.880 -17.466 -16.331 1.00 73.12 351 THR A O 1
ATOM 2738 N N . VAL A 1 352 ? -13.184 -15.919 -17.294 1.00 71.00 352 VAL A N 1
ATOM 2739 C CA . VAL A 1 352 ? -13.618 -15.299 -16.034 1.00 71.00 352 VAL A CA 1
ATOM 2740 C C . VAL A 1 352 ? -14.608 -16.205 -15.303 1.00 71.00 352 VAL A C 1
ATOM 2742 O O . VAL A 1 352 ? -14.428 -16.463 -14.117 1.00 71.00 352 VAL A O 1
ATOM 2745 N N . ALA A 1 353 ? -15.619 -16.728 -16.001 1.00 71.81 353 ALA A N 1
ATOM 2746 C CA . ALA A 1 353 ? -16.623 -17.605 -15.401 1.00 71.81 353 ALA A CA 1
ATOM 2747 C C . ALA A 1 353 ? -16.041 -18.969 -14.993 1.00 71.81 353 ALA A C 1
ATOM 2749 O O . ALA A 1 353 ? -16.380 -19.488 -13.933 1.00 71.81 353 ALA A O 1
ATOM 2750 N N . GLY A 1 354 ? -15.136 -19.524 -15.805 1.00 68.00 354 GLY A N 1
ATOM 2751 C CA . GLY A 1 354 ? -14.549 -20.847 -15.600 1.00 68.00 354 GLY A CA 1
ATOM 2752 C C . GLY A 1 354 ? -13.545 -20.943 -14.452 1.00 68.00 354 GLY A C 1
ATOM 2753 O O . GLY A 1 354 ? -13.179 -22.046 -14.087 1.00 68.00 354 GLY A O 1
ATOM 2754 N N . LYS A 1 355 ? -13.098 -19.826 -13.864 1.00 67.06 355 LYS A N 1
ATOM 2755 C CA . LYS A 1 355 ? -12.156 -19.823 -12.727 1.00 67.06 355 LYS A CA 1
ATOM 2756 C C . LYS A 1 355 ? -12.832 -19.716 -11.357 1.00 67.06 355 LYS A C 1
ATOM 2758 O O . LYS A 1 355 ? -12.175 -19.848 -10.324 1.00 67.06 355 LYS A O 1
ATOM 2763 N N . ILE A 1 356 ? -14.138 -19.459 -11.327 1.00 70.25 356 ILE A N 1
ATOM 2764 C CA . ILE A 1 356 ? -14.890 -19.306 -10.079 1.00 70.25 356 ILE A CA 1
ATOM 2765 C C . ILE A 1 356 ? -15.036 -20.681 -9.415 1.00 70.25 356 ILE A C 1
ATOM 2767 O O . ILE A 1 356 ? -15.535 -21.618 -10.028 1.00 70.25 356 ILE A O 1
ATOM 2771 N N . GLY A 1 357 ? -14.626 -20.803 -8.149 1.00 68.38 357 GLY A N 1
ATOM 2772 C CA . GLY A 1 357 ? -14.766 -22.044 -7.373 1.00 68.38 357 GLY A CA 1
ATOM 2773 C C . GLY A 1 357 ? -13.640 -23.072 -7.554 1.00 68.38 357 GLY A C 1
ATOM 2774 O O . GLY A 1 357 ? -13.630 -24.077 -6.845 1.00 68.38 357 GLY A O 1
ATOM 2775 N N . HIS A 1 358 ? -12.652 -22.806 -8.413 1.00 74.19 358 HIS A N 1
ATOM 2776 C CA . HIS A 1 358 ? -11.492 -23.677 -8.645 1.00 74.19 358 HIS A CA 1
ATOM 2777 C C . HIS A 1 358 ? -10.383 -23.463 -7.599 1.00 74.19 358 HIS A C 1
ATOM 2779 O O . HIS A 1 358 ? -9.258 -23.091 -7.916 1.00 74.19 358 HIS A O 1
ATOM 2785 N N . LEU A 1 359 ? -10.693 -23.688 -6.316 1.00 77.56 359 LEU A N 1
ATOM 2786 C CA . LEU A 1 359 ? -9.787 -23.367 -5.203 1.00 77.56 359 LEU A CA 1
ATOM 2787 C C . LEU A 1 359 ? -8.404 -24.029 -5.328 1.00 77.56 359 LEU A C 1
ATOM 2789 O O . LEU A 1 359 ? -7.399 -23.377 -5.059 1.00 77.56 359 LEU A O 1
ATOM 2793 N N . GLU A 1 360 ? -8.347 -25.301 -5.726 1.00 80.31 360 GLU A N 1
ATOM 2794 C CA . GLU A 1 360 ? -7.084 -26.035 -5.878 1.00 80.31 360 GLU A CA 1
ATOM 2795 C C . GLU A 1 360 ? -6.193 -25.409 -6.955 1.00 80.31 360 GLU A C 1
ATOM 2797 O O . GLU A 1 360 ? -5.030 -25.113 -6.690 1.00 80.31 360 GLU A O 1
ATOM 2802 N N . GLU A 1 361 ? -6.752 -25.127 -8.132 1.00 78.38 361 GLU A N 1
ATOM 2803 C CA . GLU A 1 361 ? -6.033 -24.473 -9.227 1.00 78.38 361 GLU A CA 1
ATOM 2804 C C . GLU A 1 361 ? -5.550 -23.077 -8.812 1.00 78.38 361 GLU A C 1
ATOM 2806 O O . GLU A 1 361 ? -4.394 -22.728 -9.050 1.00 78.38 361 GLU A O 1
ATOM 2811 N N . ASN A 1 362 ? -6.390 -22.316 -8.102 1.00 76.44 362 ASN A N 1
ATOM 2812 C CA . ASN A 1 362 ? -6.047 -20.990 -7.590 1.00 76.44 362 ASN A CA 1
ATOM 2813 C C . ASN A 1 362 ? -4.877 -21.063 -6.602 1.00 76.44 362 ASN A C 1
ATOM 2815 O O . ASN A 1 362 ? -3.941 -20.266 -6.670 1.00 76.44 362 ASN A O 1
ATOM 2819 N N . VAL A 1 363 ? -4.915 -22.002 -5.656 1.00 81.12 363 VAL A N 1
ATOM 2820 C CA . VAL A 1 363 ? -3.828 -22.188 -4.685 1.00 81.12 363 VAL A CA 1
ATOM 2821 C C . VAL A 1 363 ? -2.563 -22.653 -5.401 1.00 81.12 363 VAL A C 1
ATOM 2823 O O . VAL A 1 363 ? -1.477 -22.135 -5.129 1.00 81.12 363 VAL A O 1
ATOM 2826 N N . GLN A 1 364 ? -2.688 -23.565 -6.362 1.00 83.62 364 GLN A N 1
ATOM 2827 C CA . GLN A 1 364 ? -1.557 -24.072 -7.123 1.00 83.62 364 GLN A CA 1
ATOM 2828 C C . GLN A 1 364 ? -0.904 -22.974 -7.970 1.00 83.62 364 GLN A C 1
ATOM 2830 O O . GLN A 1 364 ? 0.317 -22.858 -7.951 1.00 83.62 364 GLN A O 1
ATOM 2835 N N . SER A 1 365 ? -1.664 -22.116 -8.653 1.00 77.62 365 SER A N 1
ATOM 2836 C CA . SER A 1 365 ? -1.103 -21.034 -9.475 1.00 77.62 365 SER A CA 1
ATOM 2837 C C . SER A 1 365 ? -0.448 -19.926 -8.644 1.00 77.62 365 SER A C 1
ATOM 2839 O O . SER A 1 365 ? 0.552 -19.339 -9.061 1.00 77.62 365 SER A O 1
ATOM 2841 N N . ASN A 1 366 ? -1.004 -19.626 -7.465 1.00 77.25 366 ASN A N 1
ATOM 2842 C CA . ASN A 1 366 ? -0.538 -18.532 -6.608 1.00 77.25 366 ASN A CA 1
ATOM 2843 C C . ASN A 1 366 ? 0.602 -18.948 -5.665 1.00 77.25 366 ASN A C 1
ATOM 2845 O O . ASN A 1 366 ? 1.492 -18.146 -5.376 1.00 77.25 366 ASN A O 1
ATOM 2849 N N . VAL A 1 367 ? 0.593 -20.197 -5.193 1.00 81.94 367 VAL A N 1
ATOM 2850 C CA . VAL A 1 367 ? 1.538 -20.703 -4.187 1.00 81.94 367 VAL A CA 1
ATOM 2851 C C . VAL A 1 367 ? 2.403 -21.818 -4.762 1.00 81.94 367 VAL A C 1
ATOM 2853 O O . VAL A 1 367 ? 3.622 -21.667 -4.819 1.00 81.94 367 VAL A O 1
ATOM 2856 N N . GLY A 1 368 ? 1.792 -22.913 -5.220 1.00 82.50 368 GLY A N 1
ATOM 2857 C CA . GLY A 1 368 ? 2.512 -24.128 -5.620 1.00 82.50 368 GLY A CA 1
ATOM 2858 C C . GLY A 1 368 ? 3.498 -23.904 -6.769 1.00 82.50 368 GLY A C 1
ATOM 2859 O O . GLY A 1 368 ? 4.681 -24.210 -6.650 1.00 82.50 368 GLY A O 1
ATOM 2860 N N . ALA A 1 369 ? 3.046 -23.271 -7.850 1.00 81.81 369 ALA A N 1
ATOM 2861 C CA . ALA A 1 369 ? 3.850 -22.960 -9.030 1.00 81.81 369 ALA A CA 1
ATOM 2862 C C . ALA A 1 369 ? 4.978 -21.953 -8.747 1.00 81.81 369 ALA A C 1
ATOM 2864 O O . ALA A 1 369 ? 5.926 -21.847 -9.517 1.00 81.81 369 ALA A O 1
ATOM 2865 N N . ARG A 1 370 ? 4.912 -21.208 -7.635 1.00 83.12 370 ARG A N 1
ATOM 2866 C CA . ARG A 1 370 ? 5.973 -20.270 -7.234 1.00 83.12 370 ARG A CA 1
ATOM 2867 C C . ARG A 1 370 ? 7.119 -20.959 -6.484 1.00 83.12 370 ARG A C 1
ATOM 2869 O O . ARG A 1 370 ? 8.168 -20.341 -6.322 1.00 83.12 370 ARG A O 1
ATOM 2876 N N . LEU A 1 371 ? 6.932 -22.215 -6.060 1.00 87.06 371 LEU A N 1
ATOM 2877 C CA . LEU A 1 371 ? 7.923 -23.045 -5.361 1.00 87.06 371 LEU A CA 1
ATOM 2878 C C . LEU A 1 371 ? 8.769 -23.918 -6.308 1.00 87.06 371 LEU A C 1
ATOM 2880 O O . LEU A 1 371 ? 9.479 -24.815 -5.855 1.00 87.06 371 LEU A O 1
ATOM 2884 N N . SER A 1 372 ? 8.719 -23.670 -7.616 1.00 87.00 372 SER A N 1
ATOM 2885 C CA . SER A 1 372 ? 9.620 -24.270 -8.607 1.00 87.00 372 SER A CA 1
ATOM 2886 C C . SER A 1 372 ? 10.752 -23.314 -8.981 1.00 87.00 372 SER A C 1
ATOM 2888 O O . SER A 1 372 ? 10.556 -22.104 -8.955 1.00 87.00 372 SER A O 1
ATOM 2890 N N . GLY A 1 373 ? 11.907 -23.845 -9.383 1.00 90.38 373 GLY A N 1
ATOM 2891 C CA . GLY A 1 373 ? 13.075 -23.061 -9.797 1.00 90.38 373 GLY A CA 1
ATOM 2892 C C . GLY A 1 373 ? 14.373 -23.638 -9.238 1.00 90.38 373 GLY A C 1
ATOM 2893 O O . GLY A 1 373 ? 14.397 -24.779 -8.761 1.00 90.38 373 GLY A O 1
ATOM 2894 N N . SER A 1 374 ? 15.441 -22.844 -9.275 1.00 94.44 374 SER A N 1
ATOM 2895 C CA . SER A 1 374 ? 16.718 -23.185 -8.644 1.00 94.44 374 SER A CA 1
ATOM 2896 C C . SER A 1 374 ? 16.576 -23.387 -7.125 1.00 94.44 374 SER A C 1
ATOM 2898 O O . SER A 1 374 ? 15.587 -22.949 -6.520 1.00 94.44 374 SER A O 1
ATOM 2900 N N . PRO A 1 375 ? 17.514 -24.102 -6.475 1.00 95.06 375 PRO A N 1
ATOM 2901 C CA . PRO A 1 375 ? 17.520 -24.266 -5.021 1.00 95.06 375 PRO A CA 1
ATOM 2902 C C . PRO A 1 375 ? 17.419 -22.937 -4.257 1.00 95.06 375 PRO A C 1
ATOM 2904 O O . PRO A 1 375 ? 16.630 -22.833 -3.318 1.00 95.06 375 PRO A O 1
ATOM 2907 N N . GLU A 1 376 ? 18.147 -21.917 -4.702 1.00 94.62 376 GLU A N 1
ATOM 2908 C CA . GLU A 1 376 ? 18.175 -20.569 -4.137 1.00 94.62 376 GLU A CA 1
ATOM 2909 C C . GLU A 1 376 ? 16.820 -19.866 -4.282 1.00 94.62 376 GLU A C 1
ATOM 2911 O O . GLU A 1 376 ? 16.283 -19.353 -3.299 1.00 94.62 376 GLU A O 1
ATOM 2916 N N . HIS A 1 377 ? 16.198 -19.920 -5.466 1.00 92.56 377 HIS A N 1
ATOM 2917 C CA . HIS A 1 377 ? 14.856 -19.360 -5.669 1.00 92.56 377 HIS A CA 1
ATOM 2918 C C . HIS A 1 377 ? 13.820 -20.034 -4.760 1.00 92.56 377 HIS A C 1
ATOM 2920 O O . HIS A 1 377 ? 12.986 -19.370 -4.139 1.00 92.56 377 HIS A O 1
ATOM 2926 N N . ARG A 1 378 ? 13.878 -21.367 -4.630 1.00 93.12 378 ARG A N 1
ATOM 2927 C CA . ARG A 1 378 ? 12.978 -22.119 -3.737 1.00 93.12 378 ARG A CA 1
ATOM 2928 C C . ARG A 1 378 ? 13.191 -21.769 -2.268 1.00 93.12 378 ARG A C 1
ATOM 2930 O O . ARG A 1 378 ? 12.218 -21.753 -1.509 1.00 93.12 378 ARG A O 1
ATOM 2937 N N . HIS A 1 379 ? 14.427 -21.477 -1.874 1.00 94.06 379 HIS A N 1
ATOM 2938 C CA . HIS A 1 379 ? 14.745 -21.003 -0.534 1.00 94.06 379 HIS A CA 1
ATOM 2939 C C . HIS A 1 379 ? 14.061 -19.658 -0.256 1.00 94.06 379 HIS A C 1
ATOM 2941 O O . HIS A 1 379 ? 13.245 -19.583 0.663 1.00 94.06 379 HIS A O 1
ATOM 2947 N N . VAL A 1 380 ? 14.254 -18.657 -1.123 1.00 92.56 380 VAL A N 1
ATOM 2948 C CA . VAL A 1 380 ? 13.599 -17.338 -1.010 1.00 92.56 380 VAL A CA 1
ATOM 2949 C C . VAL A 1 380 ? 12.072 -17.459 -1.006 1.00 92.56 380 VAL A C 1
ATOM 2951 O O . VAL A 1 380 ? 11.381 -16.832 -0.199 1.00 92.56 380 VAL A O 1
ATOM 2954 N N . ALA A 1 381 ? 11.511 -18.298 -1.882 1.00 91.25 381 ALA A N 1
ATOM 2955 C CA . ALA A 1 381 ? 10.071 -18.522 -1.935 1.00 91.25 381 ALA A CA 1
ATOM 2956 C C . ALA A 1 381 ? 9.528 -19.137 -0.630 1.00 91.25 381 ALA A C 1
ATOM 2958 O O . ALA A 1 381 ? 8.448 -18.749 -0.177 1.00 91.25 381 ALA A O 1
ATOM 2959 N N . SER A 1 382 ? 10.279 -20.048 -0.005 1.00 91.81 382 SER A N 1
ATOM 2960 C CA . SER A 1 382 ? 9.922 -20.665 1.279 1.00 91.81 382 SER A CA 1
ATOM 2961 C C . SER A 1 382 ? 10.032 -19.673 2.439 1.00 91.81 382 SER A C 1
ATOM 2963 O O . SER A 1 382 ? 9.120 -19.594 3.263 1.00 91.81 382 SER A O 1
ATOM 2965 N N . GLU A 1 383 ? 11.094 -18.862 2.478 1.00 91.75 383 GLU A N 1
ATOM 2966 C CA . GLU A 1 383 ? 11.254 -17.789 3.466 1.00 91.75 383 GLU A CA 1
ATOM 2967 C C . GLU A 1 383 ? 10.109 -16.783 3.392 1.00 91.75 383 GLU A C 1
ATOM 2969 O O . GLU A 1 383 ? 9.538 -16.424 4.420 1.00 91.75 383 GLU A O 1
ATOM 2974 N N . ARG A 1 384 ? 9.691 -16.395 2.181 1.00 89.44 384 ARG A N 1
ATOM 2975 C CA . ARG A 1 384 ? 8.521 -15.532 1.974 1.00 89.44 384 ARG A CA 1
ATOM 2976 C C . ARG A 1 384 ? 7.253 -16.128 2.591 1.00 89.44 384 ARG A C 1
ATOM 2978 O O . ARG A 1 384 ? 6.505 -15.406 3.246 1.00 89.44 384 ARG A O 1
ATOM 2985 N N . LEU A 1 385 ? 7.006 -17.430 2.412 1.00 90.50 385 LEU A N 1
ATOM 2986 C CA . LEU A 1 385 ? 5.844 -18.102 3.011 1.00 90.50 385 LEU A CA 1
ATOM 2987 C C . LEU A 1 385 ? 5.928 -18.127 4.540 1.00 90.50 385 LEU A C 1
ATOM 2989 O O . LEU A 1 385 ? 4.947 -17.799 5.209 1.00 90.50 385 LEU A O 1
ATOM 2993 N N . MET A 1 386 ? 7.098 -18.457 5.093 1.00 93.19 386 MET A N 1
ATOM 2994 C CA . MET A 1 386 ? 7.340 -18.452 6.539 1.00 93.19 386 MET A CA 1
ATOM 2995 C C . MET A 1 386 ? 7.180 -17.055 7.136 1.00 93.19 386 MET A C 1
ATOM 2997 O O . MET A 1 386 ? 6.578 -16.895 8.200 1.00 93.19 386 MET A O 1
ATOM 3001 N N . PHE A 1 387 ? 7.661 -16.035 6.435 1.00 92.38 387 PHE A N 1
ATOM 3002 C CA . PHE A 1 387 ? 7.511 -14.642 6.813 1.00 92.38 387 PHE A CA 1
ATOM 3003 C C . PHE A 1 387 ? 6.036 -14.227 6.845 1.00 92.38 387 PHE A C 1
ATOM 3005 O O . PHE A 1 387 ? 5.551 -13.754 7.875 1.00 92.38 387 PHE A O 1
ATOM 3012 N N . SER A 1 388 ? 5.284 -14.483 5.768 1.00 90.81 388 SER A N 1
ATOM 3013 C CA . SER A 1 388 ? 3.842 -14.213 5.727 1.00 90.81 388 SER A CA 1
ATOM 3014 C C . SER A 1 388 ? 3.083 -14.962 6.826 1.00 90.81 388 SER A C 1
ATOM 3016 O O . SER A 1 388 ? 2.253 -14.364 7.512 1.00 90.81 388 SER A O 1
ATOM 3018 N N . ALA A 1 389 ? 3.391 -16.243 7.049 1.00 92.88 389 ALA A N 1
ATOM 3019 C CA . ALA A 1 389 ? 2.791 -17.038 8.118 1.00 92.88 389 ALA A CA 1
ATOM 3020 C C . ALA A 1 389 ? 3.106 -16.463 9.508 1.00 92.88 389 ALA A C 1
ATOM 3022 O O . ALA A 1 389 ? 2.227 -16.421 10.368 1.00 92.88 389 ALA A O 1
ATOM 3023 N N . SER A 1 390 ? 4.324 -15.960 9.717 1.00 94.56 390 SER A N 1
ATOM 3024 C CA . SER A 1 390 ? 4.743 -15.330 10.973 1.00 94.56 390 SER A CA 1
ATOM 3025 C C . SER A 1 390 ? 3.989 -14.025 11.233 1.00 94.56 390 SER A C 1
ATOM 3027 O O . SER A 1 390 ? 3.487 -13.815 12.337 1.00 94.56 390 SER A O 1
ATOM 3029 N N . VAL A 1 391 ? 3.832 -13.174 10.212 1.00 93.56 391 VAL A N 1
ATOM 3030 C CA . VAL A 1 391 ? 3.055 -11.926 10.305 1.00 93.56 391 VAL A CA 1
ATOM 3031 C C . VAL A 1 391 ? 1.588 -12.217 10.636 1.00 93.56 391 VAL A C 1
ATOM 3033 O O . VAL A 1 391 ? 1.033 -11.629 11.568 1.00 93.56 391 VAL A O 1
ATOM 3036 N N . TRP A 1 392 ? 0.969 -13.178 9.945 1.00 92.00 392 TRP A N 1
ATOM 3037 C CA . TRP A 1 392 ? -0.402 -13.604 10.242 1.00 92.00 392 TRP A CA 1
ATOM 3038 C C . TRP A 1 392 ? -0.535 -14.260 11.619 1.00 92.00 392 TRP A C 1
ATOM 3040 O O . TRP A 1 392 ? -1.512 -14.005 12.325 1.00 92.00 392 TRP A O 1
ATOM 3050 N N . GLY A 1 393 ? 0.456 -15.047 12.041 1.00 94.38 393 GLY A N 1
ATOM 3051 C CA . GLY A 1 393 ? 0.523 -15.640 13.375 1.00 94.38 393 GLY A CA 1
ATOM 3052 C C . GLY A 1 393 ? 0.554 -14.578 14.475 1.00 94.38 393 GLY A C 1
ATOM 3053 O O . GLY A 1 393 ? -0.230 -14.649 15.422 1.00 94.38 393 GLY A O 1
ATOM 3054 N N . LEU A 1 394 ? 1.380 -13.538 14.322 1.00 93.50 394 LEU A N 1
ATOM 3055 C CA . LEU A 1 394 ? 1.403 -12.386 15.229 1.00 93.50 394 LEU A CA 1
ATOM 3056 C C . LEU A 1 394 ? 0.058 -11.645 15.244 1.00 93.50 394 LEU A C 1
ATOM 3058 O O . LEU A 1 394 ? -0.448 -11.314 16.319 1.00 93.50 394 LEU A O 1
ATOM 3062 N N . GLY A 1 395 ? -0.563 -11.448 14.078 1.00 91.38 395 GLY A N 1
ATOM 3063 C CA . GLY A 1 395 ? -1.908 -10.878 13.965 1.00 91.38 395 GLY A CA 1
ATOM 3064 C C . GLY A 1 395 ? -2.972 -11.705 14.698 1.00 91.38 395 GLY A C 1
ATOM 3065 O O . GLY A 1 395 ? -3.812 -11.152 15.415 1.00 91.38 395 GLY A O 1
ATOM 3066 N N . LEU A 1 396 ? -2.911 -13.036 14.599 1.00 90.94 396 LEU A N 1
ATOM 3067 C CA . LEU A 1 396 ? -3.813 -13.953 15.298 1.00 90.94 396 LEU A CA 1
ATOM 3068 C C . LEU A 1 396 ? -3.595 -13.923 16.817 1.00 90.94 396 LEU A C 1
ATOM 3070 O O . LEU A 1 396 ? -4.565 -13.863 17.574 1.00 90.94 396 LEU A O 1
ATOM 3074 N N . LEU A 1 397 ? -2.344 -13.904 17.281 1.00 91.81 397 LEU A N 1
ATOM 3075 C CA . LEU A 1 397 ? -2.022 -13.746 18.703 1.00 91.81 397 LEU A CA 1
ATOM 3076 C C . LEU A 1 397 ? -2.544 -12.408 19.245 1.00 91.81 397 LEU A C 1
ATOM 3078 O O . LEU A 1 397 ? -3.177 -12.372 20.306 1.00 91.81 397 LEU A O 1
ATOM 3082 N N . GLY A 1 398 ? -2.357 -11.322 18.489 1.00 89.06 398 GLY A N 1
ATOM 3083 C CA . GLY A 1 398 ? -2.919 -10.006 18.793 1.00 89.06 398 GLY A CA 1
ATOM 3084 C C . GLY A 1 398 ? -4.448 -10.029 18.858 1.00 89.06 398 GLY A C 1
ATOM 3085 O O . GLY A 1 398 ? -5.039 -9.465 19.777 1.00 89.06 398 GLY A O 1
ATOM 3086 N N . THR A 1 399 ? -5.087 -10.765 17.950 1.00 85.44 399 THR A N 1
ATOM 3087 C CA . THR A 1 399 ? -6.540 -10.976 17.915 1.00 85.44 399 THR A CA 1
ATOM 3088 C C . THR A 1 399 ? -7.033 -11.725 19.152 1.00 85.44 399 THR A C 1
ATOM 3090 O O . THR A 1 399 ? -7.963 -11.278 19.822 1.00 85.44 399 THR A O 1
ATOM 3093 N N . VAL A 1 400 ? -6.387 -12.835 19.517 1.00 86.44 400 VAL A N 1
ATOM 3094 C CA . VAL A 1 400 ? -6.719 -13.623 20.715 1.00 86.44 400 VAL A CA 1
ATOM 3095 C C . VAL A 1 400 ? -6.580 -12.770 21.975 1.00 86.44 400 VAL A C 1
ATOM 3097 O O . VAL A 1 400 ? -7.453 -12.805 22.845 1.00 86.44 400 VAL A O 1
ATOM 3100 N N . ARG A 1 401 ? -5.513 -11.969 22.069 1.00 86.44 401 ARG A N 1
ATOM 3101 C CA . ARG A 1 401 ? -5.313 -11.033 23.179 1.00 86.44 401 ARG A CA 1
ATOM 3102 C C . ARG A 1 401 ? -6.394 -9.954 23.207 1.00 86.44 401 ARG A C 1
ATOM 3104 O O . ARG A 1 401 ? -6.995 -9.738 24.252 1.00 86.44 401 ARG A O 1
ATOM 3111 N N . ALA A 1 402 ? -6.711 -9.347 22.066 1.00 81.00 402 ALA A N 1
ATOM 3112 C CA . ALA A 1 402 ? -7.780 -8.359 21.953 1.00 81.00 402 ALA A CA 1
ATOM 3113 C C . ALA A 1 402 ? -9.146 -8.925 22.375 1.00 81.00 402 ALA A C 1
ATOM 3115 O O . ALA A 1 402 ? -9.908 -8.236 23.049 1.00 81.00 402 ALA A O 1
ATOM 3116 N N . PHE A 1 403 ? -9.438 -10.187 22.045 1.00 79.25 403 PHE A N 1
ATOM 3117 C CA . PHE A 1 403 ? -10.647 -10.875 22.499 1.00 79.25 403 PHE A CA 1
ATOM 3118 C C . PHE A 1 403 ? -10.672 -11.090 24.016 1.00 79.25 403 PHE A C 1
ATOM 3120 O O . PHE A 1 403 ? -11.716 -10.875 24.637 1.00 79.25 403 PHE A O 1
ATOM 3127 N N . LYS A 1 404 ? -9.547 -11.499 24.620 1.00 81.75 404 LYS A N 1
ATOM 3128 C CA . LYS A 1 404 ? -9.420 -11.651 26.082 1.00 81.75 404 LYS A CA 1
ATOM 3129 C C . LYS A 1 404 ? -9.607 -10.312 26.799 1.00 81.75 404 LYS A C 1
ATOM 3131 O O . LYS A 1 404 ? -10.376 -10.240 27.754 1.00 81.75 404 LYS A O 1
ATOM 3136 N N . ASP A 1 405 ? -8.998 -9.261 26.259 1.00 80.69 405 ASP A N 1
ATOM 3137 C CA . ASP A 1 405 ? -9.023 -7.898 26.798 1.00 80.69 405 ASP A CA 1
ATOM 3138 C C . ASP A 1 405 ? -10.304 -7.125 26.419 1.00 80.69 405 ASP A C 1
ATOM 3140 O O . ASP A 1 405 ? -10.458 -5.962 26.786 1.00 80.69 405 ASP A O 1
ATOM 3144 N N . ARG A 1 406 ? -11.227 -7.749 25.667 1.00 75.88 406 ARG A N 1
ATOM 3145 C CA . ARG A 1 406 ? -12.472 -7.149 25.151 1.00 75.88 406 ARG A CA 1
ATOM 3146 C C . ARG A 1 406 ? -12.238 -5.815 24.419 1.00 75.88 406 ARG A C 1
ATOM 3148 O O . ARG A 1 406 ? -12.989 -4.862 24.605 1.00 75.88 406 ARG A O 1
ATOM 3155 N N . ARG A 1 407 ? -11.207 -5.740 23.572 1.00 73.75 407 ARG A N 1
ATOM 3156 C CA . ARG A 1 407 ? -10.871 -4.534 22.793 1.00 73.75 407 ARG A CA 1
ATOM 3157 C C . ARG A 1 407 ? -11.717 -4.388 21.518 1.00 73.75 407 ARG A C 1
ATOM 3159 O O . ARG A 1 407 ? -11.916 -5.394 20.838 1.00 73.75 407 ARG A O 1
ATOM 3166 N N . PRO A 1 408 ? -12.119 -3.156 21.134 1.00 71.88 408 PRO A N 1
ATOM 3167 C CA . PRO A 1 408 ? -13.065 -2.802 20.055 1.00 71.88 408 PRO A CA 1
ATOM 3168 C C . PRO A 1 408 ? -12.625 -3.106 18.607 1.00 71.88 408 PRO A C 1
ATOM 3170 O O . PRO A 1 408 ? -12.921 -2.333 17.700 1.00 71.88 408 PRO A O 1
ATOM 3173 N N . TYR A 1 409 ? -11.908 -4.196 18.331 1.00 78.06 409 TYR A N 1
ATOM 3174 C CA . TYR A 1 409 ? -11.229 -4.384 17.040 1.00 78.06 409 TYR A CA 1
ATOM 3175 C C . TYR A 1 409 ? -12.027 -5.135 15.966 1.00 78.06 409 TYR A C 1
ATOM 3177 O O . TYR A 1 409 ? -11.476 -5.477 14.924 1.00 78.06 409 TYR A O 1
ATOM 3185 N N . ALA A 1 410 ? -13.331 -5.346 16.166 1.00 78.19 410 ALA A N 1
ATOM 3186 C CA . ALA A 1 410 ? -14.177 -6.137 15.267 1.00 78.19 410 ALA A CA 1
ATOM 3187 C C . ALA A 1 410 ? -14.095 -5.704 13.791 1.00 78.19 410 ALA A C 1
ATOM 3189 O O . ALA A 1 410 ? -13.865 -6.545 12.926 1.00 78.19 410 ALA A O 1
ATOM 3190 N N . ALA A 1 411 ? -14.231 -4.405 13.500 1.00 82.62 411 ALA A N 1
ATOM 3191 C CA . ALA A 1 411 ? -14.147 -3.887 12.132 1.00 82.62 411 ALA A CA 1
ATOM 3192 C C . ALA A 1 411 ? -12.784 -4.176 11.473 1.00 82.62 411 ALA A C 1
ATOM 3194 O O . ALA A 1 411 ? -12.740 -4.584 10.318 1.00 82.62 411 ALA A O 1
ATOM 3195 N N . TYR A 1 412 ? -11.682 -4.043 12.214 1.00 87.56 412 TYR A N 1
ATOM 3196 C CA . TYR A 1 412 ? -10.330 -4.309 11.711 1.00 87.56 412 TYR A CA 1
ATOM 3197 C C . TYR A 1 412 ? -10.108 -5.793 11.421 1.00 87.56 412 TYR A C 1
ATOM 3199 O O . TYR A 1 412 ? -9.539 -6.133 10.392 1.00 87.56 412 TYR A O 1
ATOM 3207 N N . LEU A 1 413 ? -10.604 -6.678 12.293 1.00 86.94 413 LEU A N 1
ATOM 3208 C CA . LEU A 1 413 ? -10.522 -8.127 12.087 1.00 86.94 413 LEU A CA 1
ATOM 3209 C C . LEU A 1 413 ? -11.304 -8.567 10.848 1.00 86.94 413 LEU A C 1
ATOM 3211 O O . LEU A 1 413 ? -10.833 -9.393 10.074 1.00 86.94 413 LEU A O 1
ATOM 3215 N N . LEU A 1 414 ? -12.488 -7.988 10.646 1.00 87.38 414 LEU A N 1
ATOM 3216 C CA . LEU A 1 414 ? -13.306 -8.228 9.463 1.00 87.38 414 LEU A CA 1
ATOM 3217 C C . LEU A 1 414 ? -12.619 -7.747 8.181 1.00 87.38 414 LEU A C 1
ATOM 3219 O O . LEU A 1 414 ? -12.608 -8.471 7.191 1.00 87.38 414 LEU A O 1
ATOM 3223 N N . LEU A 1 415 ? -12.026 -6.551 8.209 1.00 91.00 415 LEU A N 1
ATOM 3224 C CA . LEU A 1 415 ? -11.276 -6.004 7.079 1.00 91.00 415 LEU A CA 1
ATOM 3225 C C . LEU A 1 415 ? -10.010 -6.812 6.779 1.00 91.00 415 LEU A C 1
ATOM 3227 O O . LEU A 1 415 ? -9.703 -7.027 5.613 1.00 91.00 415 LEU A O 1
ATOM 3231 N N . ALA A 1 416 ? -9.312 -7.306 7.804 1.00 90.19 416 ALA A N 1
ATOM 3232 C CA . ALA A 1 416 ? -8.165 -8.195 7.632 1.00 90.19 416 ALA A CA 1
ATOM 3233 C C . ALA A 1 416 ? -8.577 -9.555 7.044 1.00 90.19 416 ALA A C 1
ATOM 3235 O O . ALA A 1 416 ? -7.851 -10.122 6.236 1.00 90.19 416 ALA A O 1
ATOM 3236 N N . ALA A 1 417 ? -9.753 -10.073 7.412 1.00 87.38 417 ALA A N 1
ATOM 3237 C CA . ALA A 1 417 ? -10.265 -11.337 6.889 1.00 87.38 417 ALA A CA 1
ATOM 3238 C C . ALA A 1 417 ? -10.862 -11.223 5.474 1.00 87.38 417 ALA A C 1
ATOM 3240 O O . ALA A 1 417 ? -10.909 -12.218 4.753 1.00 87.38 417 ALA A O 1
ATOM 3241 N N . ALA A 1 418 ? -11.327 -10.035 5.070 1.00 88.94 418 ALA A N 1
ATOM 3242 C CA . ALA A 1 418 ? -12.042 -9.835 3.811 1.00 88.94 418 ALA A CA 1
ATOM 3243 C C . ALA A 1 418 ? -11.262 -10.333 2.574 1.00 88.94 418 ALA A C 1
ATOM 3245 O O . ALA A 1 418 ? -11.845 -11.107 1.818 1.00 88.94 418 ALA A O 1
ATOM 3246 N N . PRO A 1 419 ? -9.966 -10.017 2.370 1.00 85.25 419 PRO A N 1
ATOM 3247 C CA . PRO A 1 419 ? -9.234 -10.451 1.179 1.00 85.25 419 PRO A CA 1
ATOM 3248 C C . PRO A 1 419 ? -9.181 -11.971 0.972 1.00 85.25 419 PRO A C 1
ATOM 3250 O O . PRO A 1 419 ? -9.121 -12.414 -0.169 1.00 85.25 419 PRO A O 1
ATOM 3253 N N . PHE A 1 420 ? -9.277 -12.793 2.025 1.00 83.31 420 PHE A N 1
ATOM 3254 C CA . PHE A 1 420 ? -9.262 -14.256 1.875 1.00 83.31 420 PHE A CA 1
ATOM 3255 C C . PHE A 1 420 ? -10.454 -14.796 1.080 1.00 83.31 420 PHE A C 1
ATOM 3257 O O . PHE A 1 420 ? -10.342 -15.850 0.458 1.00 83.31 420 PHE A O 1
ATOM 3264 N N . ALA A 1 421 ? -11.581 -14.079 1.045 1.00 82.00 421 ALA A N 1
ATOM 3265 C CA . ALA A 1 421 ? -12.702 -14.479 0.199 1.00 82.00 421 ALA A CA 1
ATOM 3266 C C . ALA A 1 421 ? -12.400 -14.296 -1.302 1.00 82.00 421 ALA A C 1
ATOM 3268 O O . ALA A 1 421 ? -13.015 -14.977 -2.120 1.00 82.00 421 ALA A O 1
ATOM 3269 N N . LEU A 1 422 ? -11.424 -13.457 -1.681 1.00 77.44 422 LEU A N 1
ATOM 3270 C CA . LEU A 1 422 ? -11.004 -13.311 -3.082 1.00 77.44 422 LEU A CA 1
ATOM 3271 C C . LEU A 1 422 ? -10.331 -14.578 -3.618 1.00 77.44 422 LEU A C 1
ATOM 3273 O O . LEU A 1 422 ? -10.532 -14.910 -4.781 1.00 77.44 422 LEU A O 1
ATOM 3277 N N . VAL A 1 423 ? -9.636 -15.341 -2.764 1.00 73.81 423 VAL A N 1
ATOM 3278 C CA . VAL A 1 423 ? -8.991 -16.617 -3.140 1.00 73.81 423 VAL A CA 1
ATOM 3279 C C . VAL A 1 423 ? -10.008 -17.621 -3.695 1.00 73.81 423 VAL A C 1
ATOM 3281 O O . VAL A 1 423 ? -9.703 -18.386 -4.609 1.00 73.81 423 VAL A O 1
ATOM 3284 N N . VAL A 1 424 ? -11.233 -17.603 -3.161 1.00 69.25 424 VAL A N 1
ATOM 3285 C CA . VAL A 1 424 ? -12.336 -18.469 -3.606 1.00 69.25 424 VAL A CA 1
ATOM 3286 C C . VAL A 1 424 ? -12.966 -17.954 -4.901 1.00 69.25 424 VAL A C 1
ATOM 3288 O O . VAL A 1 424 ? -13.408 -18.744 -5.736 1.00 69.25 424 VAL A O 1
ATOM 3291 N N . LEU A 1 425 ? -13.033 -16.631 -5.056 1.00 63.97 425 LEU A N 1
ATOM 3292 C CA . LEU A 1 425 ? -13.778 -15.993 -6.134 1.00 63.97 425 LEU A CA 1
ATOM 3293 C C . LEU A 1 425 ? -12.987 -15.932 -7.443 1.00 63.97 425 LEU A C 1
ATOM 3295 O O . LEU A 1 425 ? -13.589 -16.170 -8.487 1.00 63.97 425 LEU A O 1
ATOM 3299 N N . GLN A 1 426 ? -11.681 -15.633 -7.422 1.00 62.69 426 GLN A N 1
ATOM 3300 C CA . GLN A 1 426 ? -10.900 -15.560 -8.660 1.00 62.69 426 GLN A CA 1
ATOM 3301 C C . GLN A 1 426 ? -9.367 -15.509 -8.446 1.00 62.69 426 GLN A C 1
ATOM 3303 O O . GLN A 1 426 ? -8.897 -14.667 -7.683 1.00 62.69 426 GLN A O 1
ATOM 3308 N N . PRO A 1 427 ? -8.556 -16.298 -9.185 1.00 57.12 427 PRO A N 1
ATOM 3309 C CA . PRO A 1 427 ? -7.108 -16.114 -9.281 1.00 57.12 427 PRO A CA 1
ATOM 3310 C C . PRO A 1 427 ? -6.776 -15.157 -10.440 1.00 57.12 427 PRO A C 1
ATOM 3312 O O . PRO A 1 427 ? -6.806 -15.525 -11.622 1.00 57.12 427 PRO A O 1
ATOM 3315 N N . TYR A 1 428 ? -6.454 -13.903 -10.153 1.00 57.91 428 TYR A N 1
ATOM 3316 C CA . TYR A 1 428 ? -6.130 -12.948 -11.214 1.00 57.91 428 TYR A CA 1
ATOM 3317 C C . TYR A 1 428 ? -4.646 -12.989 -11.571 1.00 57.91 428 TYR A C 1
ATOM 3319 O O . TYR A 1 428 ? -3.857 -12.132 -11.199 1.00 57.91 428 TYR A O 1
ATOM 3327 N N . GLY A 1 429 ? -4.235 -14.044 -12.275 1.00 56.94 429 GLY A N 1
ATOM 3328 C CA . GLY A 1 429 ? -2.878 -14.145 -12.823 1.00 56.94 429 GLY A CA 1
ATOM 3329 C C . GLY A 1 429 ? -1.743 -14.198 -11.791 1.00 56.94 429 GLY A C 1
ATOM 3330 O O . GLY A 1 429 ? -0.584 -14.079 -12.183 1.00 56.94 429 GLY A O 1
ATOM 3331 N N . GLY A 1 430 ? -2.031 -14.397 -10.502 1.00 55.19 430 GLY A N 1
ATOM 3332 C CA . GLY A 1 430 ? -1.001 -14.381 -9.463 1.00 55.19 430 GLY A CA 1
ATOM 3333 C C . GLY A 1 430 ? -1.029 -13.175 -8.523 1.00 55.19 430 GLY A C 1
ATOM 3334 O O . GLY A 1 430 ? -0.275 -13.199 -7.551 1.00 55.19 430 GLY A O 1
ATOM 3335 N N . GLU A 1 431 ? -1.794 -12.130 -8.865 1.00 52.97 431 GLU A N 1
ATOM 3336 C CA . GLU A 1 431 ? -2.002 -10.911 -8.058 1.00 52.97 431 GLU A CA 1
ATOM 3337 C C . GLU A 1 431 ? -3.017 -11.153 -6.940 1.00 52.97 431 GLU A C 1
ATOM 3339 O O . GLU A 1 431 ? -2.746 -10.672 -5.814 1.00 52.97 431 GLU A O 1
#

Sequence (431 aa):
MASTAGVAGEAEHRPPAEVVTRSLWGYMWLSVLTTGAVFLWAISLTEIDLRRMNDLGLVSVLPGTLYLALALVTISFCLSLRDIEARKPLVVANVLVLIFMLYAIAPIVEHEPKLAAAWRHAGVIEYITRTGHVNPRIDAYFDWPGFFIAGAFVTKVAGLGSAVTLARWAPIFFNFLFLLPLLVIFRTATRDERAVWVAVWFFYATNWVGQDYFSPQALSFFLYLALLALLLRWFVRSRPLGLRLPPRFGISTPAWVVRSVRRAARIPVAPSAESELLPAQRVGLMAVAIVVLAVVAAMHQLTPFAILLALAVLVLANQTSARGLPLVAAVLTAAWITFMATAYLKGHLSTVAGKIGHLEENVQSNVGARLSGSPEHRHVASERLMFSASVWGLGLLGTVRAFKDRRPYAAYLLLAAAPFALVVLQPYGGE

Foldseek 3Di:
DDDDDDDDDDPPDDDDPVVVVVLVVLLVVLVCLLVVLLVLLVVQLVQFDQVPADLLGRVRRRDPSLVVSLVSLVVSLVSLLVCCVSRVVSNVVSLLSLLCSVQVSCLVNPPFQPDPVLVVLFVQLVCCLVPVDADCVPDLCSLLCLLSNVLNVCCVVVVHPTSRVVQSCQSSVLLVLLLVLLLLLLVLQDPSVSSSSVSSSCCSVQPDPPQRGSALRSVLVSLLSNLSSLFSQAWFDQAFQDQPPPPPDPDPDDVVNVVVSVLSSPQGADDHCNVVDDPVRVVVSVVVSLVSLLSNLSRDLPSLVLSLLLLVLCLNRVGTPPNCSNVSSVCSNVCSCVPSSVSVCVVCVCVLVVFAQVLVVLCCQQQVVQCDDDPSSNVSSVVSVVSVVVVVVVVVVVVVVCSVVSRNCVSVVSSVCRCVVVSNGGRPRND

Radius of gyration: 25.4 Å; chains: 1; bounding box: 63×76×86 Å

pLDDT: mean 86.33, std 14.49, range [39.66, 98.56]

Secondary structure (DSSP, 8-state):
-------------PPPHHHHHHHHHHHHHHHHHHHHHHHHHHHHGGG--GGG--TT-GGGG--HHHHHHHHHHHHHHHHHGGGHHHHHHHHHHHHHHHHHHHHSHHHHH-SS-S-HHHHHHHHHHHHHHHHS---TTT-GGGGSTHHHHHHHHHHHHTT-S-THHHHHHHHHHHHHHHHHHHHHHHHHH-S-HHHHHHHHHHHHHHSPTTSSSSSHHHHHHHHHHHHHHHHHHHTB----------TTS-----HHHHHHHHHHTT---PPPGGGG--HHHHHHHHHHHHHHHHHHHHH-SSHHHHHHHHHHHHHHTT-BS-TTHHHHHHHHHHHHHHHTTHHHHHHHHHHHHTTTT-HHHHHHHHTGGGG-SSHHHHHHHHHHHHHHHHHHHHHHHHHHHHHHTT-S-HHHHHHHHTTHHHHHH---TT-